Protein AF-A0AAE0BG19-F1 (afdb_monomer_lite)

Secondary structure (DSSP, 8-state):
-EEEE-STTSSHHHHHHHHHHHHHHTT--EEEEEEEEEEETTEEEEEEEEETTSS-EEEEEE--TT--S-EETTEEE-HHHHHHHHHHHHHHHH-TT---EEEEEEESTTGGG-HHHHHHHHHHHH-TT-EEEEEE-SS-STHHHHHHTSTTPEEEE--TTTTTTHHHHHHHHHHHHHHHHS--------------------------------------------PPPPEEEEEESS---STT-GGGS-HHHHHHHH--SS-EEEEEEEE-TTTSSB-TTSSBSS-HHHHHHHHHHHHHHHHHHHHTT---EEEES-HHHHGGGGPPTT-EEEEE---SHHHHHHHHHHHHHHHTTT-EEEEE--SSSS--S-GGGGGGG--SSHHHHHHHHHHHTTT---PPPPPPS------GGGS--SSPPBPTTGGGGTS------GGG-S-PPPSHHHHHHHHHHHHHTTHHHHHHHHTTS-TTSGGGS---HHHHHTTSS-HHHHHHHHHHHHHH-GGGHHHHHHHHHHHHHHHHHHHHHHHHGGGGGSTTTTTT-----B--HHHHHHHHHT-SS-HHHHHHHHHHHHHS---HHHHHHHHHIIIIIS-B-HHHHHHHHHHH-TT--HHHHHHHHHHHTT-S--STT--TTTTT--HHHHHTTS-TTHHHHHHHHH-GGGTTS-HHHHT-GGGS-HHHHHHTT--TTTSPPPSS------TT----S--S---

InterPro domains:
  IPR002081 Cryptochrome/DNA photolyase class 1 [PR00147] (572-588)
  IPR002081 Cryptochrome/DNA photolyase class 1 [PR00147] (592-610)
  IPR002081 Cryptochrome/DNA photolyase class 1 [PTHR11455] (230-711)
  IPR004948 Nucleoside-triphosphatase, THEP1 type [PF03266] (2-171)
  IPR005101 Cryptochrome/DNA photolyase, FAD-binding domain [PF03441] (523-711)
  IPR006050 DNA photolyase, N-terminal [PF00875] (233-395)
  IPR006050 DNA photolyase, N-terminal [PS51645] (230-369)
  IPR014133 Cryptochrome DASH [TIGR02765] (232-677)
  IPR014729 Rossmann-like alpha/beta/alpha sandwich fold [G3DSA:3.40.50.620] (199-366)
  IPR018394 Cryptochrome/DNA photolyase class 1, conserved site, C-terminal [PS00394] (572-584)
  IPR027417 P-loop containing nucleoside triphosphate hydrolase [G3DSA:3.40.50.300] (1-178)
  IPR027417 P-loop containing nucleoside triphosphate hydrolase [SSF52540] (2-172)
  IPR036134 Cryptochrome/DNA photolyase, FAD-binding domain-like superfamily [SSF48173] (443-712)
  IPR036155 Cryptochrome/photolyase, N-terminal domain superfamily [SSF52425] (231-413)

Organism: NCBI:txid36881

Sequence (731 aa):
MILLTGVPGVGKTTLCAKVLAQLRILGADVKGFLTEEIRSRGVRTGFQIVSLDGEQRESLAVTEPEQQGPRVGKYTVTLPNFEQLALPALDDILDPKTKCVCILDEIGKMELFSKDFVSKMRAILRSQNQTGLCTIALKGGGFIAEAKAMEGVELLEVTHANRDHLLEIIMAKLTAHRSSMNSVPSAATAHTLRGEACAASKPNSRRAPLEHMHSSRPQADAAASAEAPARAILWFRNDLRLHDNPTFDNENVAHLMRSHRSNTVIPVYCLDPRDYGRTASGSPKMAPARARFIQESLIDLTRSLRGLGSDLLVLPGKPEKVLPRLCAPNSIIVAQGELCREERQVEAAVAAAASQHSAVLQLHWGGTLCPAPRPEALAEAIPDDFKAFQRWIATISDGADVSASAVPAVLPPLRHEELVLPCVPLRPEDLSRSIQAVKDDERGGWILSGGESQGLRRMESWIATGGLNGYKKTFRNLNMVEDSSSKLGAHLAHGCISVRTLAARVRRHIAQHTHSAAAARHFLYELTWRDYFRFQALKHGNKIFTVDGPLGHRRRWRHDKDQEAAFCSGVTGVPLVDACMRELQATGYLGNLGRQIVAAYLVDDLQLDWRIGARWFEACLVDYDVHTNWGQWLRSAGAMSTNQGKQQRMEGMRYLDIAIRLPGDEAARYVRTWVHELQKVPRDQLFSPWTLSKDEAASYGLSQTSYPSPIGQKTVRYFGASPSKEANSVK

pLDDT: mean 80.98, std 18.67, range [23.14, 98.06]

Structure (mmCIF, N/CA/C/O backbone):
data_AF-A0AAE0BG19-F1
#
_entry.id   AF-A0AAE0BG19-F1
#
loop_
_atom_site.group_PDB
_atom_site.id
_atom_site.type_symbol
_atom_site.label_atom_id
_atom_site.label_alt_id
_atom_site.label_comp_id
_atom_site.label_asym_id
_atom_site.label_entity_id
_atom_site.label_seq_id
_atom_site.pdbx_PDB_ins_code
_atom_site.Cartn_x
_atom_site.Cartn_y
_atom_site.Cartn_z
_atom_site.occupancy
_atom_site.B_iso_or_equiv
_atom_site.auth_seq_id
_atom_site.auth_comp_id
_atom_site.auth_asym_id
_atom_site.auth_atom_id
_atom_site.pdbx_PDB_model_num
ATOM 1 N N . MET A 1 1 ? 23.645 30.993 25.052 1.00 89.81 1 MET A N 1
ATOM 2 C CA . MET A 1 1 ? 23.731 30.866 23.571 1.00 89.81 1 MET A CA 1
ATOM 3 C C . MET A 1 1 ? 24.429 29.569 23.181 1.00 89.81 1 MET A C 1
ATOM 5 O O . MET A 1 1 ? 25.355 29.183 23.879 1.00 89.81 1 MET A O 1
ATOM 9 N N . ILE A 1 2 ? 24.028 28.907 22.090 1.00 94.44 2 ILE A N 1
ATOM 10 C CA . ILE A 1 2 ? 24.710 27.704 21.575 1.00 94.44 2 ILE A CA 1
ATOM 11 C C . ILE A 1 2 ? 25.538 28.082 20.342 1.00 94.44 2 ILE A C 1
ATOM 13 O O . ILE A 1 2 ? 25.004 28.647 19.389 1.00 94.44 2 ILE A O 1
ATOM 17 N N . LEU A 1 3 ? 26.827 27.742 20.333 1.00 95.31 3 LEU A N 1
ATOM 18 C CA . LEU A 1 3 ? 27.718 27.892 19.185 1.00 95.31 3 LEU A CA 1
ATOM 19 C C . LEU A 1 3 ? 28.050 26.533 18.569 1.00 95.31 3 LEU A C 1
ATOM 21 O O . LEU A 1 3 ? 28.603 25.657 19.227 1.00 95.31 3 LEU A O 1
ATOM 25 N N . LEU A 1 4 ? 27.780 26.373 17.277 1.00 95.38 4 LEU A N 1
ATOM 26 C CA . LEU A 1 4 ? 28.166 25.204 16.495 1.00 95.38 4 LEU A CA 1
ATOM 27 C C . LEU A 1 4 ? 29.511 25.435 15.823 1.00 95.38 4 LEU A C 1
ATOM 29 O O . LEU A 1 4 ? 29.664 26.341 15.005 1.00 95.38 4 LEU A O 1
ATOM 33 N N . THR A 1 5 ? 30.477 24.568 16.088 1.00 94.56 5 THR A N 1
ATOM 34 C CA . THR A 1 5 ? 31.784 24.607 15.430 1.00 94.56 5 THR A CA 1
ATOM 35 C C . THR A 1 5 ? 32.100 23.271 14.770 1.00 94.56 5 THR A C 1
ATOM 37 O O . THR A 1 5 ? 31.463 22.272 15.062 1.00 94.56 5 THR A O 1
ATOM 40 N N . GLY A 1 6 ? 33.020 23.230 13.809 1.00 90.69 6 GLY A N 1
ATOM 41 C CA . GLY A 1 6 ? 33.332 21.992 13.088 1.00 90.69 6 GLY A CA 1
ATOM 42 C C . GLY A 1 6 ? 33.919 22.239 11.707 1.00 90.69 6 GLY A C 1
ATOM 43 O O . GLY A 1 6 ? 33.868 23.361 11.182 1.00 90.69 6 GLY A O 1
ATOM 44 N N . VAL A 1 7 ? 34.476 21.184 11.109 1.00 87.12 7 VAL A N 1
ATOM 45 C CA . VAL A 1 7 ? 35.172 21.268 9.817 1.00 87.12 7 VAL A CA 1
ATOM 46 C C . VAL A 1 7 ? 34.262 21.833 8.707 1.00 87.12 7 VAL A C 1
ATOM 48 O O . VAL A 1 7 ? 33.041 21.626 8.729 1.00 87.12 7 VAL A O 1
ATOM 51 N N . PRO A 1 8 ? 34.806 22.589 7.734 1.00 81.88 8 PRO A N 1
ATOM 52 C CA . PRO A 1 8 ? 34.024 23.074 6.596 1.00 81.88 8 PRO A CA 1
ATOM 53 C C . PRO A 1 8 ? 33.313 21.922 5.869 1.00 81.88 8 PRO A C 1
ATOM 55 O O . PRO A 1 8 ? 33.894 20.861 5.670 1.00 81.88 8 PRO A O 1
ATOM 58 N N . GLY A 1 9 ? 32.049 22.117 5.483 1.00 80.12 9 GLY A N 1
ATOM 59 C CA . GLY A 1 9 ? 31.268 21.103 4.758 1.00 80.12 9 GLY A CA 1
ATOM 60 C C . GLY A 1 9 ? 30.660 19.974 5.606 1.00 80.12 9 GLY A C 1
ATOM 61 O O . GLY A 1 9 ? 29.923 19.152 5.067 1.00 80.12 9 GLY A O 1
ATOM 62 N N . VAL A 1 10 ? 30.876 19.944 6.928 1.00 87.50 10 VAL A N 1
ATOM 63 C CA . VAL A 1 10 ? 30.301 18.899 7.806 1.00 87.50 10 VAL A CA 1
ATOM 64 C C . VAL A 1 10 ? 28.764 18.943 7.904 1.00 87.50 10 VAL A C 1
ATOM 66 O O . VAL A 1 10 ? 28.116 17.928 8.180 1.00 87.50 10 VAL A O 1
ATOM 69 N N . GLY A 1 11 ? 28.174 20.108 7.605 1.00 86.81 11 GLY A N 1
ATOM 70 C CA . GLY A 1 11 ? 26.725 20.340 7.585 1.00 86.81 11 GLY A CA 1
ATOM 71 C C . GLY A 1 11 ? 26.192 21.268 8.684 1.00 86.81 11 GLY A C 1
ATOM 72 O O . GLY A 1 11 ? 25.050 21.094 9.090 1.00 86.81 11 GLY A O 1
ATOM 73 N N . LYS A 1 12 ? 26.983 22.239 9.171 1.00 91.44 12 LYS A N 1
ATOM 74 C CA . LYS A 1 12 ? 26.562 23.202 10.214 1.00 91.44 12 LYS A CA 1
ATOM 75 C C . LYS A 1 12 ? 25.351 24.041 9.785 1.00 91.44 12 LYS A C 1
ATOM 77 O O . LYS A 1 12 ? 24.317 23.967 10.435 1.00 91.44 12 LYS A O 1
ATOM 82 N N . THR A 1 13 ? 25.433 24.707 8.634 1.00 89.44 13 THR A N 1
ATOM 83 C CA . THR A 1 13 ? 24.312 25.431 8.005 1.00 89.44 13 THR A CA 1
ATOM 84 C C . THR A 1 13 ? 23.077 24.548 7.839 1.00 89.44 13 THR A C 1
ATOM 86 O O . THR A 1 13 ? 21.959 24.950 8.143 1.00 89.44 13 THR A O 1
ATOM 89 N N . THR A 1 14 ? 23.269 23.293 7.415 1.00 88.75 14 THR A N 1
ATOM 90 C CA . THR A 1 14 ? 22.172 22.324 7.285 1.00 88.75 14 THR A CA 1
ATOM 91 C C . THR A 1 14 ? 21.515 22.020 8.633 1.00 88.75 14 THR A C 1
ATOM 93 O O . THR A 1 14 ? 20.301 21.846 8.689 1.00 88.75 14 THR A O 1
ATOM 96 N N . LEU A 1 15 ? 22.290 21.959 9.718 1.00 90.38 15 LEU A N 1
ATOM 97 C CA . LEU A 1 15 ? 21.768 21.779 11.070 1.00 90.38 15 LEU A CA 1
ATOM 98 C C . LEU A 1 15 ? 21.011 23.028 11.551 1.00 90.38 15 LEU A C 1
ATOM 100 O O . LEU A 1 15 ? 19.905 22.877 12.061 1.00 90.38 15 LEU A O 1
ATOM 104 N N . CYS A 1 16 ? 21.520 24.240 11.299 1.00 91.69 16 CYS A N 1
ATOM 105 C CA . CYS A 1 16 ? 20.796 25.489 11.578 1.00 91.69 16 CYS A CA 1
ATOM 106 C C . CYS A 1 16 ? 19.458 25.564 10.837 1.00 91.69 16 CYS A C 1
ATOM 108 O O . CYS A 1 16 ? 18.438 25.870 11.448 1.00 91.69 16 CYS A O 1
ATOM 110 N N . ALA A 1 17 ? 19.427 25.200 9.552 1.00 89.94 17 ALA A N 1
ATOM 111 C CA . ALA A 1 17 ? 18.191 25.153 8.773 1.00 89.94 17 ALA A CA 1
ATOM 112 C C . ALA A 1 17 ? 17.180 24.130 9.333 1.00 89.94 17 ALA A C 1
ATOM 114 O O . ALA A 1 17 ? 15.979 24.398 9.367 1.00 89.94 17 ALA A O 1
ATOM 115 N N . LYS A 1 18 ? 17.651 22.969 9.818 1.00 89.44 18 LYS A N 1
ATOM 116 C CA . LYS A 1 18 ? 16.798 21.974 10.494 1.00 89.44 18 LYS A CA 1
ATOM 117 C C . LYS A 1 18 ? 16.232 22.508 11.818 1.00 89.44 18 LYS A C 1
ATOM 119 O O . LYS A 1 18 ? 15.050 22.302 12.081 1.00 89.44 18 LYS A O 1
ATOM 124 N N . VAL A 1 19 ? 17.045 23.193 12.625 1.00 91.69 19 VAL A N 1
ATOM 125 C CA . VAL A 1 19 ? 16.614 23.814 13.893 1.00 91.69 19 VAL A CA 1
ATOM 126 C C . VAL A 1 19 ? 15.594 24.925 13.634 1.00 91.69 19 VAL A C 1
ATOM 128 O O . VAL A 1 19 ? 14.538 24.934 14.260 1.00 91.69 19 VAL A O 1
ATOM 131 N N . LEU A 1 20 ? 15.848 25.801 12.656 1.00 92.56 20 LEU A N 1
ATOM 132 C CA . LEU A 1 20 ? 14.908 26.841 12.224 1.00 92.56 20 LEU A CA 1
ATOM 133 C C . LEU A 1 20 ? 13.540 26.253 11.861 1.00 92.56 20 LEU A C 1
ATOM 135 O O . LEU A 1 20 ? 12.510 26.759 12.300 1.00 92.56 20 LEU A O 1
ATOM 139 N N . ALA A 1 21 ? 13.526 25.171 11.077 1.00 87.56 21 ALA A N 1
ATOM 140 C CA . ALA A 1 21 ? 12.288 24.511 10.678 1.00 87.56 21 ALA A CA 1
ATOM 141 C C . ALA A 1 21 ? 11.499 23.978 11.889 1.00 87.56 21 ALA A C 1
ATOM 143 O O . ALA A 1 21 ? 10.285 24.149 11.943 1.00 87.56 21 ALA A O 1
ATOM 144 N N . GLN A 1 22 ? 12.178 23.390 12.879 1.00 86.62 22 GLN A N 1
ATOM 145 C CA . GLN A 1 22 ? 11.538 22.897 14.104 1.00 86.62 22 GLN A CA 1
ATOM 146 C C . GLN A 1 22 ? 11.004 24.030 14.990 1.00 86.62 22 GLN A C 1
ATOM 148 O O . GLN A 1 22 ? 9.878 23.955 15.476 1.00 86.62 22 GLN A O 1
ATOM 153 N N . LEU A 1 23 ? 11.762 25.115 15.160 1.00 86.00 23 LEU A N 1
ATOM 154 C CA . LEU A 1 23 ? 11.304 26.279 15.923 1.00 86.00 23 LEU A CA 1
ATOM 155 C C . LEU A 1 23 ? 10.058 26.926 15.300 1.00 86.00 23 LEU A C 1
ATOM 157 O O . LEU A 1 23 ? 9.143 27.308 16.028 1.00 86.00 23 LEU A O 1
ATOM 161 N N . ARG A 1 24 ? 9.976 26.973 13.964 1.00 85.12 24 ARG A N 1
ATOM 162 C CA . ARG A 1 24 ? 8.782 27.445 13.243 1.00 85.12 24 ARG A CA 1
ATOM 163 C C . ARG A 1 24 ? 7.557 26.574 13.492 1.00 85.12 24 ARG A C 1
ATOM 165 O O . ARG A 1 24 ? 6.475 27.107 13.710 1.00 85.12 24 ARG A O 1
ATOM 172 N N . ILE A 1 25 ? 7.728 25.252 13.504 1.00 78.44 25 ILE A N 1
ATOM 173 C CA . ILE A 1 25 ? 6.645 24.308 13.825 1.00 78.44 25 ILE A CA 1
ATOM 174 C C . ILE A 1 25 ? 6.119 24.549 15.248 1.00 78.44 25 ILE A C 1
ATOM 176 O O . ILE A 1 25 ? 4.917 24.485 15.483 1.00 78.44 25 ILE A O 1
ATOM 180 N N . LEU A 1 26 ? 7.004 24.895 16.186 1.00 79.69 26 LEU A N 1
ATOM 181 C CA . LEU A 1 26 ? 6.654 25.217 17.575 1.00 79.69 26 LEU A CA 1
ATOM 182 C C . LEU A 1 26 ? 6.112 26.648 17.771 1.00 79.69 26 LEU A C 1
ATOM 184 O O . LEU A 1 26 ? 5.985 27.104 18.916 1.00 79.69 26 LEU A O 1
ATOM 188 N N . GLY A 1 27 ? 5.847 27.377 16.680 1.00 80.62 27 GLY A N 1
ATOM 189 C CA . GLY A 1 27 ? 5.372 28.761 16.710 1.00 80.62 27 GLY A CA 1
ATOM 190 C C . GLY A 1 27 ? 6.313 29.701 17.467 1.00 80.62 27 GLY A C 1
ATOM 191 O O . GLY A 1 27 ? 5.849 30.607 18.159 1.00 80.62 27 GLY A O 1
ATOM 192 N N . ALA A 1 28 ? 7.622 29.436 17.450 1.00 83.06 28 ALA A N 1
ATOM 193 C CA . ALA A 1 28 ? 8.601 30.353 18.018 1.00 83.06 28 ALA A CA 1
ATOM 194 C C . ALA A 1 28 ? 8.834 31.520 17.051 1.00 83.06 28 ALA A C 1
ATOM 196 O O . ALA A 1 28 ? 8.967 31.308 15.845 1.00 83.06 28 ALA A O 1
ATOM 197 N N . ASP A 1 29 ? 8.917 32.736 17.587 1.00 87.06 29 ASP A N 1
ATOM 198 C CA . ASP A 1 29 ? 9.429 33.877 16.835 1.00 87.06 29 ASP A CA 1
ATOM 199 C C . ASP A 1 29 ? 10.948 33.718 16.696 1.00 87.06 29 ASP A C 1
ATOM 201 O O . ASP A 1 29 ? 11.650 33.553 17.700 1.00 87.06 29 ASP A O 1
ATOM 205 N N . VAL A 1 30 ? 11.451 33.682 15.461 1.00 92.31 30 VAL A N 1
ATOM 206 C CA . VAL A 1 30 ? 12.864 33.410 15.167 1.00 92.31 30 VAL A CA 1
ATOM 207 C C . VAL A 1 30 ? 13.433 34.526 14.306 1.00 92.31 30 VAL A C 1
ATOM 209 O O . VAL A 1 30 ? 12.877 34.848 13.256 1.00 92.31 30 VAL A O 1
ATOM 212 N N . LYS A 1 31 ? 14.571 35.077 14.729 1.00 92.62 31 LYS A N 1
ATOM 213 C CA . LYS A 1 31 ? 15.241 36.212 14.081 1.00 92.62 31 LYS A CA 1
ATOM 214 C C . LYS A 1 31 ? 16.688 35.877 13.722 1.00 92.62 31 LYS A C 1
ATOM 216 O O . LYS A 1 31 ? 17.321 35.054 14.383 1.00 92.62 31 LYS A O 1
ATOM 221 N N . GLY A 1 32 ? 17.209 36.497 12.666 1.00 93.44 32 GLY A N 1
ATOM 222 C CA . GLY A 1 32 ? 18.583 36.303 12.195 1.00 93.44 32 GLY A CA 1
ATOM 223 C C . GLY A 1 32 ? 18.670 35.993 10.701 1.00 93.44 32 GLY A C 1
ATOM 224 O O . GLY A 1 32 ? 17.861 36.488 9.917 1.00 93.44 32 GLY A O 1
ATOM 225 N N . PHE A 1 33 ? 19.656 35.193 10.298 1.00 95.19 33 PHE A N 1
ATOM 226 C CA . PHE A 1 33 ? 19.909 34.856 8.894 1.00 95.19 33 PHE A CA 1
ATOM 227 C C . PHE A 1 33 ? 20.685 33.537 8.745 1.00 95.19 33 PHE A C 1
ATOM 229 O O . PHE A 1 33 ? 21.324 33.049 9.683 1.00 95.19 33 PHE A O 1
ATOM 236 N N . LEU A 1 34 ? 20.632 32.964 7.541 1.00 94.88 34 LEU A N 1
ATOM 237 C CA . LEU A 1 34 ? 21.430 31.810 7.116 1.00 94.88 34 LEU A CA 1
ATOM 238 C C . LEU A 1 34 ? 22.393 32.201 5.991 1.00 94.88 34 LEU A C 1
ATOM 240 O O . LEU A 1 34 ? 22.158 33.186 5.296 1.00 94.88 34 LEU A O 1
ATOM 244 N N . THR A 1 35 ? 23.430 31.395 5.764 1.00 91.56 35 THR A N 1
ATOM 245 C CA . THR A 1 35 ? 24.394 31.612 4.676 1.00 91.56 35 THR A CA 1
ATOM 246 C C . THR A 1 35 ? 24.267 30.510 3.623 1.00 91.56 35 THR A C 1
ATOM 248 O O . THR A 1 35 ? 24.276 29.322 3.935 1.00 91.56 35 THR A O 1
ATOM 251 N N . GLU A 1 36 ? 24.168 30.883 2.348 1.00 90.44 36 GLU A N 1
ATOM 252 C CA . GLU A 1 36 ? 24.082 29.965 1.209 1.00 90.44 36 GLU A CA 1
ATOM 253 C C . GLU A 1 36 ? 25.293 30.107 0.276 1.00 90.44 36 GLU A C 1
ATOM 255 O O . GLU A 1 36 ? 25.856 31.186 0.092 1.00 90.44 36 GLU A O 1
ATOM 260 N N . GLU A 1 37 ? 25.688 29.006 -0.371 1.00 89.81 37 GLU A N 1
ATOM 261 C CA . GLU A 1 37 ? 26.712 29.043 -1.418 1.00 89.81 37 GLU A CA 1
ATOM 262 C C . GLU A 1 37 ? 26.113 29.482 -2.758 1.00 89.81 37 GLU A C 1
ATOM 264 O O . GLU A 1 37 ? 25.186 28.852 -3.270 1.00 89.81 37 GLU A O 1
ATOM 269 N N . ILE A 1 38 ? 26.731 30.472 -3.402 1.00 87.00 38 ILE A N 1
ATOM 270 C CA . ILE A 1 38 ? 26.427 30.831 -4.788 1.00 87.00 38 ILE A CA 1
ATOM 271 C C . ILE A 1 38 ? 27.230 29.904 -5.703 1.00 87.00 38 ILE A C 1
ATOM 273 O O . ILE A 1 38 ? 28.465 29.837 -5.623 1.00 87.00 38 ILE A O 1
ATOM 277 N N . ARG A 1 39 ? 26.537 29.164 -6.576 1.00 86.44 39 ARG A N 1
ATOM 278 C CA . ARG A 1 39 ? 27.158 28.241 -7.535 1.00 86.44 39 ARG A CA 1
ATOM 279 C C . ARG A 1 39 ? 26.741 28.560 -8.965 1.00 86.44 39 ARG A C 1
ATOM 281 O O . ARG A 1 39 ? 25.557 28.554 -9.280 1.00 86.44 39 ARG A O 1
ATOM 288 N N . SER A 1 40 ? 27.723 28.718 -9.850 1.00 82.44 40 SER A N 1
ATOM 289 C CA . SER A 1 40 ? 27.524 28.835 -11.297 1.00 82.44 40 SER A CA 1
ATOM 290 C C . SER A 1 40 ? 28.191 27.657 -12.002 1.00 82.44 40 SER A C 1
ATOM 292 O O . SER A 1 40 ? 29.351 27.340 -11.737 1.00 82.44 40 SER A O 1
ATOM 294 N N . ARG A 1 41 ? 27.443 26.948 -12.860 1.00 80.31 41 ARG A N 1
ATOM 295 C CA . ARG A 1 41 ? 27.911 25.746 -13.589 1.00 80.31 41 ARG A CA 1
ATOM 296 C C . ARG A 1 41 ? 28.575 24.685 -12.687 1.00 80.31 41 ARG A C 1
ATOM 298 O O . ARG A 1 41 ? 29.532 24.029 -13.080 1.00 80.31 41 ARG A O 1
ATOM 305 N N . GLY A 1 42 ? 28.076 24.525 -11.458 1.00 77.00 42 GLY A N 1
ATOM 306 C CA . GLY A 1 42 ? 28.591 23.558 -10.477 1.00 77.00 42 GLY A CA 1
ATOM 307 C C . GLY A 1 42 ? 29.827 24.014 -9.690 1.00 77.00 42 GLY A C 1
ATOM 308 O O . GLY A 1 42 ? 30.228 23.322 -8.756 1.00 77.00 42 GLY A O 1
ATOM 309 N N . VAL A 1 43 ? 30.392 25.185 -10.000 1.00 80.12 43 VAL A N 1
ATOM 310 C CA . VAL A 1 43 ? 31.535 25.774 -9.290 1.00 80.12 43 VAL A CA 1
ATOM 311 C C . VAL A 1 43 ? 31.039 26.825 -8.301 1.00 80.12 43 VAL A C 1
ATOM 313 O O . VAL A 1 43 ? 30.191 27.647 -8.636 1.00 80.12 43 VAL A O 1
ATOM 316 N N . ARG A 1 44 ? 31.579 26.823 -7.076 1.00 88.12 44 ARG A N 1
ATOM 317 C CA . ARG A 1 44 ? 31.279 27.857 -6.075 1.00 88.12 44 ARG A CA 1
ATOM 318 C C . ARG A 1 44 ? 31.939 29.183 -6.456 1.00 88.12 44 ARG A C 1
ATOM 320 O O . ARG A 1 44 ? 33.175 29.264 -6.516 1.00 88.12 44 ARG A O 1
ATOM 327 N N . THR A 1 45 ? 31.099 30.187 -6.685 1.00 89.19 45 THR A N 1
ATOM 328 C CA . THR A 1 45 ? 31.447 31.548 -7.122 1.00 89.19 45 THR A CA 1
ATOM 329 C C . THR A 1 45 ? 31.230 32.600 -6.035 1.00 89.19 45 THR A C 1
ATOM 331 O O . THR A 1 45 ? 31.690 33.725 -6.190 1.00 89.19 45 THR A O 1
ATOM 334 N N . GLY A 1 46 ? 30.601 32.248 -4.911 1.00 91.25 46 GLY A N 1
ATOM 335 C CA . GLY A 1 46 ? 30.426 33.175 -3.796 1.00 91.25 46 GLY A CA 1
ATOM 336 C C . GLY A 1 46 ? 29.609 32.612 -2.640 1.00 91.25 46 GLY A C 1
ATOM 337 O O . GLY A 1 46 ? 29.316 31.413 -2.603 1.00 91.25 46 GLY A O 1
ATOM 338 N N . PHE A 1 47 ? 29.241 33.501 -1.725 1.00 91.50 47 PHE A N 1
ATOM 339 C CA . PHE A 1 47 ? 28.358 33.270 -0.588 1.00 91.50 47 PHE A CA 1
ATOM 340 C C . PHE A 1 47 ? 27.353 34.416 -0.491 1.00 91.50 47 PHE A C 1
ATOM 342 O O . PHE A 1 47 ? 27.715 35.570 -0.724 1.00 91.50 47 PHE A O 1
ATOM 349 N N . GLN A 1 48 ? 26.118 34.094 -0.130 1.00 93.12 48 GLN A N 1
ATOM 350 C CA . GLN A 1 48 ? 25.062 35.065 0.149 1.00 93.12 48 GLN A CA 1
ATOM 351 C C . GLN A 1 48 ? 24.470 34.798 1.527 1.00 93.12 48 GLN A C 1
ATOM 353 O O . GLN A 1 48 ? 24.383 33.642 1.942 1.00 93.12 48 GLN A O 1
ATOM 358 N N . ILE A 1 49 ? 24.042 35.851 2.209 1.00 93.44 49 ILE A N 1
ATOM 359 C CA . ILE A 1 49 ? 23.190 35.740 3.389 1.00 93.44 49 ILE A CA 1
ATOM 360 C C . ILE A 1 49 ? 21.729 35.823 2.964 1.00 93.44 49 ILE A C 1
ATOM 362 O O . ILE A 1 49 ? 21.378 36.525 2.016 1.00 93.44 49 ILE A O 1
ATOM 366 N N . VAL A 1 50 ? 20.887 35.067 3.652 1.00 92.69 50 VAL A N 1
ATOM 367 C CA . VAL A 1 50 ? 19.463 34.931 3.365 1.00 92.69 50 VAL A CA 1
ATOM 368 C C . VAL A 1 50 ? 18.702 35.154 4.662 1.00 92.69 50 VAL A C 1
ATOM 370 O O . VAL A 1 50 ? 19.006 34.516 5.678 1.00 92.69 50 VAL A O 1
ATOM 373 N N . SER A 1 51 ? 17.720 36.054 4.639 1.00 91.88 51 SER A N 1
ATOM 374 C CA . SER A 1 51 ? 16.807 36.248 5.767 1.00 91.88 51 SER A CA 1
ATOM 375 C C . SER A 1 51 ? 16.091 34.935 6.091 1.00 91.88 51 SER A C 1
ATOM 377 O O . SER A 1 51 ? 15.897 34.083 5.223 1.00 91.88 51 SER A O 1
ATOM 379 N N . LEU A 1 52 ? 15.697 34.717 7.348 1.00 90.06 52 LEU A N 1
ATOM 380 C CA . LEU A 1 52 ? 15.129 33.417 7.731 1.00 90.06 52 LEU A CA 1
ATOM 381 C C . LEU A 1 52 ? 13.846 33.081 6.951 1.00 90.06 52 LEU A C 1
ATOM 383 O O . LEU A 1 52 ? 13.569 31.901 6.719 1.00 90.06 52 LEU A O 1
ATOM 387 N N . ASP A 1 53 ? 13.037 34.073 6.567 1.00 83.56 53 ASP A N 1
ATOM 388 C CA . ASP A 1 53 ? 11.848 33.930 5.701 1.00 83.56 53 ASP A CA 1
ATOM 389 C C . ASP A 1 53 ? 12.176 33.615 4.229 1.00 83.56 53 ASP A C 1
ATOM 391 O O . ASP A 1 53 ? 11.322 33.101 3.510 1.00 83.56 53 ASP A O 1
ATOM 395 N N . GLY A 1 54 ? 13.425 33.813 3.805 1.00 83.56 54 GLY A N 1
ATOM 396 C CA . GLY A 1 54 ? 13.896 33.555 2.450 1.00 83.56 54 GLY A CA 1
ATOM 397 C C . GLY A 1 54 ? 13.600 34.666 1.440 1.00 83.56 54 GLY A C 1
ATOM 398 O O . GLY A 1 54 ? 13.935 34.480 0.264 1.00 83.56 54 GLY 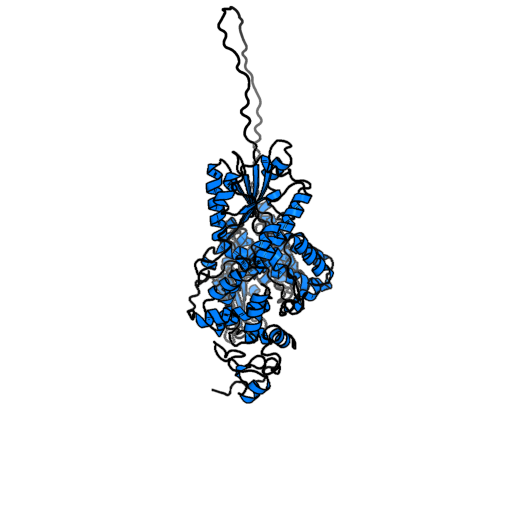A O 1
ATOM 399 N N . GLU A 1 55 ? 12.993 35.778 1.868 1.00 84.56 55 GLU A N 1
ATOM 400 C CA . GLU A 1 55 ? 12.564 36.875 0.990 1.00 84.56 55 GLU A CA 1
ATOM 401 C C . GLU A 1 55 ? 13.722 37.792 0.583 1.00 84.56 55 GLU A C 1
ATOM 403 O O . GLU A 1 55 ? 13.804 38.203 -0.575 1.00 84.56 55 GLU A O 1
ATOM 408 N N . GLN A 1 56 ? 14.647 38.075 1.504 1.00 88.62 56 GLN A N 1
ATOM 409 C CA . GLN A 1 56 ? 15.794 38.947 1.264 1.00 88.62 56 GLN A CA 1
ATOM 410 C C . GLN A 1 56 ? 17.083 38.138 1.133 1.00 88.62 56 GLN A C 1
ATOM 412 O O . GLN A 1 56 ? 17.326 37.177 1.871 1.00 88.62 56 GLN A O 1
ATOM 417 N N . ARG A 1 57 ? 17.922 38.525 0.169 1.00 93.50 57 ARG A N 1
ATOM 418 C CA . ARG A 1 57 ? 19.186 37.853 -0.139 1.00 93.50 57 ARG A CA 1
ATOM 419 C C . ARG A 1 57 ? 20.231 38.889 -0.498 1.00 93.50 57 ARG A C 1
ATOM 421 O O . ARG A 1 57 ? 20.035 39.626 -1.456 1.00 93.50 57 ARG A O 1
ATOM 428 N N . GLU A 1 58 ? 21.346 38.881 0.216 1.00 93.06 58 GLU A N 1
ATOM 429 C CA . GLU A 1 58 ? 22.447 39.806 -0.037 1.00 93.06 58 GLU A CA 1
ATOM 430 C C . GLU A 1 58 ? 23.775 39.074 -0.192 1.00 93.06 58 GLU A C 1
ATOM 432 O O . GLU A 1 58 ? 24.055 38.080 0.482 1.00 93.06 58 GLU A O 1
ATOM 437 N N . SER A 1 59 ? 24.612 39.563 -1.106 1.00 90.62 59 SER A N 1
ATOM 438 C CA . SER A 1 59 ? 25.938 38.992 -1.337 1.00 90.62 59 SER A CA 1
ATOM 439 C C . SER A 1 59 ? 26.853 39.260 -0.144 1.00 90.62 59 SER A C 1
ATOM 441 O O . SER A 1 59 ? 27.066 40.406 0.237 1.00 90.62 59 SER A O 1
ATOM 443 N N . LEU A 1 60 ? 27.464 38.205 0.395 1.00 90.44 60 LEU A N 1
ATOM 444 C CA . LEU A 1 60 ? 28.512 38.308 1.410 1.00 90.44 60 LEU A CA 1
ATOM 445 C C . LEU A 1 60 ? 29.901 38.353 0.765 1.00 90.44 60 LEU A C 1
ATOM 447 O O . LEU A 1 60 ? 30.750 39.144 1.171 1.00 90.44 60 LEU A O 1
ATOM 451 N N . ALA A 1 61 ? 30.164 37.486 -0.216 1.00 89.44 61 ALA A N 1
ATOM 452 C CA . ALA A 1 61 ? 31.451 37.457 -0.902 1.00 89.44 61 ALA A CA 1
ATOM 453 C C . ALA A 1 61 ? 31.354 36.820 -2.292 1.00 89.44 61 ALA A C 1
ATOM 455 O O . ALA A 1 61 ? 30.703 35.791 -2.462 1.00 89.44 61 ALA A O 1
ATOM 456 N N . VAL A 1 62 ? 32.079 37.366 -3.270 1.00 90.44 62 VAL A N 1
ATOM 457 C CA . VAL A 1 62 ? 32.078 36.912 -4.675 1.00 90.44 62 VAL A CA 1
ATOM 458 C C . VAL A 1 62 ? 33.495 36.723 -5.213 1.00 90.44 62 VAL A C 1
ATOM 460 O O . VAL A 1 62 ? 34.463 37.223 -4.645 1.00 90.44 62 VAL A O 1
ATOM 463 N N . THR A 1 63 ? 33.646 35.975 -6.308 1.00 86.38 63 THR A N 1
ATOM 464 C CA . THR A 1 63 ? 34.936 35.773 -6.998 1.00 86.38 63 THR A CA 1
ATOM 465 C C . THR A 1 63 ? 35.207 36.783 -8.121 1.00 86.38 63 THR A C 1
ATOM 467 O O . THR A 1 63 ? 36.059 36.526 -8.969 1.00 86.38 63 THR A O 1
ATOM 470 N N . GLU A 1 64 ? 34.473 37.895 -8.177 1.00 76.25 64 GLU A N 1
ATOM 471 C CA . GLU A 1 64 ? 34.567 38.860 -9.278 1.00 76.25 64 GLU A CA 1
ATOM 472 C C . GLU A 1 64 ? 35.831 39.739 -9.177 1.00 76.25 64 GLU A C 1
ATOM 474 O O . GLU A 1 64 ? 36.115 40.266 -8.098 1.00 76.25 64 GLU A O 1
ATOM 479 N N . PRO A 1 65 ? 36.611 39.901 -10.268 1.00 61.22 65 PRO A N 1
ATOM 480 C CA . PRO A 1 65 ? 37.878 40.641 -10.240 1.00 61.22 65 PRO A CA 1
ATOM 481 C C . PRO A 1 65 ? 37.733 42.139 -9.951 1.00 61.22 65 PRO A C 1
ATOM 483 O O . PRO A 1 65 ? 38.658 42.737 -9.409 1.00 61.22 65 PRO A O 1
ATOM 486 N N . GLU A 1 66 ? 36.600 42.734 -10.326 1.00 67.56 66 GLU A N 1
ATOM 487 C CA . GLU A 1 66 ? 36.362 44.185 -10.269 1.00 67.56 66 GLU A CA 1
ATOM 488 C C . GLU A 1 66 ? 35.780 44.650 -8.924 1.00 67.56 66 GLU A C 1
ATOM 490 O O . GLU A 1 66 ? 35.752 45.845 -8.634 1.00 67.56 66 GLU A O 1
ATOM 495 N N . GLN A 1 67 ? 35.361 43.713 -8.066 1.00 75.81 67 GLN A N 1
ATOM 496 C CA . GLN A 1 67 ? 34.797 44.033 -6.760 1.00 75.81 67 GLN A CA 1
ATOM 497 C C . GLN A 1 67 ? 35.888 44.567 -5.818 1.00 75.81 67 GLN A C 1
ATOM 499 O O . GLN A 1 67 ? 36.891 43.894 -5.569 1.00 75.81 67 GLN A O 1
ATOM 504 N N . GLN A 1 68 ? 35.674 45.752 -5.240 1.00 74.81 68 GLN A N 1
ATOM 505 C CA . GLN A 1 68 ? 36.532 46.301 -4.184 1.00 74.81 68 GLN A CA 1
ATOM 506 C C . GLN A 1 68 ? 36.066 45.816 -2.804 1.00 74.81 68 GLN A C 1
ATOM 508 O O . GLN A 1 68 ? 34.878 45.867 -2.489 1.00 74.81 68 GLN A O 1
ATOM 513 N N . GLY A 1 69 ? 37.000 45.343 -1.973 1.00 84.69 69 GLY A N 1
ATOM 514 C CA . GLY A 1 69 ? 36.718 44.897 -0.606 1.00 84.69 69 GLY A CA 1
ATOM 515 C C . GLY A 1 69 ? 37.821 44.014 -0.006 1.00 84.69 69 GLY A C 1
ATOM 516 O O . GLY A 1 69 ? 38.779 43.650 -0.697 1.00 84.69 69 GLY A O 1
ATOM 517 N N . PRO A 1 70 ? 37.715 43.648 1.284 1.00 87.94 70 PRO A N 1
ATOM 518 C CA . PRO A 1 70 ? 38.644 42.722 1.926 1.00 87.94 70 PRO A CA 1
ATOM 519 C C . PRO A 1 70 ? 38.634 41.345 1.249 1.00 87.94 70 PRO A C 1
ATOM 521 O O . PRO A 1 70 ? 37.577 40.840 0.871 1.00 87.94 70 PRO A O 1
ATOM 524 N N . ARG A 1 71 ? 39.802 40.703 1.108 1.00 87.56 71 ARG A N 1
ATOM 525 C CA . ARG A 1 71 ? 39.919 39.397 0.433 1.00 87.56 71 ARG A CA 1
ATOM 526 C C . ARG A 1 71 ? 40.164 38.256 1.413 1.00 87.56 71 ARG A C 1
ATOM 528 O O . ARG A 1 71 ? 41.026 38.341 2.286 1.00 87.56 71 ARG A O 1
ATOM 535 N N . VAL A 1 72 ? 39.458 37.145 1.206 1.00 85.94 72 VAL A N 1
ATOM 536 C CA . VAL A 1 72 ? 39.661 35.874 1.917 1.00 85.94 72 VAL A CA 1
ATOM 537 C C . VAL A 1 72 ? 39.806 34.754 0.891 1.00 85.94 72 VAL A C 1
ATOM 539 O O . VAL A 1 72 ? 38.833 34.272 0.306 1.00 85.94 72 VAL A O 1
ATOM 542 N N . GLY A 1 73 ? 41.046 34.325 0.653 1.00 86.44 73 GLY A N 1
ATOM 543 C CA . GLY A 1 73 ? 41.355 33.384 -0.424 1.00 86.44 73 GLY A CA 1
ATOM 544 C C . GLY A 1 73 ? 41.010 33.986 -1.788 1.00 86.44 73 GLY A C 1
ATOM 545 O O . GLY A 1 73 ? 41.488 35.064 -2.125 1.00 86.44 73 GLY A O 1
ATOM 546 N N . LYS A 1 74 ? 40.170 33.294 -2.568 1.00 87.06 74 LYS A N 1
ATOM 547 C CA . LYS A 1 74 ? 39.719 33.762 -3.892 1.00 87.06 74 LYS A CA 1
ATOM 548 C C . LYS A 1 74 ? 38.487 34.679 -3.864 1.00 87.06 74 LYS A C 1
ATOM 550 O O . LYS A 1 74 ? 38.039 35.084 -4.930 1.00 87.06 74 LYS A O 1
ATOM 555 N N . TYR A 1 75 ? 37.912 34.942 -2.690 1.00 91.25 75 TYR A N 1
ATOM 556 C CA . TYR A 1 75 ? 36.676 35.713 -2.554 1.00 91.25 75 TYR A CA 1
ATOM 557 C C . TYR A 1 75 ? 36.969 37.130 -2.062 1.00 91.25 75 TYR A C 1
ATOM 559 O O . TYR A 1 75 ? 37.804 37.313 -1.172 1.00 91.25 75 TYR A O 1
ATOM 567 N N . THR A 1 76 ? 36.252 38.103 -2.612 1.00 91.75 76 THR A N 1
ATOM 568 C CA . THR A 1 76 ? 36.216 39.487 -2.139 1.00 91.75 76 THR A CA 1
ATOM 569 C C . THR A 1 76 ? 34.908 39.713 -1.382 1.00 91.75 76 THR A C 1
ATOM 571 O O . THR A 1 76 ? 33.839 39.410 -1.909 1.00 91.75 76 THR A O 1
ATOM 574 N N . VAL A 1 77 ? 35.000 40.198 -0.141 1.00 90.88 77 VAL A N 1
ATOM 575 C CA . VAL A 1 77 ? 33.863 40.420 0.765 1.00 90.88 77 VAL A CA 1
ATOM 576 C C . VAL A 1 77 ? 33.138 41.715 0.406 1.00 90.88 77 VAL A C 1
ATOM 578 O O . VAL A 1 77 ? 33.768 42.762 0.251 1.00 90.88 77 VAL A O 1
ATOM 581 N N . THR A 1 78 ? 31.813 41.645 0.316 1.00 90.81 78 THR A N 1
ATOM 582 C CA . THR A 1 78 ? 30.918 42.753 -0.028 1.00 90.81 78 THR A CA 1
ATOM 583 C C . THR A 1 78 ? 30.290 43.332 1.244 1.00 90.81 78 THR A C 1
ATOM 585 O O . THR A 1 78 ? 29.128 43.084 1.547 1.00 90.81 78 THR A O 1
ATOM 588 N N . LEU A 1 79 ? 31.078 44.080 2.029 1.00 89.50 79 LEU A N 1
ATOM 589 C CA . LEU A 1 79 ? 30.645 44.568 3.349 1.00 89.50 79 LEU A CA 1
ATOM 590 C C . LEU A 1 79 ? 29.320 45.355 3.340 1.00 89.50 79 LEU A C 1
ATOM 592 O O . LEU A 1 79 ? 28.470 45.008 4.154 1.00 89.50 79 LEU A O 1
ATOM 596 N N . PRO A 1 80 ? 29.085 46.328 2.434 1.00 90.94 80 PRO A N 1
ATOM 597 C CA . PRO A 1 80 ? 27.833 47.088 2.442 1.00 90.94 80 PRO A CA 1
ATOM 598 C C . PRO A 1 80 ? 26.590 46.210 2.240 1.00 90.94 80 PRO A C 1
ATOM 600 O O . PRO A 1 80 ? 25.609 46.359 2.960 1.00 90.94 80 PRO A O 1
ATOM 603 N N . ASN A 1 81 ? 26.652 45.251 1.310 1.00 89.81 81 ASN A N 1
ATOM 604 C CA . ASN A 1 81 ? 25.551 44.323 1.036 1.00 89.81 81 ASN A CA 1
ATOM 605 C C . ASN A 1 81 ? 25.309 43.388 2.226 1.00 89.81 81 ASN A C 1
ATOM 607 O O . ASN A 1 81 ? 24.174 43.186 2.648 1.00 89.81 81 ASN A O 1
ATOM 611 N N . PHE A 1 82 ? 26.385 42.849 2.808 1.00 92.12 82 PHE A N 1
ATOM 612 C CA . PHE A 1 82 ? 26.288 42.037 4.018 1.00 92.12 82 PHE A CA 1
ATOM 613 C C . PHE A 1 82 ? 25.631 42.817 5.167 1.00 92.12 82 PHE A C 1
ATOM 615 O O . PHE A 1 82 ? 24.705 42.322 5.808 1.00 92.12 82 PHE A O 1
ATOM 622 N N . GLU A 1 83 ? 26.078 44.047 5.416 1.00 93.94 83 GLU A N 1
ATOM 623 C CA . GLU A 1 83 ? 25.580 44.887 6.506 1.00 93.94 83 GLU A CA 1
ATOM 624 C C . GLU A 1 83 ? 24.107 45.274 6.328 1.00 93.94 83 GLU A C 1
ATOM 626 O O . GLU A 1 83 ? 23.380 45.328 7.321 1.00 93.94 83 GLU A O 1
ATOM 631 N N . GLN A 1 84 ? 23.650 45.459 5.085 1.00 92.88 84 GLN A N 1
ATOM 632 C CA . GLN A 1 84 ? 22.270 45.824 4.758 1.00 92.88 84 GLN A CA 1
ATOM 633 C C . GLN A 1 84 ? 21.234 44.804 5.251 1.00 92.88 84 GLN A C 1
ATOM 635 O O . GLN A 1 84 ? 20.132 45.202 5.621 1.00 92.88 84 GLN A O 1
ATOM 640 N N . LEU A 1 85 ? 21.579 43.513 5.296 1.00 91.75 85 LEU A N 1
ATOM 641 C CA . LEU A 1 85 ? 20.692 42.460 5.808 1.00 91.75 85 LEU A CA 1
ATOM 642 C C . LEU A 1 85 ? 21.091 42.013 7.220 1.00 91.75 85 LEU A C 1
ATOM 644 O O . LEU A 1 85 ? 20.224 41.799 8.070 1.00 91.75 85 LEU A O 1
ATOM 648 N N . ALA A 1 86 ? 22.390 41.900 7.511 1.00 92.75 86 ALA A N 1
ATOM 649 C CA . ALA A 1 86 ? 22.855 41.388 8.795 1.00 92.75 86 ALA A CA 1
ATOM 650 C C . ALA A 1 86 ? 22.605 42.366 9.953 1.00 92.75 86 ALA A C 1
ATOM 652 O O . ALA A 1 86 ? 22.141 41.939 11.009 1.00 92.75 86 ALA A O 1
ATOM 653 N N . LEU A 1 87 ? 22.891 43.667 9.797 1.00 94.88 87 LEU A N 1
ATOM 654 C CA . LEU A 1 87 ? 22.773 44.614 10.914 1.00 94.88 87 LEU A CA 1
ATOM 655 C C . LEU A 1 87 ? 21.321 44.802 11.384 1.00 94.88 87 LEU A C 1
ATOM 657 O O . LEU A 1 87 ? 21.113 44.689 12.594 1.00 94.88 87 LEU A O 1
ATOM 661 N N . PRO A 1 88 ? 20.317 44.978 10.496 1.00 93.62 88 PRO A N 1
ATOM 662 C CA . PRO A 1 88 ? 18.918 45.039 10.921 1.00 93.62 88 PRO A CA 1
ATOM 663 C C . PRO A 1 88 ? 18.454 43.760 11.625 1.00 93.62 88 PRO A C 1
ATOM 665 O O . PRO A 1 88 ? 17.776 43.829 12.645 1.00 93.62 88 PRO A O 1
ATOM 668 N N . ALA A 1 89 ? 18.881 42.585 11.145 1.00 91.56 89 ALA A N 1
ATOM 669 C CA . ALA A 1 89 ? 18.548 41.319 11.795 1.00 91.56 89 ALA A CA 1
ATOM 670 C C . ALA A 1 89 ? 19.131 41.218 13.217 1.00 91.56 89 ALA A C 1
ATOM 672 O O . ALA A 1 89 ? 18.510 40.627 14.098 1.00 91.56 89 ALA A O 1
ATOM 673 N N . LEU A 1 90 ? 20.315 41.792 13.456 1.00 93.12 90 LEU A N 1
ATOM 674 C CA . LEU A 1 90 ? 20.928 41.862 14.785 1.00 93.12 90 LEU A CA 1
ATOM 675 C C . LEU A 1 90 ? 20.250 42.909 15.682 1.00 93.12 90 LEU A C 1
ATOM 677 O O . LEU A 1 90 ? 20.166 42.690 16.889 1.00 93.12 90 LEU A O 1
ATOM 681 N N . ASP A 1 91 ? 19.758 44.011 15.116 1.00 92.62 91 ASP A N 1
ATOM 682 C CA . ASP A 1 91 ? 18.987 45.021 15.850 1.00 92.62 91 ASP A CA 1
ATOM 683 C C . ASP A 1 91 ? 17.643 44.477 16.334 1.00 92.62 91 ASP A C 1
ATOM 685 O O . ASP A 1 91 ? 17.308 44.645 17.505 1.00 92.62 91 ASP A O 1
ATOM 689 N N . ASP A 1 92 ? 16.945 43.715 15.491 1.00 89.00 92 ASP A N 1
ATOM 690 C CA . ASP A 1 92 ? 15.726 42.985 15.858 1.00 89.00 92 ASP A CA 1
ATOM 691 C C . ASP A 1 92 ? 15.949 42.026 17.042 1.00 89.00 92 ASP A C 1
ATOM 693 O O . ASP A 1 92 ? 15.081 41.876 17.902 1.00 89.00 92 ASP A O 1
ATOM 697 N N . ILE A 1 93 ? 17.116 41.371 17.095 1.00 90.12 93 ILE A N 1
ATOM 698 C CA . ILE A 1 93 ? 17.489 40.467 18.194 1.00 90.12 93 ILE A CA 1
ATOM 699 C C . ILE A 1 93 ? 17.824 41.255 19.466 1.00 90.12 93 ILE A C 1
ATOM 701 O O . ILE A 1 93 ? 17.561 40.789 20.572 1.00 90.12 93 ILE A O 1
ATOM 705 N N . LEU A 1 94 ? 18.442 42.429 19.338 1.00 89.25 94 LEU A N 1
ATOM 706 C CA . LEU A 1 94 ? 18.844 43.253 20.478 1.00 89.25 94 LEU A CA 1
ATOM 707 C C . LEU A 1 94 ? 17.702 44.105 21.046 1.00 89.25 94 LEU A C 1
ATOM 709 O O . LEU A 1 94 ? 17.864 44.626 22.152 1.00 89.25 94 LEU A O 1
ATOM 713 N N . ASP A 1 95 ? 16.566 44.226 20.351 1.00 86.31 95 ASP A N 1
ATOM 714 C CA . ASP A 1 95 ? 15.396 44.948 20.854 1.00 86.31 95 ASP A CA 1
ATOM 715 C C . ASP A 1 95 ? 14.847 44.277 22.132 1.00 86.31 95 ASP A C 1
ATOM 717 O O . ASP A 1 95 ? 14.319 43.162 22.079 1.00 86.31 95 ASP A O 1
ATOM 721 N N . PRO A 1 96 ? 14.908 44.947 23.301 1.00 76.94 96 PRO A N 1
ATOM 722 C CA . PRO A 1 96 ? 14.428 44.386 24.561 1.00 76.94 96 PRO A CA 1
ATOM 723 C C . PRO A 1 96 ? 12.910 44.143 24.595 1.00 76.94 96 PRO A C 1
ATOM 725 O O . PRO A 1 96 ? 12.431 43.452 25.496 1.00 76.94 96 PRO A O 1
ATOM 728 N N . LYS A 1 97 ? 12.136 44.699 23.651 1.00 77.25 97 LYS A N 1
ATOM 729 C CA . LYS A 1 97 ? 10.692 44.442 23.517 1.00 77.25 97 LYS A CA 1
ATOM 730 C C . LYS A 1 97 ? 10.390 43.135 22.780 1.00 77.25 97 LYS A C 1
ATOM 732 O O . LYS A 1 97 ? 9.266 42.640 22.877 1.00 77.25 97 LYS A O 1
ATOM 737 N N . THR A 1 98 ? 11.372 42.564 22.088 1.00 70.62 98 THR A N 1
ATOM 738 C CA . THR A 1 98 ? 11.198 41.396 21.223 1.00 70.62 98 THR A CA 1
ATOM 739 C C . THR A 1 98 ? 11.681 40.135 21.932 1.00 70.62 98 THR A C 1
ATOM 741 O O . THR A 1 98 ? 12.854 39.987 22.268 1.00 70.62 98 THR A O 1
ATOM 744 N N . LYS A 1 99 ? 10.767 39.184 22.159 1.00 77.00 99 LYS A N 1
ATOM 745 C CA . LYS A 1 99 ? 11.110 37.845 22.659 1.00 77.00 99 LYS A CA 1
ATOM 746 C C . LYS A 1 99 ? 11.236 36.884 21.481 1.00 77.00 99 LYS A C 1
ATOM 748 O O . LYS A 1 99 ? 10.236 36.315 21.052 1.00 77.00 99 LYS A O 1
ATOM 753 N N . CYS A 1 100 ? 12.457 36.678 20.999 1.00 86.56 100 CYS A N 1
ATOM 754 C CA . CYS A 1 100 ? 12.731 35.776 19.883 1.00 86.56 100 CYS A CA 1
ATOM 755 C C . CYS A 1 100 ? 13.840 34.766 20.211 1.00 86.56 100 CYS A C 1
ATOM 757 O O . CYS A 1 100 ? 14.601 34.924 21.165 1.00 86.56 100 CYS A O 1
ATOM 759 N N . VAL A 1 101 ? 13.919 33.704 19.412 1.00 90.19 101 VAL A N 1
ATOM 760 C CA . VAL A 1 101 ? 15.082 32.813 19.363 1.00 90.19 101 VAL A CA 1
ATOM 761 C C . VAL A 1 101 ? 15.960 33.261 18.200 1.00 90.19 101 VAL A C 1
ATOM 763 O O . VAL A 1 101 ? 15.467 33.393 17.082 1.00 90.19 101 VAL A O 1
ATOM 766 N N . CYS A 1 102 ? 17.255 33.482 18.418 1.00 92.56 102 CYS A N 1
ATOM 767 C CA . CYS A 1 102 ? 18.134 33.903 17.326 1.00 92.56 102 CYS A CA 1
ATOM 768 C C . CYS A 1 102 ? 18.793 32.719 16.600 1.00 92.56 102 CYS A C 1
ATOM 770 O O . CYS A 1 102 ? 19.227 31.749 17.226 1.00 92.56 102 CYS A O 1
ATOM 772 N N . ILE A 1 103 ? 18.877 32.795 15.268 1.00 95.12 103 ILE A N 1
ATOM 773 C CA . ILE A 1 103 ? 19.667 31.881 14.431 1.00 95.12 103 ILE A CA 1
ATOM 774 C C . ILE A 1 103 ? 20.594 32.695 13.538 1.00 95.12 103 ILE A C 1
ATOM 776 O O . ILE A 1 103 ? 20.127 33.432 12.674 1.00 95.12 103 ILE A O 1
ATOM 780 N N . LEU A 1 104 ? 21.904 32.544 13.736 1.00 94.50 104 LEU A N 1
ATOM 781 C CA . LEU A 1 104 ? 22.922 33.315 13.018 1.00 94.50 104 LEU A CA 1
ATOM 782 C C . LEU A 1 104 ? 23.981 32.377 12.439 1.00 94.50 104 LEU A C 1
ATOM 784 O O . LEU A 1 104 ? 24.819 31.833 13.161 1.00 94.50 104 LEU A O 1
ATOM 788 N N . ASP A 1 105 ? 23.931 32.146 11.132 1.00 92.31 105 ASP A N 1
ATOM 789 C CA . ASP A 1 105 ? 24.893 31.265 10.477 1.00 92.31 105 ASP A CA 1
ATOM 790 C C . ASP A 1 105 ? 26.197 31.983 10.088 1.00 92.31 105 ASP A C 1
ATOM 792 O O . ASP A 1 105 ? 26.206 33.129 9.659 1.00 92.31 105 ASP A O 1
ATOM 796 N N . GLU A 1 106 ? 27.290 31.239 10.216 1.00 82.50 106 GLU A N 1
ATOM 797 C CA . GLU A 1 106 ? 28.656 31.502 9.773 1.00 82.50 106 GLU A CA 1
ATOM 798 C C . GLU A 1 106 ? 29.317 32.749 10.404 1.00 82.50 106 GLU A C 1
ATOM 800 O O . GLU A 1 106 ? 29.679 33.702 9.732 1.00 82.50 106 GLU A O 1
ATOM 805 N N . ILE A 1 107 ? 29.586 32.732 11.718 1.00 83.88 107 ILE A N 1
ATOM 806 C CA . ILE A 1 107 ? 30.517 33.684 12.364 1.00 83.88 107 ILE A CA 1
ATOM 807 C C . ILE A 1 107 ? 31.953 33.299 11.962 1.00 83.88 107 ILE A C 1
ATOM 809 O O . ILE A 1 107 ? 32.658 32.551 12.658 1.00 83.88 107 ILE A O 1
ATOM 813 N N . GLY A 1 108 ? 32.366 33.757 10.782 1.00 86.19 108 GLY A N 1
ATOM 814 C CA . GLY A 1 108 ? 33.607 33.390 10.115 1.00 86.19 108 GLY A CA 1
ATOM 815 C C . GLY A 1 108 ? 34.515 34.579 9.806 1.00 86.19 108 GLY A C 1
ATOM 816 O O . GLY A 1 108 ? 34.321 35.701 10.248 1.00 86.19 108 GLY A O 1
ATOM 817 N N . LYS A 1 109 ? 35.596 34.336 9.059 1.00 86.19 109 LYS A N 1
ATOM 818 C CA . LYS A 1 109 ? 36.580 35.391 8.751 1.00 86.19 109 LYS A CA 1
ATOM 819 C C . LYS A 1 109 ? 36.026 36.497 7.844 1.00 86.19 109 LYS A C 1
ATOM 821 O O . LYS A 1 109 ? 36.625 37.563 7.815 1.00 86.19 109 LYS A O 1
ATOM 826 N N . MET A 1 110 ? 34.975 36.228 7.067 1.00 88.88 110 MET A N 1
ATOM 827 C CA . MET A 1 110 ? 34.443 37.174 6.078 1.00 88.88 110 MET A CA 1
ATOM 828 C C . MET A 1 110 ? 33.526 38.206 6.745 1.00 88.88 110 MET A C 1
ATOM 830 O O . MET A 1 110 ? 33.610 39.393 6.463 1.00 88.88 110 MET A O 1
ATOM 834 N N . GLU A 1 111 ? 32.725 37.760 7.700 1.00 89.44 111 GLU A N 1
ATOM 835 C CA . GLU A 1 111 ? 31.733 38.536 8.438 1.00 89.44 111 GLU A CA 1
ATOM 836 C C . GLU A 1 111 ? 32.412 39.473 9.452 1.00 89.44 111 GLU A C 1
ATOM 838 O O . GLU A 1 111 ? 31.975 40.598 9.681 1.00 89.44 111 GLU A O 1
ATOM 843 N N . LEU A 1 112 ? 33.551 39.045 10.012 1.00 91.06 112 LEU A N 1
ATOM 844 C CA . LEU A 1 112 ? 34.311 39.806 11.014 1.00 91.06 112 LEU A CA 1
ATOM 845 C C . LEU A 1 112 ? 35.059 41.025 10.457 1.00 91.06 112 LEU A C 1
ATOM 847 O O . LEU A 1 112 ? 35.677 41.757 11.232 1.00 91.06 112 LEU A O 1
ATOM 851 N N . PHE A 1 113 ? 35.015 41.264 9.143 1.00 91.44 113 PHE A N 1
ATOM 852 C CA . PHE A 1 113 ? 35.467 42.536 8.581 1.00 91.44 113 PHE A CA 1
ATOM 853 C C . PHE A 1 113 ? 34.499 43.690 8.897 1.00 91.44 113 PHE A C 1
ATOM 855 O O . PHE A 1 113 ? 34.939 44.840 8.915 1.00 91.44 113 PHE A O 1
ATOM 862 N N . SER A 1 114 ? 33.226 43.404 9.203 1.00 93.62 114 SER A N 1
ATOM 863 C CA . SER A 1 114 ? 32.274 44.406 9.693 1.00 93.62 114 SER A CA 1
ATOM 864 C C . SER A 1 114 ? 32.469 44.631 11.194 1.00 93.62 114 SER A C 1
ATOM 866 O O . SER A 1 114 ? 32.200 43.757 12.024 1.00 93.62 114 SER A O 1
ATOM 868 N N . LYS A 1 115 ? 32.941 45.826 11.569 1.00 93.31 115 LYS A N 1
ATOM 869 C CA . LYS A 1 115 ? 33.134 46.195 12.983 1.00 93.31 115 LYS A CA 1
ATOM 870 C C . LYS A 1 115 ? 31.805 46.291 13.733 1.00 93.31 115 LYS A C 1
ATOM 872 O O . LYS A 1 115 ? 31.742 45.900 14.900 1.00 93.31 115 LYS A O 1
ATOM 877 N N . ASP A 1 116 ? 30.759 46.755 13.058 1.00 93.69 116 ASP A N 1
ATOM 878 C CA . ASP A 1 116 ? 29.429 46.918 13.643 1.00 93.69 116 ASP A CA 1
ATOM 879 C C . ASP A 1 116 ? 28.770 45.565 13.897 1.00 93.69 116 ASP A C 1
ATOM 881 O O . ASP A 1 116 ? 28.240 45.338 14.988 1.00 93.69 116 ASP A O 1
ATOM 885 N N . PHE A 1 117 ? 28.914 44.620 12.960 1.00 94.44 117 PHE A N 1
ATOM 886 C CA . PHE A 1 117 ? 28.490 43.238 13.167 1.00 94.44 117 PHE A CA 1
ATOM 887 C C . PHE A 1 117 ? 29.188 42.623 14.384 1.00 94.44 117 PHE A C 1
ATOM 889 O O . PHE A 1 117 ? 28.529 42.080 15.268 1.00 94.44 117 PHE A O 1
ATOM 896 N N . VAL A 1 118 ? 30.514 42.772 14.497 1.00 94.12 118 VAL A N 1
ATOM 897 C CA . VAL A 1 118 ? 31.284 42.277 15.655 1.00 94.12 118 VAL A CA 1
ATOM 898 C C . VAL A 1 118 ? 30.803 42.904 16.967 1.00 94.12 118 VAL A C 1
ATOM 900 O O . VAL A 1 118 ? 30.674 42.206 17.975 1.00 94.12 118 VAL A O 1
ATOM 903 N N . SER A 1 119 ? 30.538 44.212 16.974 1.00 94.00 119 SER A N 1
ATOM 904 C CA . SER A 1 119 ? 30.048 44.930 18.155 1.00 94.00 119 SER A CA 1
ATOM 905 C C . SER A 1 119 ? 28.682 44.407 18.613 1.00 94.00 119 SER A C 1
ATOM 907 O O . SER A 1 119 ? 28.519 44.036 19.779 1.00 94.00 119 SER A O 1
ATOM 909 N N . LYS A 1 120 ? 27.724 44.278 17.687 1.00 94.38 120 LYS A N 1
ATOM 910 C CA . LYS A 1 120 ? 26.375 43.768 17.975 1.00 94.38 120 LYS A CA 1
ATOM 911 C C . LYS A 1 120 ? 26.387 42.285 18.354 1.00 94.38 120 LYS A C 1
ATOM 913 O O . LYS A 1 120 ? 25.752 41.906 19.333 1.00 94.38 120 LYS A O 1
ATOM 918 N N . MET A 1 121 ? 27.182 41.453 17.678 1.00 93.69 121 MET A N 1
ATOM 919 C CA . MET A 1 121 ? 27.358 40.044 18.050 1.00 93.69 121 MET A CA 1
ATOM 920 C C . MET A 1 121 ? 27.905 39.886 19.467 1.00 93.69 121 MET A C 1
ATOM 922 O O . MET A 1 121 ? 27.452 39.019 20.212 1.00 93.69 121 MET A O 1
ATOM 926 N N . ARG A 1 122 ? 28.851 40.741 19.872 1.00 93.50 122 ARG A N 1
ATOM 927 C CA . ARG A 1 122 ? 29.360 40.761 21.247 1.00 93.50 122 ARG A CA 1
ATOM 928 C C . ARG A 1 122 ? 28.261 41.116 22.251 1.00 93.50 122 ARG A C 1
ATOM 930 O O . ARG A 1 122 ? 28.223 40.518 23.321 1.00 93.50 122 ARG A O 1
ATOM 937 N N . ALA A 1 123 ? 27.369 42.049 21.918 1.00 91.56 123 ALA A N 1
ATOM 938 C CA . ALA A 1 123 ? 26.222 42.384 22.760 1.00 91.56 123 ALA A CA 1
ATOM 939 C C . ALA A 1 123 ? 25.226 41.215 22.874 1.00 91.56 123 ALA A C 1
ATOM 941 O O . ALA A 1 123 ? 24.798 40.894 23.980 1.00 91.56 123 ALA A O 1
ATOM 942 N N . ILE A 1 124 ? 24.926 40.527 21.765 1.00 91.12 124 ILE A N 1
ATOM 943 C CA . ILE A 1 124 ? 24.033 39.355 21.748 1.00 91.12 124 ILE A CA 1
ATOM 944 C C . ILE A 1 124 ? 24.603 38.227 22.610 1.00 91.12 124 ILE A C 1
ATOM 946 O O . ILE A 1 124 ? 23.896 37.691 23.458 1.00 91.12 124 ILE A O 1
ATOM 950 N N . LEU A 1 125 ? 25.885 37.887 22.440 1.00 90.06 125 LEU A N 1
ATOM 951 C CA . LEU A 1 125 ? 26.512 36.790 23.185 1.00 90.06 125 LEU A CA 1
ATOM 952 C C . LEU A 1 125 ? 26.649 37.080 24.690 1.00 90.06 125 LEU A C 1
ATOM 954 O O . LEU A 1 125 ? 26.636 36.139 25.476 1.00 90.06 125 LEU A O 1
ATOM 958 N N . ARG A 1 126 ? 26.743 38.356 25.097 1.00 88.56 126 ARG A N 1
ATOM 959 C CA . ARG A 1 126 ? 26.754 38.771 26.515 1.00 88.56 126 ARG A CA 1
ATOM 960 C C . ARG A 1 126 ? 25.361 38.866 27.136 1.00 88.56 126 ARG A C 1
ATOM 962 O O . ARG A 1 126 ? 25.251 38.967 28.357 1.00 88.56 126 ARG A O 1
ATOM 969 N N . SER A 1 127 ? 24.305 38.884 26.326 1.00 84.00 127 SER A N 1
ATOM 970 C CA . SER A 1 127 ? 22.943 39.030 26.826 1.00 84.00 127 SER A CA 1
ATOM 971 C C . SER A 1 127 ? 22.463 37.739 27.484 1.00 84.00 127 SER A C 1
ATOM 973 O O . SER A 1 127 ? 22.355 36.700 26.838 1.00 84.00 127 SER A O 1
ATOM 975 N N . GLN A 1 128 ? 22.104 37.817 28.766 1.00 72.50 128 GLN A N 1
ATOM 976 C CA . GLN A 1 128 ? 21.527 36.687 29.506 1.00 72.50 128 GLN A CA 1
ATOM 977 C C . GLN A 1 128 ? 20.065 36.403 29.127 1.00 72.50 128 GLN A C 1
ATOM 979 O O . GLN A 1 128 ? 19.545 35.332 29.427 1.00 72.50 128 GLN A O 1
ATOM 984 N N . ASN A 1 129 ? 19.409 37.343 28.439 1.00 72.75 129 ASN A N 1
ATOM 985 C CA . ASN A 1 129 ? 18.012 37.220 28.022 1.00 72.75 129 ASN A CA 1
ATOM 986 C C . ASN A 1 129 ? 17.854 36.636 26.613 1.00 72.75 129 ASN A C 1
ATOM 988 O O . ASN A 1 129 ? 16.726 36.388 26.195 1.00 72.75 129 ASN A O 1
ATOM 992 N N . GLN A 1 130 ? 18.953 36.417 25.884 1.00 79.44 130 GLN A N 1
ATOM 993 C CA . GLN A 1 130 ? 18.904 35.904 24.519 1.00 79.44 130 GLN A CA 1
ATOM 994 C C . GLN A 1 130 ? 19.246 34.417 24.456 1.00 79.44 130 GLN A C 1
ATOM 996 O O . GLN A 1 130 ? 20.240 33.940 25.008 1.00 79.44 130 GLN A O 1
ATOM 1001 N N . THR A 1 131 ? 18.400 33.673 23.748 1.00 87.81 131 THR A N 1
ATOM 1002 C CA . THR A 1 131 ? 18.578 32.244 23.480 1.00 87.81 131 THR A CA 1
ATOM 1003 C C . THR A 1 131 ? 18.620 32.029 21.977 1.00 87.81 131 THR A C 1
ATOM 1005 O O . THR A 1 131 ? 17.872 32.648 21.224 1.00 87.81 131 THR A O 1
ATOM 1008 N N . GLY A 1 132 ? 19.501 31.149 21.516 1.00 90.56 132 GLY A N 1
ATOM 1009 C CA . GLY A 1 132 ? 19.696 30.966 20.090 1.00 90.56 132 GLY A CA 1
ATOM 1010 C C . GLY A 1 132 ? 20.897 30.118 19.734 1.00 90.56 132 GLY A C 1
ATOM 1011 O O . GLY A 1 132 ? 21.633 29.630 20.600 1.00 90.56 132 GLY A O 1
ATOM 1012 N N . LEU A 1 133 ? 21.054 29.940 18.430 1.00 94.75 133 LEU A N 1
ATOM 1013 C CA . LEU A 1 133 ? 22.019 29.064 17.798 1.00 94.75 133 LEU A CA 1
ATOM 1014 C C . LEU A 1 133 ? 22.828 29.855 16.775 1.00 94.75 133 LEU A C 1
ATOM 1016 O O . LEU A 1 133 ? 22.263 30.378 15.817 1.00 94.75 133 LEU A O 1
ATOM 1020 N N . CYS A 1 134 ? 24.147 29.872 16.920 1.00 95.06 134 CYS A N 1
ATOM 1021 C CA . CYS A 1 134 ? 25.018 30.428 15.890 1.00 95.06 134 CYS A CA 1
ATOM 1022 C C . CYS A 1 134 ? 26.039 29.399 15.427 1.00 95.06 134 CYS A C 1
ATOM 1024 O O . CYS A 1 134 ? 26.421 28.523 16.200 1.00 95.06 134 CYS A O 1
ATOM 1026 N N . THR A 1 135 ? 26.529 29.499 14.193 1.00 94.62 135 THR A N 1
ATOM 1027 C CA . THR A 1 135 ? 27.706 28.717 13.782 1.00 94.62 135 THR A CA 1
ATOM 1028 C C . THR A 1 135 ? 28.954 29.587 13.834 1.00 94.62 135 THR A C 1
ATOM 1030 O O . THR A 1 135 ? 28.896 30.793 13.628 1.00 94.62 135 THR A O 1
ATOM 1033 N N . ILE A 1 136 ? 30.094 28.996 14.187 1.00 93.62 136 ILE A N 1
ATOM 1034 C CA . ILE A 1 136 ? 31.358 29.709 14.365 1.00 93.62 136 ILE A CA 1
ATOM 1035 C C . ILE A 1 136 ? 32.525 28.902 13.799 1.00 93.62 136 ILE A C 1
ATOM 1037 O O . ILE A 1 136 ? 32.603 27.672 13.943 1.00 93.62 136 ILE A O 1
ATOM 1041 N N . ALA A 1 137 ? 33.472 29.598 13.169 1.00 89.06 137 ALA A N 1
ATOM 1042 C CA . ALA A 1 137 ? 34.644 28.976 12.565 1.00 89.06 137 ALA A CA 1
ATOM 1043 C C . ALA A 1 137 ? 35.423 28.089 13.558 1.00 89.06 137 ALA A C 1
ATOM 1045 O O . ALA A 1 137 ? 35.623 28.436 14.725 1.00 89.06 137 ALA A O 1
ATOM 1046 N N . LEU A 1 138 ? 35.908 26.932 13.085 1.00 87.75 138 LEU A N 1
ATOM 1047 C CA . LEU A 1 138 ? 36.643 25.967 13.915 1.00 87.75 138 LEU A CA 1
ATOM 1048 C C . LEU A 1 138 ? 37.931 26.560 14.501 1.00 87.75 138 LEU A C 1
ATOM 1050 O O . LEU A 1 138 ? 38.201 26.393 15.688 1.00 87.75 138 LEU A O 1
ATOM 1054 N N . LYS A 1 139 ? 38.688 27.304 13.690 1.00 84.00 139 LYS A N 1
ATOM 1055 C CA . LYS A 1 139 ? 39.938 27.968 14.083 1.00 84.00 139 LYS A CA 1
ATOM 1056 C C . LYS A 1 139 ? 39.866 29.463 13.766 1.00 84.00 139 LYS A C 1
ATOM 1058 O O . LYS A 1 139 ? 39.423 29.836 12.681 1.00 84.00 139 LYS A O 1
ATOM 1063 N N . GLY A 1 140 ? 40.366 30.297 14.672 1.00 81.94 140 GLY A N 1
ATOM 1064 C CA . GLY A 1 140 ? 40.470 31.747 14.494 1.00 81.94 140 GLY A CA 1
ATOM 1065 C C . GLY A 1 140 ? 40.884 32.442 15.792 1.00 81.94 140 GLY A C 1
ATOM 1066 O O . GLY A 1 140 ? 40.542 31.964 16.868 1.00 81.94 140 GLY A O 1
ATOM 1067 N N . GLY A 1 141 ? 41.643 33.534 15.683 1.00 83.50 141 GLY A N 1
ATOM 1068 C CA . GLY A 1 141 ? 41.968 34.420 16.808 1.00 83.50 141 GLY A CA 1
ATOM 1069 C C . GLY A 1 141 ? 40.969 35.576 16.939 1.00 83.50 141 GLY A C 1
ATOM 1070 O O . GLY A 1 141 ? 39.978 35.633 16.209 1.00 83.50 141 GLY A O 1
ATOM 1071 N N . GLY A 1 142 ? 41.235 36.512 17.852 1.00 90.62 142 GLY A N 1
ATOM 1072 C CA . GLY A 1 142 ? 40.383 37.687 18.066 1.00 90.62 142 GLY A CA 1
ATOM 1073 C C . GLY A 1 142 ? 38.980 37.306 18.546 1.00 90.62 142 GLY A C 1
ATOM 1074 O O . GLY A 1 142 ? 38.839 36.465 19.434 1.00 90.62 142 GLY A O 1
ATOM 1075 N N . PHE A 1 143 ? 37.945 37.883 17.926 1.00 91.19 143 PHE A N 1
ATOM 1076 C CA . PHE A 1 143 ? 36.551 37.665 18.328 1.00 91.19 143 PHE A CA 1
ATOM 1077 C C . PHE A 1 143 ? 36.119 36.190 18.287 1.00 91.19 143 PHE A C 1
ATOM 1079 O O . PHE A 1 143 ? 35.301 35.779 19.097 1.00 91.19 143 PHE A O 1
ATOM 1086 N N . ILE A 1 144 ? 36.690 35.360 17.402 1.00 90.81 144 ILE A N 1
ATOM 1087 C CA . ILE A 1 144 ? 36.344 33.927 17.338 1.00 90.81 144 ILE A CA 1
ATOM 1088 C C . ILE A 1 144 ? 36.751 33.204 18.627 1.00 90.81 144 ILE A C 1
ATOM 1090 O O . ILE A 1 144 ? 35.994 32.378 19.133 1.00 90.81 144 ILE A O 1
ATOM 1094 N N . ALA A 1 145 ? 37.941 33.503 19.154 1.00 90.31 145 ALA A N 1
ATOM 1095 C CA . ALA A 1 145 ? 38.410 32.933 20.413 1.00 90.31 145 ALA A CA 1
ATOM 1096 C C . ALA A 1 145 ? 37.645 33.532 21.604 1.00 90.31 145 ALA A C 1
ATOM 1098 O O . ALA A 1 145 ? 37.239 32.791 22.495 1.00 90.31 145 ALA A O 1
ATOM 1099 N N . GLU A 1 146 ? 37.384 34.844 21.571 1.00 92.75 146 GLU A N 1
ATOM 1100 C CA . GLU A 1 146 ? 36.579 35.552 22.576 1.00 92.75 146 GLU A CA 1
ATOM 1101 C C . GLU A 1 146 ? 35.169 34.950 22.704 1.00 92.75 146 GLU A C 1
ATOM 1103 O O . GLU A 1 146 ? 34.751 34.595 23.799 1.00 92.75 146 GLU A O 1
ATOM 1108 N N . ALA A 1 147 ? 34.455 34.774 21.588 1.00 91.69 147 ALA A N 1
ATOM 1109 C CA . ALA A 1 147 ? 33.087 34.258 21.560 1.00 91.69 147 ALA A CA 1
ATOM 1110 C C . ALA A 1 147 ? 32.976 32.826 22.106 1.00 91.69 147 ALA A C 1
ATOM 1112 O O . ALA A 1 147 ? 31.995 32.497 22.766 1.00 91.69 147 ALA A O 1
ATOM 1113 N N . LYS A 1 148 ? 33.985 31.978 21.861 1.00 91.81 148 LYS A N 1
ATOM 1114 C CA . LYS A 1 148 ? 34.026 30.598 22.379 1.00 91.81 148 LYS A CA 1
ATOM 1115 C C . LYS A 1 148 ? 34.323 30.519 23.874 1.00 91.81 148 LYS A C 1
ATOM 1117 O O . LYS A 1 148 ? 33.962 29.527 24.494 1.00 91.81 148 LYS A O 1
ATOM 1122 N N . ALA A 1 149 ? 35.010 31.519 24.419 1.00 91.19 149 ALA A N 1
ATOM 1123 C CA . ALA A 1 149 ? 35.390 31.583 25.827 1.00 91.19 149 ALA A CA 1
ATOM 1124 C C . ALA A 1 149 ? 34.398 32.392 26.681 1.00 91.19 149 ALA A C 1
ATOM 1126 O O . ALA A 1 149 ? 34.617 32.557 27.878 1.00 91.19 149 ALA A O 1
ATOM 1127 N N . MET A 1 150 ? 33.340 32.936 26.074 1.00 91.06 150 MET A N 1
ATOM 1128 C CA . MET A 1 150 ? 32.396 33.812 26.755 1.00 91.06 150 MET A CA 1
ATOM 1129 C C . MET A 1 150 ? 31.488 33.018 27.702 1.00 91.06 150 MET A C 1
ATOM 1131 O O . MET A 1 150 ? 30.951 31.970 27.347 1.00 91.06 150 MET A O 1
ATOM 1135 N N . GLU A 1 151 ? 31.306 33.528 28.917 1.00 85.62 151 GLU A N 1
ATOM 1136 C CA . GLU A 1 151 ? 30.440 32.907 29.918 1.00 85.62 151 GLU A CA 1
ATOM 1137 C C . GLU A 1 151 ? 28.977 32.875 29.435 1.00 85.62 151 GLU A C 1
ATOM 1139 O O . GLU A 1 151 ? 28.486 33.839 28.850 1.00 85.62 151 GLU A O 1
ATOM 1144 N N . GLY A 1 152 ? 28.280 31.750 29.635 1.00 84.12 152 GLY A N 1
ATOM 1145 C CA . GLY A 1 152 ? 26.912 31.543 29.130 1.00 84.12 152 GLY A CA 1
ATOM 1146 C C . GLY A 1 152 ? 26.821 31.082 27.664 1.00 84.12 152 GLY A C 1
ATOM 1147 O O . GLY A 1 152 ? 25.716 30.899 27.131 1.00 84.12 152 GLY A O 1
ATOM 1148 N N . VAL A 1 153 ? 27.964 30.856 27.008 1.00 90.56 153 VAL A N 1
ATOM 1149 C CA . VAL A 1 153 ? 28.044 30.242 25.681 1.00 90.56 153 VAL A CA 1
ATOM 1150 C C . VAL A 1 153 ? 28.389 28.758 25.790 1.00 90.56 153 VAL A C 1
ATOM 1152 O O . VAL A 1 153 ? 29.389 28.373 26.385 1.00 90.56 153 VAL A O 1
ATOM 1155 N N . GLU A 1 154 ? 27.577 27.915 25.158 1.00 93.31 154 GLU A N 1
ATOM 1156 C CA . GLU A 1 154 ? 27.835 26.485 25.025 1.00 93.31 154 GLU A CA 1
ATOM 1157 C C . GLU A 1 154 ? 28.378 26.174 23.630 1.00 93.31 154 GLU A C 1
ATOM 1159 O O . GLU A 1 154 ? 27.733 26.471 22.625 1.00 93.31 154 GLU A O 1
ATOM 1164 N N . LEU A 1 155 ? 29.552 25.549 23.555 1.00 93.12 155 LEU A N 1
ATOM 1165 C CA . LEU A 1 155 ? 30.180 25.165 22.294 1.00 93.12 155 LEU A CA 1
ATOM 1166 C C . LEU A 1 155 ? 29.898 23.691 21.973 1.00 93.12 155 LEU A C 1
ATOM 1168 O O . LEU A 1 155 ? 30.301 22.804 22.721 1.00 93.12 155 LEU A O 1
ATOM 1172 N N . LEU A 1 156 ? 29.270 23.425 20.827 1.00 94.12 156 LEU A N 1
ATOM 1173 C CA . LEU A 1 156 ? 29.019 22.076 20.317 1.00 94.12 156 LEU A CA 1
ATOM 1174 C C . LEU A 1 156 ? 29.806 21.833 19.027 1.00 94.12 156 LEU A C 1
ATOM 1176 O O . LEU A 1 156 ? 29.673 22.565 18.042 1.00 94.12 156 LEU A O 1
ATOM 1180 N N . GLU A 1 157 ? 30.615 20.775 19.012 1.00 93.31 157 GLU A N 1
ATOM 1181 C CA . GLU A 1 157 ? 31.353 20.369 17.818 1.00 93.31 157 GLU A CA 1
ATOM 1182 C C . GLU A 1 157 ? 30.518 19.436 16.930 1.00 93.31 157 GLU A C 1
ATOM 1184 O O . GLU A 1 157 ? 30.097 18.352 17.336 1.00 93.31 157 GLU A O 1
ATOM 1189 N N . VAL A 1 158 ? 30.307 19.849 15.681 1.00 91.31 158 VAL A N 1
ATOM 1190 C CA . VAL A 1 158 ? 29.586 19.101 14.654 1.00 91.31 158 VAL A CA 1
ATOM 1191 C C . VAL A 1 158 ? 30.567 18.245 13.859 1.00 91.31 158 VAL A C 1
ATOM 1193 O O . VAL A 1 158 ? 31.476 18.746 13.193 1.00 91.31 158 VAL A O 1
ATOM 1196 N N . THR A 1 159 ? 30.320 16.941 13.868 1.00 89.25 159 THR A N 1
ATOM 1197 C CA . THR A 1 159 ? 31.027 15.911 13.104 1.00 89.25 159 THR A CA 1
ATOM 1198 C C . THR A 1 159 ? 30.037 15.153 12.214 1.00 89.25 159 THR A C 1
ATOM 1200 O O . THR A 1 159 ? 28.823 15.198 12.420 1.00 89.25 159 THR A O 1
ATOM 1203 N N . HIS A 1 160 ? 30.522 14.408 11.216 1.00 81.88 160 HIS A N 1
ATOM 1204 C CA . HIS A 1 160 ? 29.636 13.582 10.383 1.00 81.88 160 HIS A CA 1
ATOM 1205 C C . HIS A 1 160 ? 28.888 12.500 11.178 1.00 81.88 160 HIS A C 1
ATOM 1207 O O . HIS A 1 160 ? 27.810 12.094 10.753 1.00 81.88 160 HIS A O 1
ATOM 1213 N N . ALA A 1 161 ? 29.439 12.057 12.313 1.00 77.56 161 ALA A N 1
ATOM 1214 C CA . ALA A 1 161 ? 28.856 11.014 13.149 1.00 77.56 161 ALA A CA 1
ATOM 1215 C C . ALA A 1 161 ? 27.753 11.537 14.084 1.00 77.56 161 ALA A C 1
ATOM 1217 O O . ALA A 1 161 ? 26.780 10.829 14.321 1.00 77.56 161 ALA A O 1
ATOM 1218 N N . ASN A 1 162 ? 27.879 12.768 14.598 1.00 85.06 162 ASN A N 1
ATOM 1219 C CA . ASN A 1 162 ? 26.954 13.300 15.608 1.00 85.06 162 ASN A CA 1
ATOM 1220 C C . ASN A 1 162 ? 25.907 14.281 15.057 1.00 85.06 162 ASN A C 1
ATOM 1222 O O . ASN A 1 162 ? 24.900 14.518 15.721 1.00 85.06 162 ASN A O 1
ATOM 1226 N N . ARG A 1 163 ? 26.095 14.832 13.847 1.00 77.69 163 ARG A N 1
ATOM 1227 C CA . ARG A 1 163 ? 25.249 15.917 13.314 1.00 77.69 163 ARG A CA 1
ATOM 1228 C C . ARG A 1 163 ? 23.752 15.610 13.285 1.00 77.69 163 ARG A C 1
ATOM 1230 O O . ARG A 1 163 ? 22.952 16.533 13.383 1.00 77.69 163 ARG A O 1
ATOM 1237 N N . ASP A 1 164 ? 23.375 14.342 13.126 1.00 73.25 164 ASP A N 1
ATOM 1238 C CA . ASP A 1 164 ? 21.968 13.941 13.063 1.00 73.25 164 ASP A CA 1
ATOM 1239 C C . ASP A 1 164 ? 21.335 13.800 14.458 1.00 73.25 164 ASP A C 1
ATOM 1241 O O . ASP A 1 164 ? 20.132 13.985 14.578 1.00 73.25 164 ASP A O 1
ATOM 1245 N N . HIS A 1 165 ? 22.138 13.575 15.506 1.00 81.81 165 HIS A N 1
ATOM 1246 C CA . HIS A 1 165 ? 21.682 13.480 16.903 1.00 81.81 165 HIS A CA 1
ATOM 1247 C C . HIS A 1 165 ? 21.760 14.837 17.626 1.00 81.81 165 HIS A C 1
ATOM 1249 O O . HIS A 1 165 ? 20.997 15.109 18.547 1.00 81.81 165 HIS A O 1
ATOM 1255 N N . LEU A 1 166 ? 22.656 15.731 17.186 1.00 87.62 166 LEU A N 1
ATOM 1256 C CA . LEU A 1 166 ? 22.790 17.076 17.758 1.00 87.62 166 LEU A CA 1
ATOM 1257 C C . LEU A 1 166 ? 21.514 17.915 17.623 1.00 87.62 166 LEU A C 1
ATOM 1259 O O . LEU A 1 166 ? 21.306 18.811 18.434 1.00 87.62 166 LEU A O 1
ATOM 1263 N N . LEU A 1 167 ? 20.655 17.630 16.638 1.00 87.69 167 LEU A N 1
ATOM 1264 C CA . LEU A 1 167 ? 19.386 18.338 16.468 1.00 87.69 167 LEU A CA 1
ATOM 1265 C C . LEU A 1 167 ? 18.507 18.234 17.722 1.00 87.69 167 LEU A C 1
ATOM 1267 O O . LEU A 1 167 ? 18.016 19.253 18.195 1.00 87.69 167 LEU A O 1
ATOM 1271 N N . GLU A 1 168 ? 18.345 17.032 18.274 1.00 83.75 168 GLU A N 1
ATOM 1272 C CA . GLU A 1 168 ? 17.523 16.789 19.467 1.00 83.75 168 GLU A CA 1
ATOM 1273 C C . GLU A 1 168 ? 18.091 17.516 20.689 1.00 83.75 168 GLU A C 1
ATOM 1275 O O . GLU A 1 168 ? 17.362 18.197 21.407 1.00 83.75 168 GLU A O 1
ATOM 1280 N N . ILE A 1 169 ? 19.414 17.451 20.869 1.00 86.62 169 ILE A N 1
ATOM 1281 C CA . ILE A 1 169 ? 20.125 18.111 21.971 1.00 86.62 169 ILE A CA 1
ATOM 1282 C C . ILE A 1 169 ? 19.956 19.633 21.894 1.00 86.62 169 ILE A C 1
ATOM 1284 O O . ILE A 1 169 ? 19.651 20.278 22.899 1.00 86.62 169 ILE A O 1
ATOM 1288 N N . ILE A 1 170 ? 20.135 20.214 20.704 1.00 92.44 170 ILE A N 1
ATOM 1289 C CA . ILE A 1 170 ? 19.981 21.655 20.481 1.00 92.44 170 ILE A CA 1
ATOM 1290 C C . ILE A 1 170 ? 18.531 22.072 20.729 1.00 92.44 170 ILE A C 1
ATOM 1292 O O . ILE A 1 170 ? 18.296 23.039 21.450 1.00 92.44 170 ILE A O 1
ATOM 1296 N N . MET A 1 171 ? 17.559 21.335 20.184 1.00 90.50 171 MET A N 1
ATOM 1297 C CA . MET A 1 171 ? 16.142 21.652 20.361 1.00 90.50 171 MET A CA 1
ATOM 1298 C C . MET A 1 171 ? 15.732 21.599 21.829 1.00 90.50 171 MET A C 1
ATOM 1300 O O . MET A 1 171 ? 15.158 22.571 22.308 1.00 90.50 171 MET A O 1
ATOM 1304 N N . ALA A 1 172 ? 16.102 20.542 22.559 1.00 85.31 172 ALA A N 1
ATOM 1305 C CA . ALA A 1 172 ? 15.802 20.413 23.983 1.00 85.31 172 ALA A CA 1
ATOM 1306 C C . ALA A 1 172 ? 16.326 21.611 24.792 1.00 85.31 172 ALA A C 1
ATOM 1308 O O . ALA A 1 172 ? 15.611 22.156 25.634 1.00 85.31 172 ALA A O 1
ATOM 1309 N N . LYS A 1 173 ? 17.548 22.072 24.495 1.00 86.94 173 LYS A N 1
ATOM 1310 C CA . LYS A 1 173 ? 18.166 23.233 25.154 1.00 86.94 173 LYS A CA 1
ATOM 1311 C C . LYS A 1 173 ? 17.474 24.551 24.801 1.00 86.94 173 LYS A C 1
ATOM 1313 O O . LYS A 1 173 ? 17.204 25.352 25.695 1.00 86.94 173 LYS A O 1
ATOM 1318 N N . LEU A 1 174 ? 17.143 24.765 23.526 1.00 87.44 174 LEU A N 1
ATOM 1319 C CA . LEU A 1 174 ? 16.438 25.972 23.079 1.00 87.44 174 LEU A CA 1
ATOM 1320 C C . LEU A 1 174 ? 15.001 26.037 23.634 1.00 87.44 174 LEU A C 1
ATOM 1322 O O . LEU A 1 174 ? 14.510 27.122 23.937 1.00 87.44 174 LEU A O 1
ATOM 1326 N N . THR A 1 175 ? 14.333 24.895 23.828 1.00 79.38 175 THR A N 1
ATOM 1327 C CA . THR A 1 175 ? 12.968 24.838 24.383 1.00 79.38 175 THR A CA 1
ATOM 1328 C C . THR A 1 175 ? 12.920 24.850 25.912 1.00 79.38 175 THR A C 1
ATOM 1330 O O . THR A 1 175 ? 11.974 25.396 26.483 1.00 79.38 175 THR A O 1
ATOM 1333 N N . ALA A 1 176 ? 13.927 24.299 26.601 1.00 68.44 176 ALA A N 1
ATOM 1334 C CA . ALA A 1 176 ? 13.992 24.303 28.066 1.00 68.44 176 ALA A CA 1
ATOM 1335 C C . ALA A 1 176 ? 14.073 25.733 28.630 1.00 68.44 176 ALA A C 1
ATOM 1337 O O . ALA A 1 176 ? 13.349 26.071 29.567 1.00 68.44 176 ALA A O 1
ATOM 1338 N N . HIS A 1 177 ? 14.856 26.611 27.994 1.00 59.09 177 HIS A N 1
ATOM 1339 C CA . HIS A 1 177 ? 14.925 28.028 28.365 1.00 59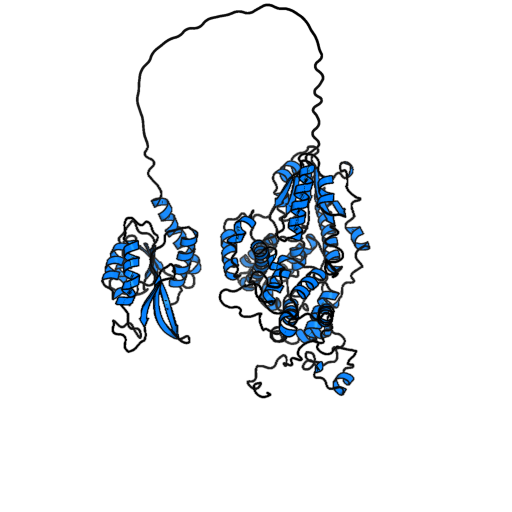.09 177 HIS A CA 1
ATOM 1340 C C . HIS A 1 177 ? 13.613 28.795 28.117 1.00 59.09 177 HIS A C 1
ATOM 1342 O O . HIS A 1 177 ? 13.300 29.726 28.856 1.00 59.09 177 HIS A O 1
ATOM 1348 N N . ARG A 1 178 ? 12.777 28.362 27.159 1.00 58.41 178 ARG A N 1
ATOM 1349 C CA . ARG A 1 178 ? 11.436 28.941 26.932 1.00 58.41 178 ARG A CA 1
ATOM 1350 C C . ARG A 1 178 ? 10.483 28.658 28.101 1.00 58.41 178 ARG A C 1
ATOM 1352 O O . ARG A 1 178 ? 9.642 29.493 28.421 1.00 58.41 178 ARG A O 1
ATOM 1359 N N . SER A 1 179 ? 10.639 27.508 28.761 1.00 50.41 179 SER A N 1
ATOM 1360 C CA . SER A 1 179 ? 9.807 27.110 29.906 1.00 50.41 179 SER A CA 1
ATOM 1361 C C . SER A 1 179 ? 10.170 27.875 31.185 1.00 50.41 179 SER A C 1
ATOM 1363 O O . SER A 1 179 ? 9.276 28.204 31.959 1.00 50.41 179 SER A O 1
ATOM 1365 N N . SER A 1 180 ? 11.446 28.240 31.379 1.00 48.41 180 SER A N 1
ATOM 1366 C CA . SER A 1 180 ? 11.870 29.064 32.526 1.00 48.41 180 SER A CA 1
ATOM 1367 C C . SER A 1 180 ? 11.614 30.566 32.334 1.00 48.41 180 SER A C 1
ATOM 1369 O O . SER A 1 180 ? 11.566 31.302 33.312 1.00 48.41 180 SER A O 1
ATOM 1371 N N . MET A 1 181 ? 11.442 31.042 31.095 1.00 46.25 181 MET A N 1
ATOM 1372 C CA . MET A 1 181 ? 11.138 32.453 30.789 1.00 46.25 181 MET A CA 1
ATOM 1373 C C . MET A 1 181 ? 9.632 32.777 30.752 1.00 46.25 181 MET A C 1
ATOM 1375 O O . MET A 1 181 ? 9.261 33.952 30.730 1.00 46.25 181 MET A O 1
ATOM 1379 N N . ASN A 1 182 ? 8.768 31.754 30.753 1.00 43.34 182 ASN A N 1
ATOM 1380 C CA . ASN A 1 182 ? 7.306 31.890 30.779 1.00 43.34 182 ASN A CA 1
ATOM 1381 C C . ASN A 1 182 ? 6.687 31.693 32.177 1.00 43.34 182 ASN A C 1
ATOM 1383 O O . ASN A 1 182 ? 5.471 31.817 32.321 1.00 43.34 182 ASN A O 1
ATOM 1387 N N . SER A 1 183 ? 7.484 31.426 33.218 1.00 32.19 183 SER A N 1
ATOM 1388 C CA . SER A 1 183 ? 6.989 31.423 34.596 1.00 32.19 183 SER A CA 1
ATOM 1389 C C . SER A 1 183 ? 6.837 32.857 35.109 1.00 32.19 183 SER A C 1
ATOM 1391 O O . SER A 1 183 ? 7.805 33.495 35.523 1.00 32.19 183 SER A O 1
ATOM 1393 N N . VAL A 1 184 ? 5.609 33.368 35.095 1.00 30.16 184 VAL A N 1
ATOM 1394 C CA . VAL A 1 184 ? 5.213 34.506 35.934 1.00 30.16 184 VAL A CA 1
ATOM 1395 C C . VAL A 1 184 ? 5.264 34.043 37.399 1.00 30.16 184 VAL A C 1
ATOM 1397 O O . VAL A 1 184 ? 4.746 32.961 37.692 1.00 30.16 184 VAL A O 1
ATOM 1400 N N . PRO A 1 185 ? 5.855 34.801 38.342 1.00 29.38 185 PRO A N 1
ATOM 1401 C CA . PRO A 1 185 ? 5.757 34.457 39.751 1.00 29.38 185 PRO A CA 1
ATOM 1402 C C . PRO A 1 185 ? 4.308 34.667 40.202 1.00 29.38 185 PRO A C 1
ATOM 1404 O O . PRO A 1 185 ? 3.797 35.786 40.213 1.00 29.38 185 PRO A O 1
ATOM 1407 N N . SER A 1 186 ? 3.636 33.576 40.567 1.00 27.77 186 SER A N 1
ATOM 1408 C CA . SER A 1 186 ? 2.373 33.617 41.302 1.00 27.77 186 SER A CA 1
ATOM 1409 C C . SER A 1 186 ? 2.625 34.305 42.643 1.00 27.77 186 SER A C 1
ATOM 1411 O O . SER A 1 186 ? 3.198 33.705 43.554 1.00 27.77 186 SER A O 1
ATOM 1413 N N . ALA A 1 187 ? 2.222 35.569 42.759 1.00 27.22 187 ALA A N 1
ATOM 1414 C CA . ALA A 1 187 ? 2.235 36.298 44.014 1.00 27.22 187 ALA A CA 1
ATOM 1415 C C . ALA A 1 187 ? 1.324 35.582 45.021 1.00 27.22 187 ALA A C 1
ATOM 1417 O O . ALA A 1 187 ? 0.103 35.548 44.877 1.00 27.22 187 ALA A O 1
ATOM 1418 N N . ALA A 1 188 ? 1.943 35.004 46.047 1.00 29.95 188 ALA A N 1
ATOM 1419 C CA . ALA A 1 188 ? 1.269 34.591 47.259 1.00 29.95 188 ALA A CA 1
ATOM 1420 C C . ALA A 1 188 ? 0.623 35.825 47.903 1.00 29.95 188 ALA A C 1
ATOM 1422 O O . ALA A 1 188 ? 1.319 36.744 48.331 1.00 29.95 188 ALA A O 1
ATOM 1423 N N . THR A 1 189 ? -0.705 35.852 47.988 1.00 26.50 189 THR A N 1
ATOM 1424 C CA . THR A 1 189 ? -1.403 36.759 48.902 1.00 26.50 189 THR A CA 1
ATOM 1425 C C . THR A 1 189 ? -1.746 35.976 50.159 1.00 26.50 189 THR A C 1
ATOM 1427 O O . THR A 1 189 ? -2.741 35.260 50.230 1.00 26.50 189 THR A O 1
ATOM 1430 N N . ALA A 1 190 ? -0.865 36.089 51.149 1.00 27.03 190 ALA A N 1
ATOM 1431 C CA . ALA A 1 190 ? -1.192 35.794 52.529 1.00 27.03 190 ALA A CA 1
ATOM 1432 C C . ALA A 1 190 ? -2.130 36.897 53.039 1.00 27.03 190 ALA A C 1
ATOM 1434 O O . ALA A 1 190 ? -1.733 38.058 53.107 1.00 27.03 190 ALA A O 1
ATOM 1435 N N . HIS A 1 191 ? -3.351 36.534 53.423 1.00 26.55 191 HIS A N 1
ATOM 1436 C CA . HIS A 1 191 ? -4.164 37.353 54.315 1.00 26.55 191 HIS A CA 1
ATOM 1437 C C . HIS A 1 191 ? -4.408 36.585 55.611 1.00 26.55 191 HIS A C 1
ATOM 1439 O O . HIS A 1 191 ? -5.273 35.721 55.717 1.00 26.55 191 HIS A O 1
ATOM 1445 N N . THR A 1 192 ? -3.594 36.925 56.604 1.00 25.73 192 THR A N 1
ATOM 1446 C CA . THR A 1 192 ? -3.897 36.775 58.026 1.00 25.73 192 THR A CA 1
ATOM 1447 C C . THR A 1 192 ? -4.819 37.925 58.434 1.00 25.73 192 THR A C 1
ATOM 1449 O O . THR A 1 192 ? -4.570 39.038 57.985 1.00 25.73 192 THR A O 1
ATOM 1452 N N . LEU A 1 193 ? -5.824 37.665 59.281 1.00 25.95 193 LEU A N 1
ATOM 1453 C CA . LEU A 1 193 ? -6.387 38.524 60.353 1.00 25.95 193 LEU A CA 1
ATOM 1454 C C . LEU A 1 193 ? -7.573 37.739 60.968 1.00 25.95 193 LEU A C 1
ATOM 1456 O O . LEU A 1 193 ? -8.513 37.388 60.270 1.00 25.95 193 LEU A O 1
ATOM 1460 N N . ARG A 1 194 ? -7.424 37.141 62.160 1.00 24.64 194 ARG A N 1
ATOM 1461 C CA . ARG A 1 194 ? -7.826 37.669 63.485 1.00 24.64 194 ARG A CA 1
ATOM 1462 C C . ARG A 1 194 ? -9.230 38.296 63.544 1.00 24.64 194 ARG A C 1
ATOM 1464 O O . ARG A 1 194 ? -9.420 39.388 63.036 1.00 24.64 194 ARG A O 1
ATOM 1471 N N . GLY A 1 195 ? -10.080 37.684 64.375 1.00 23.14 195 GLY A N 1
ATOM 1472 C CA . GLY A 1 195 ? -10.719 38.392 65.490 1.00 23.14 195 GLY A CA 1
ATOM 1473 C C . GLY A 1 195 ? -12.224 38.662 65.403 1.00 23.14 195 GLY A C 1
ATOM 1474 O O . GLY A 1 195 ? -12.675 39.382 64.530 1.00 23.14 195 GLY A O 1
ATOM 1475 N N . GLU A 1 196 ? -12.914 38.176 66.442 1.00 25.41 196 GLU A N 1
ATOM 1476 C CA . GLU A 1 196 ? -14.093 38.773 67.101 1.00 25.41 196 GLU A CA 1
ATOM 1477 C C . GLU A 1 196 ? -15.513 38.269 66.756 1.00 25.41 196 GLU A C 1
ATOM 1479 O O . GLU A 1 196 ? -16.141 38.593 65.756 1.00 25.41 196 GLU A O 1
ATOM 1484 N N . ALA A 1 197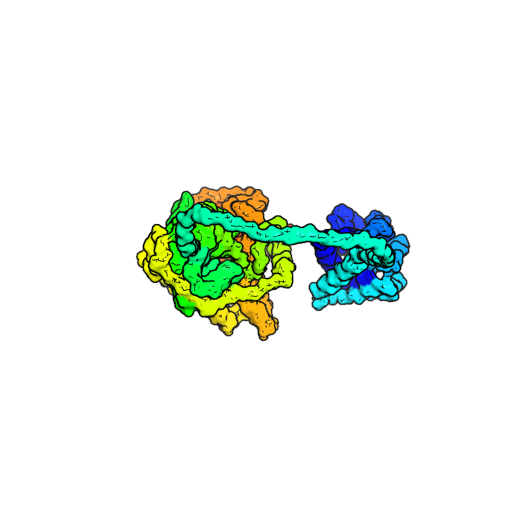 ? -15.981 37.437 67.697 1.00 24.39 197 ALA A N 1
ATOM 1485 C CA . ALA A 1 197 ? -17.303 37.311 68.314 1.00 24.39 197 ALA A CA 1
ATOM 1486 C C . ALA A 1 197 ? -18.480 38.170 67.803 1.00 24.39 197 ALA A C 1
ATOM 1488 O O . ALA A 1 197 ? -18.388 39.388 67.758 1.00 24.39 197 ALA A O 1
ATOM 1489 N N . CYS A 1 198 ? -19.669 37.556 67.700 1.00 24.59 198 CYS A N 1
ATOM 1490 C CA . CYS A 1 198 ? -20.717 37.739 68.717 1.00 24.59 198 CYS A CA 1
ATOM 1491 C C . CYS A 1 198 ? -21.864 36.719 68.576 1.00 24.59 198 CYS A C 1
ATOM 1493 O O . CYS A 1 198 ? -22.075 36.106 67.534 1.00 24.59 198 CYS A O 1
ATOM 1495 N N . ALA A 1 199 ? -22.560 36.532 69.691 1.00 24.75 199 ALA A N 1
ATOM 1496 C CA . ALA A 1 199 ? -23.578 35.541 70.007 1.00 24.75 199 ALA A CA 1
ATOM 1497 C C . ALA A 1 199 ? -24.902 35.670 69.225 1.00 24.75 199 ALA A C 1
ATOM 1499 O O . ALA A 1 199 ? -25.315 36.774 68.892 1.00 24.75 199 ALA A O 1
ATOM 1500 N N . ALA A 1 200 ? -25.640 34.561 69.083 1.00 25.75 200 ALA A N 1
ATOM 1501 C CA . ALA A 1 200 ? -26.895 34.350 69.826 1.00 25.75 200 ALA A CA 1
ATOM 1502 C C . ALA A 1 200 ? -27.608 33.041 69.424 1.00 25.75 200 ALA A C 1
ATOM 1504 O O . ALA A 1 200 ? -28.115 32.863 68.323 1.00 25.75 200 ALA A O 1
ATOM 1505 N N . SER A 1 201 ? -27.682 32.147 70.405 1.00 24.14 201 SER A N 1
ATOM 1506 C CA . SER A 1 201 ? -28.664 31.073 70.593 1.00 24.14 201 SER A CA 1
ATOM 1507 C C . SER A 1 201 ? -30.112 31.620 70.617 1.00 24.14 201 SER A C 1
ATOM 1509 O O . SER A 1 201 ? -30.302 32.732 71.096 1.00 24.14 201 SER A O 1
ATOM 1511 N N . LYS A 1 202 ? -31.184 30.912 70.231 1.00 29.73 202 LYS A N 1
ATOM 1512 C CA . LYS A 1 202 ? -31.771 29.740 70.917 1.00 29.73 202 LYS A CA 1
ATOM 1513 C C . LYS A 1 202 ? -33.001 29.172 70.150 1.00 29.73 202 LYS A C 1
ATOM 1515 O O . LYS A 1 202 ? -33.491 29.823 69.233 1.00 29.73 202 LYS A O 1
ATOM 1520 N N . PRO A 1 203 ? -33.502 27.984 70.560 1.00 44.88 203 PRO A N 1
ATOM 1521 C CA . PRO A 1 203 ? -34.417 27.096 69.831 1.00 44.88 203 PRO A CA 1
ATOM 1522 C C . PRO A 1 203 ? -35.842 27.049 70.423 1.00 44.88 203 PRO A C 1
ATOM 1524 O O . PRO A 1 203 ? -36.064 27.603 71.497 1.00 44.88 203 PRO A O 1
ATOM 1527 N N . ASN A 1 204 ? -36.758 26.313 69.768 1.00 26.39 204 ASN A N 1
ATOM 1528 C CA . ASN A 1 204 ? -37.884 25.507 70.313 1.00 26.39 204 ASN A CA 1
ATOM 1529 C C . ASN A 1 204 ? -38.952 25.304 69.209 1.00 26.39 204 ASN A C 1
ATOM 1531 O O . ASN A 1 204 ? -39.053 26.137 68.325 1.00 26.39 204 ASN A O 1
ATOM 1535 N N . SER A 1 205 ? -39.809 24.281 69.148 1.00 25.52 205 SER A N 1
ATOM 1536 C CA . SER A 1 205 ? -40.123 23.138 70.016 1.00 25.52 205 SER A CA 1
ATOM 1537 C C . SER A 1 205 ? -41.151 22.230 69.312 1.00 25.52 205 SER A C 1
ATOM 1539 O O . SER A 1 205 ? -42.054 22.738 68.661 1.00 25.52 205 SER A O 1
ATOM 1541 N N . ARG A 1 206 ? -41.046 20.915 69.556 1.00 26.61 206 ARG A N 1
ATOM 1542 C CA . ARG A 1 206 ? -42.110 19.917 69.841 1.00 26.61 206 ARG A CA 1
ATOM 1543 C C . ARG A 1 206 ? -43.506 20.055 69.184 1.00 26.61 206 ARG A C 1
ATOM 1545 O O . ARG A 1 206 ? -44.248 20.958 69.549 1.00 26.61 206 ARG A O 1
ATOM 1552 N N . ARG A 1 207 ? -43.958 18.990 68.496 1.00 26.94 207 ARG A N 1
ATOM 1553 C CA . ARG A 1 207 ? -45.039 18.044 68.916 1.00 26.94 207 ARG A CA 1
ATOM 1554 C C . ARG A 1 207 ? -45.612 17.261 67.717 1.00 26.94 207 ARG A C 1
ATOM 1556 O O . ARG A 1 207 ? -46.053 17.856 66.746 1.00 26.94 207 ARG A O 1
ATOM 1563 N N . ALA A 1 208 ? -45.665 15.936 67.847 1.00 25.06 208 ALA A N 1
ATOM 1564 C CA . ALA A 1 208 ? -46.724 15.079 67.284 1.00 25.06 208 ALA A CA 1
ATOM 1565 C C . ALA A 1 208 ? -47.871 14.968 68.330 1.00 25.06 208 ALA A C 1
ATOM 1567 O O . ALA A 1 208 ? -47.678 15.521 69.424 1.00 25.06 208 ALA A O 1
ATOM 1568 N N . PRO A 1 209 ? -48.984 14.219 68.136 1.00 45.22 209 PRO A N 1
ATOM 1569 C CA . PRO A 1 209 ? -49.483 13.461 66.967 1.00 45.22 209 PRO A CA 1
ATOM 1570 C C . PRO A 1 209 ? -50.989 13.730 66.663 1.00 45.22 209 PRO A C 1
ATOM 1572 O O . PRO A 1 209 ? -51.617 14.501 67.383 1.00 45.22 209 PRO A O 1
ATOM 1575 N N . LEU A 1 210 ? -51.574 13.086 65.637 1.00 26.92 210 LEU A N 1
ATOM 1576 C CA . LEU A 1 210 ? -52.851 12.332 65.709 1.00 26.92 210 LEU A CA 1
ATOM 1577 C C . LEU A 1 210 ? -53.300 11.799 64.331 1.00 26.92 210 LEU A C 1
ATOM 1579 O O . LEU A 1 210 ? -53.042 12.390 63.287 1.00 26.92 210 LEU A O 1
ATOM 1583 N N . GLU A 1 211 ? -53.921 10.628 64.397 1.00 27.17 211 GLU A N 1
ATOM 1584 C CA . GLU A 1 211 ? -54.287 9.671 63.351 1.00 27.17 211 GLU A CA 1
ATOM 1585 C C . GLU A 1 211 ? -55.493 10.105 62.499 1.00 27.17 211 GLU A C 1
ATOM 1587 O O . GLU A 1 211 ? -56.353 10.827 62.987 1.00 27.17 211 GLU A O 1
ATOM 1592 N N . HIS A 1 212 ? -55.612 9.582 61.268 1.00 27.97 212 HIS A N 1
ATOM 1593 C CA . HIS A 1 212 ? -56.835 8.900 60.811 1.00 27.97 212 HIS A CA 1
ATOM 1594 C C . HIS A 1 212 ? -56.610 8.062 59.534 1.00 27.97 212 HIS A C 1
ATOM 1596 O O . HIS A 1 212 ? -55.810 8.377 58.657 1.00 27.97 212 HIS A O 1
ATOM 1602 N N . MET A 1 213 ? -57.337 6.945 59.519 1.00 25.61 213 MET A N 1
ATOM 1603 C CA . MET A 1 213 ? -57.308 5.754 58.667 1.00 25.61 213 MET A CA 1
ATOM 1604 C C . MET A 1 213 ? -57.748 5.909 57.196 1.00 25.61 213 MET A C 1
ATOM 1606 O O . MET A 1 213 ? -58.620 6.702 56.867 1.00 25.61 213 MET A O 1
ATOM 1610 N N . HIS A 1 214 ? -57.252 4.941 56.407 1.00 26.30 214 HIS A N 1
ATOM 1611 C CA . HIS A 1 214 ? -57.836 4.275 55.224 1.00 26.30 214 HIS A CA 1
ATOM 1612 C C . HIS A 1 214 ? -57.884 5.002 53.865 1.00 26.30 214 HIS A C 1
ATOM 1614 O O . HIS A 1 214 ? -58.778 5.783 53.577 1.00 26.30 214 HIS A O 1
ATOM 1620 N N . SER A 1 215 ? -57.074 4.524 52.911 1.00 26.80 215 SER A N 1
ATOM 1621 C CA . SER A 1 215 ? -57.577 3.555 51.920 1.00 26.80 215 SER A CA 1
ATOM 1622 C C . SER A 1 215 ? -56.425 2.846 51.196 1.00 26.80 215 SER A C 1
ATOM 1624 O O . SER A 1 215 ? -55.398 3.428 50.858 1.00 26.80 215 SER A O 1
ATOM 1626 N N . SER A 1 216 ? -56.599 1.544 51.031 1.00 28.69 216 SER A N 1
ATOM 1627 C CA . SER A 1 216 ? -55.678 0.565 50.472 1.00 28.69 216 SER A CA 1
ATOM 1628 C C . SER A 1 216 ? -55.796 0.493 48.947 1.00 28.69 216 SER A C 1
ATOM 1630 O O . SER A 1 216 ? -56.883 0.273 48.415 1.00 28.69 216 SER A O 1
ATOM 1632 N N . ARG A 1 217 ? -54.661 0.573 48.241 1.00 27.92 217 ARG A N 1
ATOM 1633 C CA . ARG A 1 217 ? -54.466 -0.036 46.914 1.00 27.92 217 ARG A CA 1
ATOM 1634 C C . ARG A 1 217 ? -53.070 -0.667 46.834 1.00 27.92 217 ARG A C 1
ATOM 1636 O O . ARG A 1 217 ? -52.149 -0.142 47.456 1.00 27.92 217 ARG A O 1
ATOM 1643 N N . PRO A 1 218 ? -52.925 -1.811 46.145 1.00 30.73 218 PRO A N 1
ATOM 1644 C CA . PRO A 1 218 ? -51.804 -2.722 46.338 1.00 30.73 218 PRO A CA 1
ATOM 1645 C C . PRO A 1 218 ? -50.540 -2.196 45.659 1.00 30.73 218 PRO A C 1
ATOM 1647 O O . PRO A 1 218 ? -50.602 -1.684 44.541 1.00 30.73 218 PRO A O 1
ATOM 1650 N N . GLN A 1 219 ? -49.395 -2.388 46.317 1.00 28.11 219 GLN A N 1
ATOM 1651 C CA . GLN A 1 219 ? -48.097 -2.434 45.652 1.00 28.11 219 GLN A CA 1
ATOM 1652 C C . GLN A 1 219 ? -48.156 -3.548 44.603 1.00 28.11 219 GLN A C 1
ATOM 1654 O O . GLN A 1 219 ? -48.201 -4.725 44.947 1.00 28.11 219 GLN A O 1
ATOM 1659 N N . ALA A 1 220 ? -48.222 -3.156 43.332 1.00 30.03 220 ALA A N 1
ATOM 1660 C CA . ALA A 1 220 ? -47.919 -4.044 42.227 1.00 30.03 220 ALA A CA 1
ATOM 1661 C C . ALA A 1 220 ? -46.398 -4.155 42.124 1.00 30.03 220 ALA A C 1
ATOM 1663 O O . ALA A 1 220 ? -45.684 -3.149 42.120 1.00 30.03 220 ALA A O 1
ATOM 1664 N N . ASP A 1 221 ? -45.954 -5.401 42.094 1.00 27.41 221 ASP A N 1
ATOM 1665 C CA . ASP A 1 221 ? -44.577 -5.838 42.049 1.00 27.41 221 ASP A CA 1
ATOM 1666 C C . ASP A 1 221 ? -43.724 -5.133 40.997 1.00 27.41 221 ASP A C 1
ATOM 1668 O O . ASP A 1 221 ? -44.145 -4.799 39.886 1.00 27.41 221 ASP A O 1
ATOM 1672 N N . ALA A 1 222 ? -42.457 -5.008 41.373 1.00 34.75 222 ALA A N 1
ATOM 1673 C CA . ALA A 1 222 ? -41.332 -4.768 40.501 1.00 34.75 222 ALA A CA 1
ATOM 1674 C C . ALA A 1 222 ? -41.258 -5.832 39.388 1.00 34.75 222 ALA A C 1
ATOM 1676 O O . ALA A 1 222 ? -40.548 -6.827 39.502 1.00 34.75 222 ALA A O 1
ATOM 1677 N N . ALA A 1 223 ? -41.924 -5.588 38.264 1.00 29.08 223 ALA A N 1
ATOM 1678 C CA . ALA A 1 223 ? -41.447 -6.078 36.982 1.00 29.08 223 ALA A CA 1
ATOM 1679 C C . ALA A 1 223 ? -40.439 -5.049 36.462 1.00 29.08 223 ALA A C 1
ATOM 1681 O O . ALA A 1 223 ? -40.789 -4.117 35.738 1.00 29.08 223 ALA A O 1
ATOM 1682 N N . ALA A 1 224 ? -39.180 -5.193 36.884 1.00 32.09 224 ALA A N 1
ATOM 1683 C CA . ALA A 1 224 ? -38.066 -4.589 36.174 1.00 32.09 224 ALA A CA 1
ATOM 1684 C C . ALA A 1 224 ? -38.216 -4.977 34.698 1.00 32.09 224 ALA A C 1
ATOM 1686 O O . ALA A 1 224 ? -38.146 -6.159 34.356 1.00 32.09 224 ALA A O 1
ATOM 1687 N N . SER A 1 225 ? -38.485 -3.998 33.835 1.00 32.97 225 SER A N 1
ATOM 1688 C CA . SER A 1 225 ? -38.384 -4.180 32.395 1.00 32.97 225 SER A CA 1
ATOM 1689 C C . SER A 1 225 ? -36.968 -4.671 32.125 1.00 32.97 225 SER A C 1
ATOM 1691 O O . SER A 1 225 ? -36.016 -3.907 32.285 1.00 32.97 225 SER A O 1
ATOM 1693 N N . ALA A 1 226 ? -36.812 -5.957 31.816 1.00 39.69 226 ALA A N 1
ATOM 1694 C CA . ALA A 1 226 ? -35.532 -6.515 31.426 1.00 39.69 226 ALA A CA 1
ATOM 1695 C C . ALA A 1 226 ? -35.104 -5.794 30.141 1.00 39.69 226 ALA A C 1
ATOM 1697 O O . ALA A 1 226 ? -35.597 -6.108 29.058 1.00 39.69 226 ALA A O 1
ATOM 1698 N N . GLU A 1 227 ? -34.261 -4.766 30.273 1.00 51.06 227 GLU A N 1
ATOM 1699 C CA . GLU A 1 227 ? -33.610 -4.131 29.133 1.00 51.06 227 GLU A CA 1
ATOM 1700 C C . GLU A 1 227 ? -32.933 -5.238 28.325 1.00 51.06 227 GLU A C 1
ATOM 1702 O O . GLU A 1 227 ? -32.181 -6.052 28.870 1.00 51.06 227 GLU A O 1
ATOM 1707 N N . ALA A 1 228 ? -33.257 -5.313 27.033 1.00 55.88 228 ALA A N 1
ATOM 1708 C CA . ALA A 1 228 ? -32.618 -6.255 26.128 1.00 55.88 228 ALA A CA 1
ATOM 1709 C C . ALA A 1 228 ? -31.087 -6.103 26.232 1.00 55.88 228 ALA A C 1
ATOM 1711 O O . ALA A 1 228 ? -30.599 -4.977 26.355 1.00 55.88 228 ALA A O 1
ATOM 1712 N N . PRO A 1 229 ? -30.318 -7.205 26.204 1.00 61.38 229 PRO A N 1
ATOM 1713 C CA . PRO A 1 229 ? -28.883 -7.134 26.430 1.00 61.38 229 PRO A CA 1
ATOM 1714 C C . PRO A 1 229 ? -28.187 -6.277 25.371 1.00 61.38 229 PRO A C 1
ATOM 1716 O O . PRO A 1 229 ? -28.461 -6.401 24.174 1.00 61.38 229 PRO A O 1
ATOM 1719 N N . ALA A 1 230 ? -27.246 -5.445 25.817 1.00 75.62 230 ALA A N 1
ATOM 1720 C CA . ALA A 1 230 ? -26.386 -4.680 24.927 1.00 75.62 230 ALA A CA 1
ATOM 1721 C C . ALA A 1 230 ? -25.489 -5.640 24.125 1.00 75.62 230 ALA A C 1
ATOM 1723 O O . ALA A 1 230 ? -24.918 -6.589 24.673 1.00 75.62 230 ALA A O 1
ATOM 1724 N N . ARG A 1 231 ? -25.363 -5.403 22.814 1.00 86.81 231 ARG A N 1
ATOM 1725 C CA . ARG A 1 231 ? -24.551 -6.232 21.907 1.00 86.81 231 ARG A CA 1
ATOM 1726 C C . ARG A 1 231 ? -23.366 -5.446 21.370 1.00 86.81 231 ARG A C 1
ATOM 1728 O O . ARG A 1 231 ? -23.507 -4.273 21.032 1.00 86.81 231 ARG A O 1
ATOM 1735 N N . ALA A 1 232 ? -22.229 -6.116 21.222 1.00 90.31 232 ALA A N 1
ATOM 1736 C CA . ALA A 1 232 ? -21.089 -5.611 20.466 1.00 90.31 232 ALA A CA 1
ATOM 1737 C C . ALA A 1 232 ? -20.944 -6.397 19.168 1.00 90.31 232 ALA A C 1
ATOM 1739 O O . ALA A 1 232 ? -20.605 -7.576 19.186 1.00 90.31 232 ALA A O 1
ATOM 1740 N N . ILE A 1 233 ? -21.178 -5.746 18.038 1.00 93.50 233 ILE A N 1
ATOM 1741 C CA . ILE A 1 233 ? -21.001 -6.340 16.716 1.00 93.50 233 ILE A CA 1
ATOM 1742 C C . ILE A 1 233 ? -19.602 -5.972 16.225 1.00 93.50 233 ILE A C 1
ATOM 1744 O O . ILE A 1 233 ? -19.335 -4.804 15.953 1.00 93.50 233 ILE A O 1
ATOM 1748 N N . LEU A 1 234 ? -18.711 -6.957 16.121 1.00 95.31 234 LEU A N 1
ATOM 1749 C CA . LEU A 1 234 ? -17.368 -6.783 15.568 1.00 95.31 234 LEU A CA 1
ATOM 1750 C C . LEU A 1 234 ? -17.442 -6.993 14.057 1.00 95.31 234 LEU A C 1
ATOM 1752 O O . LEU A 1 234 ? -17.518 -8.127 13.584 1.00 95.31 234 LEU A O 1
ATOM 1756 N N . TRP A 1 235 ? -17.482 -5.899 13.304 1.00 97.50 235 TRP A N 1
ATOM 1757 C CA . TRP A 1 235 ? -17.626 -5.926 11.854 1.00 97.50 235 TRP A CA 1
ATOM 1758 C C . TRP A 1 235 ? -16.253 -5.948 11.174 1.00 97.50 235 TRP A C 1
ATOM 1760 O O . TRP A 1 235 ? -15.576 -4.924 11.073 1.00 97.50 235 TRP A O 1
ATOM 1770 N N . PHE A 1 236 ? -15.877 -7.130 10.684 1.00 97.56 236 PHE A N 1
ATOM 1771 C CA . PHE A 1 236 ? -14.648 -7.371 9.933 1.00 97.56 236 PHE A CA 1
ATOM 1772 C C . PHE A 1 236 ? -14.805 -6.988 8.454 1.00 97.56 236 PHE A C 1
ATOM 1774 O O . PHE A 1 236 ? -15.845 -7.238 7.834 1.00 97.56 236 PHE A O 1
ATOM 1781 N N . ARG A 1 237 ? -13.741 -6.414 7.886 1.00 95.06 237 ARG A N 1
ATOM 1782 C CA . ARG A 1 237 ? -13.571 -6.049 6.471 1.00 95.06 237 ARG A CA 1
ATOM 1783 C C . ARG A 1 237 ? -12.162 -6.421 5.992 1.00 95.06 237 ARG A C 1
ATOM 1785 O O . ARG A 1 237 ? -11.872 -7.601 5.835 1.00 95.06 237 ARG A O 1
ATOM 1792 N N . ASN A 1 238 ? -11.286 -5.434 5.787 1.00 95.25 238 ASN A N 1
ATOM 1793 C CA . ASN A 1 238 ? -9.891 -5.600 5.362 1.00 95.25 238 ASN A CA 1
ATOM 1794 C C . ASN A 1 238 ? -8.947 -5.759 6.567 1.00 95.25 238 ASN A C 1
ATOM 1796 O O . ASN A 1 238 ? -7.831 -5.241 6.582 1.00 95.25 238 ASN A O 1
ATOM 1800 N N . ASP A 1 239 ? -9.425 -6.425 7.613 1.00 96.62 239 ASP A N 1
ATOM 1801 C CA . ASP A 1 239 ? -8.775 -6.614 8.907 1.00 96.62 239 ASP A CA 1
ATOM 1802 C C . ASP A 1 239 ? -9.000 -8.036 9.438 1.00 96.62 239 ASP A C 1
ATOM 1804 O O . ASP A 1 239 ? -9.243 -8.234 10.626 1.00 96.62 239 ASP A O 1
ATOM 1808 N N . LEU A 1 240 ? -8.907 -9.032 8.547 1.00 97.44 240 LEU A N 1
ATOM 1809 C CA . LEU A 1 240 ? -9.189 -10.452 8.803 1.00 97.44 240 LEU A CA 1
ATOM 1810 C C . LEU A 1 240 ? -8.129 -11.134 9.693 1.00 97.44 240 LEU A C 1
ATOM 1812 O O . LEU A 1 240 ? -7.474 -12.093 9.279 1.00 97.44 240 LEU A O 1
ATOM 1816 N N . ARG A 1 241 ? -7.941 -10.616 10.909 1.00 96.62 241 ARG A N 1
ATOM 1817 C CA . ARG A 1 241 ? -6.991 -11.091 11.918 1.00 96.62 241 ARG A CA 1
ATOM 1818 C C . ARG A 1 241 ? -7.493 -10.829 13.334 1.00 96.62 241 ARG A C 1
ATOM 1820 O O . ARG A 1 241 ? -8.265 -9.895 13.574 1.00 96.62 241 ARG A O 1
ATOM 1827 N N . LEU A 1 242 ? -6.947 -11.586 14.278 1.00 95.12 242 LEU A N 1
ATOM 1828 C CA . LEU A 1 242 ? -7.106 -11.332 15.705 1.00 95.12 242 LEU A CA 1
ATOM 1829 C C . LEU A 1 242 ? -5.939 -10.530 16.290 1.00 95.12 242 LEU A C 1
ATOM 1831 O O . LEU A 1 242 ? -6.178 -9.628 17.093 1.00 95.12 242 LEU A O 1
ATOM 1835 N N . HIS A 1 243 ? -4.691 -10.813 15.894 1.00 93.00 243 HIS A N 1
ATOM 1836 C CA . HIS A 1 243 ? -3.537 -10.095 16.443 1.00 93.00 243 HIS A CA 1
ATOM 1837 C C . HIS A 1 243 ? -3.551 -8.611 16.083 1.00 93.00 243 HIS A C 1
ATOM 1839 O O . HIS A 1 243 ? -3.823 -8.236 14.940 1.00 93.00 243 HIS A O 1
ATOM 1845 N N . ASP A 1 244 ? -3.171 -7.764 17.043 1.00 91.81 244 ASP A N 1
ATOM 1846 C CA . ASP A 1 244 ? -3.017 -6.325 16.826 1.00 91.81 244 ASP A CA 1
ATOM 1847 C C . ASP A 1 244 ? -4.232 -5.704 16.105 1.00 91.81 244 ASP A C 1
ATOM 1849 O O . ASP A 1 244 ? -4.097 -4.942 15.138 1.00 91.81 244 ASP A O 1
ATOM 1853 N N . ASN A 1 245 ? -5.432 -6.134 16.506 1.00 92.31 245 ASN A N 1
ATOM 1854 C CA . ASN A 1 245 ? -6.689 -5.607 16.003 1.00 92.31 245 ASN A CA 1
ATOM 1855 C C . ASN A 1 245 ? -7.305 -4.645 17.042 1.00 92.31 245 ASN A C 1
ATOM 1857 O O . ASN A 1 245 ? -7.828 -5.106 18.060 1.00 92.31 245 ASN A O 1
ATOM 1861 N N . PRO A 1 246 ? -7.281 -3.320 16.796 1.00 89.38 246 PRO A N 1
ATOM 1862 C CA . PRO A 1 246 ? -7.736 -2.316 17.757 1.00 89.38 246 PRO A CA 1
ATOM 1863 C C . PRO A 1 246 ? -9.239 -2.362 18.046 1.00 89.38 246 PRO A C 1
ATOM 1865 O O . PRO A 1 246 ? -9.691 -1.739 19.002 1.00 89.38 246 PRO A O 1
ATOM 1868 N N . THR A 1 247 ? -10.040 -3.118 17.284 1.00 89.94 247 THR A N 1
ATOM 1869 C CA . THR A 1 247 ? -11.458 -3.314 17.625 1.00 89.94 247 THR A CA 1
ATOM 1870 C C . THR A 1 247 ? -11.640 -3.995 18.985 1.00 89.94 247 THR A C 1
ATOM 1872 O O . THR A 1 247 ? -12.678 -3.806 19.618 1.00 89.94 247 THR A O 1
ATOM 1875 N N . PHE A 1 248 ? -10.644 -4.761 19.448 1.00 86.44 248 PHE A N 1
ATOM 1876 C CA . PHE A 1 248 ? -10.650 -5.401 20.767 1.00 86.44 248 PHE A CA 1
ATOM 1877 C C . PHE A 1 248 ? -10.253 -4.460 21.915 1.00 86.44 248 PHE A C 1
ATOM 1879 O O . PHE A 1 248 ? -10.655 -4.711 23.049 1.00 86.44 248 PHE A O 1
ATOM 1886 N N . ASP A 1 249 ? -9.546 -3.359 21.636 1.00 81.12 249 ASP A N 1
ATOM 1887 C CA . ASP A 1 249 ? -9.158 -2.362 22.649 1.00 81.12 249 ASP A CA 1
ATOM 1888 C C . ASP A 1 249 ? -10.325 -1.435 23.034 1.00 81.12 249 ASP A C 1
ATOM 1890 O O . ASP A 1 249 ? -10.232 -0.640 23.969 1.00 81.12 249 ASP A O 1
ATOM 1894 N N . ASN A 1 250 ? -11.448 -1.530 22.320 1.00 79.25 250 ASN A N 1
ATOM 1895 C CA . ASN A 1 250 ? -12.646 -0.756 22.594 1.00 79.25 250 ASN A CA 1
ATOM 1896 C C . ASN A 1 250 ? -13.170 -1.036 24.013 1.00 79.25 250 ASN A C 1
ATOM 1898 O O . ASN A 1 250 ? -13.521 -2.169 24.342 1.00 79.25 250 ASN A O 1
ATOM 1902 N N . GLU A 1 251 ? -13.283 0.008 24.837 1.00 76.88 251 GLU A N 1
ATOM 1903 C CA . GLU A 1 251 ? -13.683 -0.114 26.245 1.00 76.88 251 GLU A CA 1
ATOM 1904 C C . GLU A 1 251 ? -15.031 -0.813 26.430 1.00 76.88 251 GLU A C 1
ATOM 1906 O O . GLU A 1 251 ? -15.175 -1.623 27.344 1.00 76.88 251 GLU A O 1
ATOM 1911 N N . ASN A 1 252 ? -16.001 -0.559 25.548 1.00 73.56 252 ASN A N 1
ATOM 1912 C CA . ASN A 1 252 ? -17.310 -1.198 25.624 1.00 73.56 252 ASN A CA 1
ATOM 1913 C C . ASN A 1 252 ? -17.229 -2.673 25.233 1.00 73.56 252 ASN A C 1
ATOM 1915 O O . ASN A 1 252 ? -17.846 -3.513 25.879 1.00 73.56 252 ASN A O 1
ATOM 1919 N N . VAL A 1 253 ? -16.438 -3.010 24.213 1.00 78.94 253 VAL A N 1
ATOM 1920 C CA . VAL A 1 253 ? -16.189 -4.410 23.844 1.00 78.94 253 VAL A CA 1
ATOM 1921 C C . VAL A 1 253 ? -15.512 -5.133 25.008 1.00 78.94 253 VAL A C 1
ATOM 1923 O O . VAL A 1 253 ? -15.985 -6.180 25.442 1.00 78.94 253 VAL A O 1
ATOM 1926 N N . ALA A 1 254 ? -14.463 -4.541 25.575 1.00 79.38 254 ALA A N 1
ATOM 1927 C CA . ALA A 1 254 ? -13.748 -5.085 26.718 1.00 79.38 254 ALA A CA 1
ATOM 1928 C C . ALA A 1 254 ? -14.637 -5.180 27.974 1.00 79.38 254 ALA A C 1
ATOM 1930 O O . ALA A 1 254 ? -14.510 -6.123 28.753 1.00 79.38 254 ALA A O 1
ATOM 1931 N N . HIS A 1 255 ? -15.553 -4.233 28.189 1.00 76.38 255 HIS A N 1
ATOM 1932 C CA . HIS A 1 255 ? -16.554 -4.298 29.253 1.00 76.38 255 HIS A CA 1
ATOM 1933 C C . HIS A 1 255 ? -17.519 -5.466 29.034 1.00 76.38 255 HIS A C 1
ATOM 1935 O O . HIS A 1 255 ? -17.708 -6.274 29.941 1.00 76.38 255 HIS A O 1
ATOM 1941 N N . LEU A 1 256 ? -18.068 -5.601 27.824 1.00 75.69 256 LEU A N 1
ATOM 1942 C CA . LEU A 1 256 ? -19.012 -6.662 27.475 1.00 75.69 256 LEU A CA 1
ATOM 1943 C C . LEU A 1 256 ? -18.362 -8.051 27.568 1.00 75.69 256 LEU A C 1
ATOM 1945 O O . LEU A 1 256 ? -18.982 -8.969 28.094 1.00 75.69 256 LEU A O 1
ATOM 1949 N N . MET A 1 257 ? -17.092 -8.186 27.170 1.00 76.38 257 MET A N 1
ATOM 1950 C CA . MET A 1 257 ? -16.304 -9.414 27.351 1.00 76.38 257 MET A CA 1
ATOM 1951 C C . MET A 1 257 ? -16.109 -9.799 28.826 1.00 76.38 257 MET A C 1
ATOM 1953 O O . MET A 1 257 ? -16.064 -10.985 29.141 1.00 76.38 257 MET A O 1
ATOM 1957 N N . ARG A 1 258 ? -15.983 -8.819 29.733 1.00 74.81 258 ARG A N 1
ATOM 1958 C CA . ARG A 1 258 ? -15.820 -9.055 31.183 1.00 74.81 258 ARG A CA 1
ATOM 1959 C C . ARG A 1 258 ? -17.150 -9.252 31.906 1.00 74.81 258 ARG A C 1
ATOM 1961 O O . ARG A 1 258 ? -17.191 -9.871 32.966 1.00 74.81 258 ARG A O 1
ATOM 1968 N N . SER A 1 259 ? -18.238 -8.699 31.375 1.00 66.44 259 SER A N 1
ATOM 1969 C CA . SER A 1 259 ? -19.556 -8.812 31.985 1.00 66.44 259 SER A CA 1
ATOM 1970 C C . SER A 1 259 ? -20.137 -10.209 31.739 1.00 66.44 259 SER A C 1
ATOM 1972 O O . SER A 1 259 ? -20.556 -10.520 30.633 1.00 66.44 259 SER A O 1
ATOM 1974 N N . HIS A 1 260 ? -20.233 -11.048 32.772 1.00 55.47 260 HIS A N 1
ATOM 1975 C CA . HIS A 1 260 ? -20.870 -12.380 32.707 1.00 55.47 260 HIS A CA 1
ATOM 1976 C C . HIS A 1 260 ? -22.404 -12.354 32.508 1.00 55.47 260 HIS A C 1
ATOM 1978 O O . HIS A 1 260 ? -23.081 -13.356 32.741 1.00 55.47 260 HIS A O 1
ATOM 1984 N N . ARG A 1 261 ? -22.982 -11.204 32.140 1.00 52.88 261 ARG A N 1
ATOM 1985 C CA . ARG A 1 261 ? -24.414 -11.075 31.833 1.00 52.88 261 ARG A CA 1
ATOM 1986 C C . ARG A 1 261 ? -24.674 -11.490 30.381 1.00 52.88 261 ARG A C 1
ATOM 1988 O O . ARG A 1 261 ? -23.734 -11.723 29.634 1.00 52.88 261 ARG A O 1
ATOM 1995 N N . SER A 1 262 ? -25.943 -11.580 29.991 1.00 54.56 262 SER A N 1
ATOM 1996 C CA . SER A 1 262 ? -26.485 -11.956 28.668 1.00 54.56 262 SER A CA 1
ATOM 1997 C C . SER A 1 262 ? -26.024 -11.100 27.465 1.00 54.56 262 SER A C 1
ATOM 1999 O O . SER A 1 262 ? -26.708 -11.046 26.450 1.00 54.56 262 SER A O 1
ATOM 2001 N N . ASN A 1 263 ? -24.892 -10.409 27.573 1.00 60.19 263 ASN A N 1
ATOM 2002 C CA . ASN A 1 263 ? -24.306 -9.519 26.586 1.00 60.19 263 ASN A CA 1
ATOM 2003 C C . ASN A 1 263 ? -23.520 -10.321 25.540 1.00 60.19 263 ASN A C 1
ATOM 2005 O O . ASN A 1 263 ? -22.678 -11.152 25.881 1.00 60.19 263 ASN A O 1
ATOM 2009 N N . THR A 1 264 ? -23.779 -10.067 24.258 1.00 79.38 264 THR A N 1
ATOM 2010 C CA . THR A 1 264 ? -23.221 -10.862 23.153 1.00 79.38 264 THR A CA 1
ATOM 2011 C C . THR A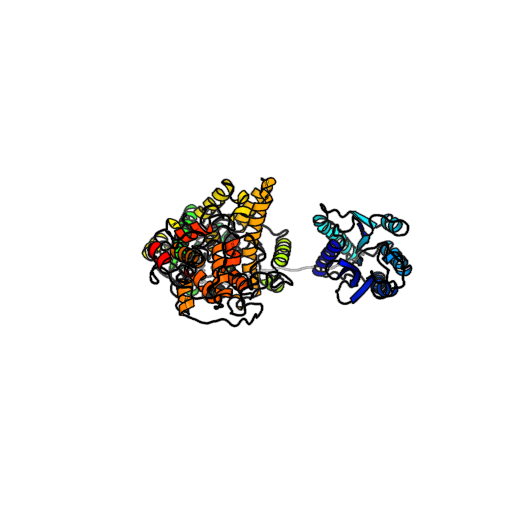 1 264 ? -22.182 -10.058 22.376 1.00 79.38 264 THR A C 1
ATOM 2013 O O . THR A 1 264 ? -22.472 -8.958 21.898 1.00 79.38 264 THR A O 1
ATOM 2016 N N . VAL A 1 265 ? -20.984 -10.624 22.203 1.00 87.81 265 VAL A N 1
ATOM 2017 C CA . VAL A 1 265 ? -20.011 -10.176 21.195 1.00 87.81 265 VAL A CA 1
ATOM 2018 C C . VAL A 1 265 ? -20.252 -10.991 19.927 1.00 87.81 265 VAL A C 1
ATOM 2020 O O . VAL A 1 265 ? -20.282 -12.217 19.979 1.00 87.81 265 VAL A O 1
ATOM 2023 N N . ILE A 1 266 ? -20.458 -10.317 18.799 1.00 91.62 266 ILE A N 1
ATOM 2024 C CA . ILE A 1 266 ? -20.895 -10.919 17.539 1.00 91.62 266 ILE A CA 1
ATOM 2025 C C . ILE A 1 266 ? -19.875 -10.569 16.448 1.00 91.62 266 ILE A C 1
ATOM 2027 O O . ILE A 1 266 ? -19.971 -9.493 15.855 1.00 91.62 266 ILE A O 1
ATOM 2031 N N . PRO A 1 267 ? -18.893 -11.441 16.170 1.00 94.56 267 PRO A N 1
ATOM 2032 C CA . PRO A 1 267 ? -18.040 -11.323 14.992 1.00 94.56 267 PRO A CA 1
ATOM 2033 C C . PRO A 1 267 ? -18.855 -11.505 13.708 1.00 94.56 267 PRO A C 1
ATOM 2035 O O . PRO A 1 267 ? -19.529 -12.520 13.532 1.00 94.56 267 PRO A O 1
ATOM 2038 N N . VAL A 1 268 ? -18.799 -10.529 12.801 1.00 96.00 268 VAL A N 1
ATOM 2039 C CA . VAL A 1 268 ? -19.557 -10.534 11.542 1.00 96.00 268 VAL A CA 1
ATOM 2040 C C . VAL A 1 268 ? -18.671 -10.112 10.378 1.00 96.00 268 VAL A C 1
ATOM 2042 O O . VAL A 1 268 ? -17.962 -9.111 10.455 1.00 96.00 268 VAL A O 1
ATOM 2045 N N . TYR A 1 269 ? -18.795 -10.820 9.259 1.00 96.38 269 TYR A N 1
ATOM 2046 C CA . TYR A 1 269 ? -18.305 -10.407 7.951 1.00 96.38 269 TYR A CA 1
ATOM 2047 C C . TYR A 1 269 ? -19.475 -10.356 6.962 1.00 96.38 269 TYR A C 1
ATOM 2049 O O . TYR A 1 269 ? -20.246 -11.310 6.839 1.00 96.38 269 TYR A O 1
ATOM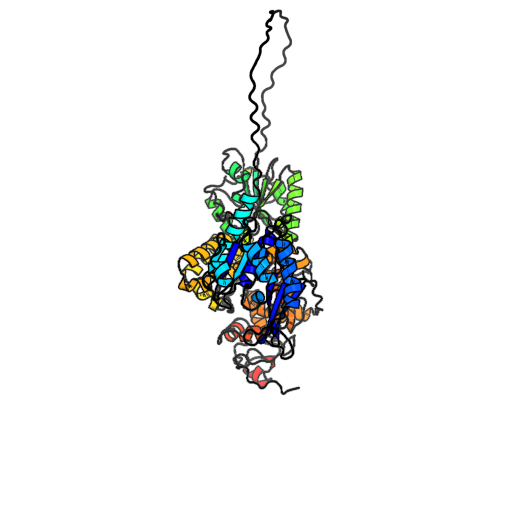 2057 N N . CYS A 1 270 ? -19.626 -9.239 6.252 1.00 94.38 270 CYS A N 1
ATOM 2058 C CA . CYS A 1 270 ? -20.677 -9.080 5.247 1.00 94.38 270 CYS A CA 1
ATOM 2059 C C . CYS A 1 270 ? -20.107 -9.328 3.848 1.00 94.38 270 CYS A C 1
ATOM 2061 O O . CYS A 1 270 ? -19.188 -8.631 3.428 1.00 94.38 270 CYS A O 1
ATOM 2063 N N . LEU A 1 271 ? -20.684 -10.273 3.105 1.00 90.44 271 LEU A N 1
ATOM 2064 C CA . LEU A 1 271 ? -20.399 -10.442 1.680 1.00 90.44 271 LEU A CA 1
ATOM 2065 C C . LEU A 1 271 ? -21.219 -9.419 0.897 1.00 90.44 271 LEU A C 1
ATOM 2067 O O . LEU A 1 271 ? -22.374 -9.666 0.529 1.00 90.44 271 LEU A O 1
ATOM 2071 N N . ASP A 1 272 ? -20.625 -8.250 0.690 1.00 90.88 272 ASP A N 1
ATOM 2072 C CA . ASP A 1 272 ? -21.279 -7.137 0.025 1.00 90.88 272 ASP A CA 1
ATOM 2073 C C . ASP A 1 272 ? -21.367 -7.376 -1.490 1.00 90.88 272 ASP A C 1
ATOM 2075 O O . ASP A 1 272 ? -20.337 -7.470 -2.158 1.00 90.88 272 ASP A O 1
ATOM 2079 N N . PRO A 1 273 ? -22.570 -7.423 -2.091 1.00 87.31 273 PRO A N 1
ATOM 2080 C CA . PRO A 1 273 ? -22.716 -7.628 -3.531 1.00 87.31 273 PRO A CA 1
ATOM 2081 C C . PRO A 1 273 ? -22.081 -6.523 -4.391 1.00 87.31 273 PRO A C 1
ATOM 2083 O O . PRO A 1 273 ? -22.010 -6.695 -5.601 1.00 87.31 273 PRO A O 1
ATOM 2086 N N . ARG A 1 274 ? -21.653 -5.390 -3.817 1.00 87.88 274 ARG A N 1
ATOM 2087 C CA . ARG A 1 274 ? -20.897 -4.343 -4.528 1.00 87.88 274 ARG A CA 1
ATOM 2088 C C . ARG A 1 274 ? -19.440 -4.725 -4.790 1.00 87.88 274 ARG A C 1
ATOM 2090 O O . ARG A 1 274 ? -18.864 -4.235 -5.760 1.00 87.88 274 ARG A O 1
ATOM 2097 N N . ASP A 1 275 ? -18.872 -5.601 -3.966 1.00 84.31 275 ASP A N 1
ATOM 2098 C CA . ASP A 1 275 ? -17.479 -6.049 -4.083 1.00 84.31 275 ASP A CA 1
ATOM 2099 C C . ASP A 1 275 ? -17.328 -7.180 -5.110 1.00 84.31 275 ASP A C 1
ATOM 2101 O O . ASP A 1 275 ? -16.240 -7.434 -5.636 1.00 84.31 275 ASP A O 1
ATOM 2105 N N . TYR A 1 276 ? -18.447 -7.832 -5.436 1.00 77.44 276 TYR A N 1
ATOM 2106 C CA . TYR A 1 276 ? -18.542 -8.940 -6.377 1.00 77.44 276 TYR A CA 1
ATOM 2107 C C . TYR A 1 276 ? -19.313 -8.518 -7.637 1.00 77.44 276 TYR A C 1
ATOM 2109 O O . TYR A 1 276 ? -20.186 -7.657 -7.612 1.00 77.44 276 TYR A O 1
ATOM 2117 N N . GLY A 1 277 ? -19.001 -9.126 -8.782 1.00 71.31 277 GLY A N 1
ATOM 2118 C CA . GLY A 1 277 ? -19.670 -8.817 -10.050 1.00 71.31 277 GLY A CA 1
ATOM 2119 C C . GLY A 1 277 ? -18.914 -7.794 -10.896 1.00 71.31 277 GLY A C 1
ATOM 2120 O O . GLY A 1 277 ? -17.715 -7.951 -11.128 1.00 71.31 277 GLY A O 1
ATOM 2121 N N . ARG A 1 278 ? -19.615 -6.790 -11.437 1.00 73.56 278 ARG A N 1
ATOM 2122 C CA . ARG A 1 278 ? -19.070 -5.838 -12.419 1.00 73.56 278 ARG A CA 1
ATOM 2123 C C . ARG A 1 278 ? -19.114 -4.400 -11.907 1.00 73.56 278 ARG A C 1
ATOM 2125 O O . ARG A 1 278 ? -20.098 -3.965 -11.324 1.00 73.56 278 ARG A O 1
ATOM 2132 N N . THR A 1 279 ? -18.051 -3.656 -12.192 1.00 70.19 279 THR A N 1
ATOM 2133 C CA . THR A 1 279 ? -17.980 -2.196 -12.048 1.00 70.19 279 THR A CA 1
ATOM 2134 C C . THR A 1 279 ? -19.028 -1.508 -12.930 1.00 70.19 279 THR A C 1
ATOM 2136 O O . THR A 1 279 ? -19.523 -2.097 -13.893 1.00 70.19 279 THR A O 1
ATOM 2139 N N . ALA A 1 280 ? -19.302 -0.222 -12.684 1.00 64.50 280 ALA A N 1
ATOM 2140 C CA . ALA A 1 280 ? -20.176 0.584 -13.547 1.00 64.50 280 ALA A CA 1
ATOM 2141 C C . ALA A 1 280 ? -19.711 0.625 -15.020 1.00 64.50 280 ALA A C 1
ATOM 2143 O O . ALA A 1 280 ? -20.526 0.789 -15.922 1.00 64.50 280 ALA A O 1
ATOM 2144 N N . SER A 1 281 ? -18.411 0.425 -15.277 1.00 58.06 281 SER A N 1
ATOM 2145 C CA . SER A 1 281 ? -17.841 0.307 -16.626 1.00 58.06 281 SER A CA 1
ATOM 2146 C C . SER A 1 281 ? -17.948 -1.093 -17.251 1.00 58.06 281 SER A C 1
ATOM 2148 O O . SER A 1 281 ? -17.447 -1.304 -18.349 1.00 58.06 281 SER A O 1
ATOM 2150 N N . GLY A 1 282 ? -18.568 -2.062 -16.572 1.00 65.56 282 GLY A N 1
ATOM 2151 C CA . GLY A 1 282 ? -18.762 -3.428 -17.069 1.00 65.56 282 GLY A CA 1
ATOM 2152 C C . GLY A 1 282 ? -17.586 -4.386 -16.839 1.00 65.56 282 GLY A C 1
ATOM 2153 O O . GLY A 1 282 ? -17.750 -5.589 -17.036 1.00 65.56 282 GLY A O 1
ATOM 2154 N N . SER A 1 283 ? -16.427 -3.901 -16.382 1.00 68.38 283 SER A N 1
ATOM 2155 C CA . SER A 1 283 ? -15.283 -4.745 -16.000 1.00 68.38 283 SER A CA 1
ATOM 2156 C C . SER A 1 283 ? -15.567 -5.511 -14.704 1.00 68.38 283 SER A C 1
ATOM 2158 O O . SER A 1 283 ? -16.234 -4.944 -13.834 1.00 68.38 283 SER A O 1
ATOM 2160 N N . PRO A 1 284 ? -15.060 -6.744 -14.520 1.00 76.00 284 PRO A N 1
ATOM 2161 C CA . PRO A 1 284 ? -15.145 -7.448 -13.238 1.00 76.00 284 PRO A CA 1
ATOM 2162 C C . PRO A 1 284 ? -14.572 -6.600 -12.092 1.00 76.00 284 PRO A C 1
ATOM 2164 O O . PRO A 1 284 ? -13.512 -6.006 -12.254 1.00 76.00 284 PRO A O 1
ATOM 2167 N N . LYS A 1 285 ? -15.261 -6.529 -10.947 1.00 82.81 285 LYS A N 1
ATOM 2168 C CA . LYS A 1 285 ? -14.764 -5.835 -9.741 1.00 82.81 285 LYS A CA 1
ATOM 2169 C C . LYS A 1 285 ? -13.680 -6.655 -9.039 1.00 82.81 285 LYS A C 1
ATOM 2171 O O . LYS A 1 285 ? -12.739 -6.096 -8.486 1.00 82.81 285 LYS A O 1
ATOM 2176 N N . MET A 1 286 ? -13.803 -7.981 -9.085 1.00 88.69 286 MET A N 1
ATOM 2177 C CA . MET A 1 286 ? -12.902 -8.916 -8.424 1.00 88.69 286 MET A CA 1
ATOM 2178 C C . MET A 1 286 ? -12.771 -10.206 -9.233 1.00 88.69 286 MET A C 1
ATOM 2180 O O . MET A 1 286 ? -13.771 -10.839 -9.571 1.00 88.69 286 MET A O 1
ATOM 2184 N N . ALA A 1 287 ? -11.536 -10.601 -9.527 1.00 87.00 287 ALA A N 1
ATOM 2185 C CA . ALA A 1 287 ? -11.220 -11.870 -10.158 1.00 87.00 287 ALA A CA 1
ATOM 2186 C C . ALA A 1 287 ? -11.272 -13.031 -9.144 1.00 87.00 287 ALA A C 1
ATOM 2188 O O . ALA A 1 287 ? -11.050 -12.823 -7.944 1.00 87.00 287 ALA A O 1
ATOM 2189 N N . PRO A 1 288 ? -11.491 -14.270 -9.619 1.00 85.19 288 PRO A N 1
ATOM 2190 C CA . PRO A 1 288 ? -11.577 -15.455 -8.767 1.00 85.19 288 PRO A CA 1
ATOM 2191 C C . PRO A 1 288 ? -10.391 -15.671 -7.809 1.00 85.19 288 PRO A C 1
ATOM 2193 O O . PRO A 1 288 ? -10.602 -16.125 -6.688 1.00 85.19 288 PRO A O 1
ATOM 2196 N N . ALA A 1 289 ? -9.163 -15.301 -8.197 1.00 87.00 289 ALA A N 1
ATOM 2197 C CA . ALA A 1 289 ? -7.974 -15.461 -7.350 1.00 87.00 289 ALA A CA 1
ATOM 2198 C C . ALA A 1 289 ? -8.072 -14.671 -6.030 1.00 87.00 289 ALA A C 1
ATOM 2200 O O . ALA A 1 289 ? -7.796 -15.212 -4.959 1.00 87.00 289 ALA A O 1
ATOM 2201 N N . ARG A 1 290 ? -8.536 -13.410 -6.078 1.00 90.56 290 ARG A N 1
ATOM 2202 C CA . ARG A 1 290 ? -8.754 -12.611 -4.860 1.00 90.56 290 ARG A CA 1
ATOM 2203 C C . ARG A 1 290 ? -9.923 -13.141 -4.037 1.00 90.56 290 ARG A C 1
ATOM 2205 O O . ARG A 1 290 ? -9.816 -13.204 -2.816 1.00 90.56 290 ARG A O 1
ATOM 2212 N N . ALA A 1 291 ? -11.007 -13.555 -4.692 1.00 88.69 291 ALA A N 1
ATOM 2213 C CA . ALA A 1 291 ? -12.160 -14.129 -4.004 1.00 88.69 291 ALA A CA 1
ATOM 2214 C C . ALA A 1 291 ? -11.777 -15.401 -3.224 1.00 88.69 291 ALA A C 1
ATOM 2216 O O . ALA A 1 291 ? -12.153 -15.539 -2.061 1.00 88.69 291 ALA A O 1
ATOM 2217 N N . ARG A 1 292 ? -10.962 -16.285 -3.824 1.00 88.75 292 ARG A N 1
ATOM 2218 C CA . ARG A 1 292 ? -10.402 -17.468 -3.152 1.00 88.75 292 ARG A CA 1
ATOM 2219 C C . ARG A 1 292 ? -9.558 -17.080 -1.935 1.00 88.75 292 ARG A C 1
ATOM 2221 O O . ARG A 1 292 ? -9.763 -17.634 -0.862 1.00 88.75 292 ARG A O 1
ATOM 2228 N N . PHE A 1 293 ? -8.664 -16.101 -2.069 1.00 92.25 293 PHE A N 1
ATOM 2229 C CA . PHE A 1 293 ? -7.824 -15.648 -0.954 1.00 92.25 293 PHE A CA 1
ATOM 2230 C C . PHE A 1 293 ? -8.643 -15.085 0.220 1.00 92.25 293 PHE A C 1
ATOM 2232 O O . PHE A 1 293 ? -8.361 -15.389 1.381 1.00 92.25 293 PHE A O 1
ATOM 2239 N N . ILE A 1 294 ? -9.680 -14.287 -0.059 1.00 92.81 294 ILE A N 1
ATOM 2240 C CA . ILE A 1 294 ? -10.602 -13.785 0.972 1.00 92.81 294 ILE A CA 1
ATOM 2241 C C . ILE A 1 294 ? -11.322 -14.959 1.632 1.00 92.81 294 ILE A C 1
ATOM 2243 O O . ILE A 1 294 ? -11.371 -15.033 2.856 1.00 92.81 294 ILE A O 1
ATOM 2247 N N . GLN A 1 295 ? -11.826 -15.910 0.844 1.00 91.31 295 GLN A N 1
ATOM 2248 C CA . GLN A 1 295 ? -12.501 -17.088 1.374 1.00 91.31 295 GLN A CA 1
ATOM 2249 C C . GLN A 1 295 ? -11.602 -17.882 2.334 1.00 91.31 295 GLN A C 1
ATOM 2251 O O . GLN A 1 295 ? -12.006 -18.177 3.458 1.00 91.31 295 GLN A O 1
ATOM 2256 N N . GLU A 1 296 ? -10.387 -18.221 1.908 1.00 93.00 296 GLU A N 1
ATOM 2257 C CA . GLU A 1 296 ? -9.406 -18.922 2.741 1.00 93.00 296 GLU A CA 1
ATOM 2258 C C . GLU A 1 296 ? -9.094 -18.126 4.019 1.00 93.00 296 GLU A C 1
ATOM 2260 O O . GLU A 1 296 ? -8.974 -18.708 5.099 1.00 93.00 296 GLU A O 1
ATOM 2265 N N . SER A 1 297 ? -9.058 -16.793 3.924 1.00 96.44 297 SER A N 1
ATOM 2266 C CA . SER A 1 297 ? -8.879 -15.913 5.082 1.00 96.44 297 SER A CA 1
ATOM 2267 C C . SER A 1 297 ? -10.058 -15.951 6.054 1.00 96.44 297 SER A C 1
ATOM 2269 O O . SER A 1 297 ? -9.843 -15.979 7.264 1.00 96.44 297 SER A O 1
ATOM 2271 N N . LEU A 1 298 ? -11.296 -16.012 5.555 1.00 95.81 298 LEU A N 1
ATOM 2272 C CA . LEU A 1 298 ? -12.493 -16.157 6.387 1.00 95.81 298 LEU A CA 1
ATOM 2273 C C . LEU A 1 298 ? -12.539 -17.522 7.079 1.00 95.81 298 LEU A C 1
ATOM 2275 O O . LEU A 1 298 ? -12.901 -17.589 8.252 1.00 95.81 298 LEU A O 1
ATOM 2279 N N . ILE A 1 299 ? -12.142 -18.599 6.391 1.00 94.31 299 ILE A N 1
ATOM 2280 C CA . ILE A 1 299 ? -12.022 -19.941 6.987 1.00 94.31 299 ILE A CA 1
ATOM 2281 C C . ILE A 1 299 ? -11.012 -19.914 8.140 1.00 94.31 299 ILE A C 1
ATOM 2283 O O . ILE A 1 299 ? -11.284 -20.439 9.222 1.00 94.31 299 ILE A O 1
ATOM 2287 N N . ASP A 1 300 ? -9.850 -19.293 7.929 1.00 96.38 300 ASP A N 1
ATOM 2288 C CA . ASP A 1 300 ? -8.819 -19.187 8.959 1.00 96.38 300 ASP A CA 1
ATOM 2289 C C . ASP A 1 300 ? -9.278 -18.338 10.155 1.00 96.38 300 ASP A C 1
ATOM 2291 O O . ASP A 1 300 ? -9.168 -18.789 11.293 1.00 96.38 300 ASP A O 1
ATOM 2295 N N . LEU A 1 301 ? -9.891 -17.173 9.912 1.00 96.88 301 LEU A N 1
ATOM 2296 C CA . LEU A 1 301 ? -10.450 -16.317 10.965 1.00 96.88 301 LEU A CA 1
ATOM 2297 C C . LEU A 1 301 ? -11.538 -17.038 11.774 1.00 96.88 301 LEU A C 1
ATOM 2299 O O . LEU A 1 301 ? -11.551 -16.963 13.001 1.00 96.88 301 LEU A O 1
ATOM 2303 N N . THR A 1 302 ? -12.417 -17.782 11.100 1.00 95.19 302 THR A N 1
ATOM 2304 C CA . THR A 1 302 ? -13.460 -18.605 11.736 1.00 95.19 302 THR A CA 1
ATOM 2305 C C . THR A 1 302 ? -12.838 -19.649 12.660 1.00 95.19 302 THR A C 1
ATOM 2307 O O . THR A 1 302 ? -13.259 -19.802 13.806 1.00 95.19 302 THR A O 1
ATOM 2310 N N . ARG A 1 303 ? -11.786 -20.343 12.202 1.00 94.94 303 ARG A N 1
ATOM 2311 C CA . ARG A 1 303 ? -11.045 -21.308 13.026 1.00 94.94 303 ARG A CA 1
ATOM 2312 C C . ARG A 1 303 ? -10.423 -20.637 14.253 1.00 94.94 303 ARG A C 1
ATOM 2314 O O . ARG A 1 303 ? -10.541 -21.179 15.350 1.00 94.94 303 ARG A O 1
ATOM 2321 N N . SER A 1 304 ? -9.799 -19.474 14.081 1.00 94.88 304 SER A N 1
ATOM 2322 C CA . SER A 1 304 ? -9.182 -18.720 15.177 1.00 94.88 304 SER A CA 1
ATOM 2323 C C . SER A 1 304 ? -10.215 -18.251 16.210 1.00 94.88 304 SER A C 1
ATOM 2325 O O . SER A 1 304 ? -10.000 -18.428 17.406 1.00 94.88 304 SER A O 1
ATOM 2327 N N . LEU A 1 305 ? -11.371 -17.738 15.772 1.00 93.50 305 LEU A N 1
ATOM 2328 C CA . LEU A 1 305 ? -12.469 -17.322 16.657 1.00 93.50 305 LEU A CA 1
ATOM 2329 C C . LEU A 1 305 ? -13.079 -18.500 17.431 1.00 93.50 305 LEU A C 1
ATOM 2331 O O . LEU A 1 305 ? -13.328 -18.375 18.631 1.00 93.50 305 LEU A O 1
ATOM 2335 N N . ARG A 1 306 ? -13.246 -19.660 16.781 1.00 93.50 306 ARG A N 1
ATOM 2336 C CA . ARG A 1 306 ? -13.667 -20.909 17.441 1.00 93.50 306 ARG A CA 1
ATOM 2337 C C . ARG A 1 306 ? -12.665 -21.384 18.483 1.00 93.50 306 ARG A C 1
ATOM 2339 O O . ARG A 1 306 ? -13.070 -21.846 19.546 1.00 93.50 306 ARG A O 1
ATOM 2346 N N . GLY A 1 307 ? -11.370 -21.207 18.221 1.00 93.00 307 GLY A N 1
ATOM 2347 C CA . GLY A 1 307 ? -10.311 -21.454 19.202 1.00 93.00 307 GLY A CA 1
ATOM 2348 C C . GLY A 1 307 ? -10.439 -20.604 20.474 1.00 93.00 307 GLY A C 1
ATOM 2349 O O . GLY A 1 307 ? -10.013 -21.048 21.535 1.00 93.00 307 GLY A O 1
ATOM 2350 N N . LEU A 1 308 ? -11.072 -19.428 20.388 1.00 90.62 308 LEU A N 1
ATOM 2351 C CA . LEU A 1 308 ? -11.367 -18.547 21.526 1.00 90.62 308 LEU A CA 1
ATOM 2352 C C . LEU A 1 308 ? -12.766 -18.763 22.131 1.00 90.62 308 LEU A C 1
ATOM 2354 O O . LEU A 1 308 ? -13.160 -18.012 23.022 1.00 90.62 308 LEU A O 1
ATOM 2358 N N . GLY A 1 309 ? -13.527 -19.756 21.659 1.00 89.19 309 GLY A N 1
ATOM 2359 C CA . GLY A 1 309 ? -14.874 -20.063 22.150 1.00 89.19 309 GLY A CA 1
ATOM 2360 C C . GLY A 1 309 ? -16.014 -19.282 21.485 1.00 89.19 309 GLY A C 1
ATOM 2361 O O . GLY A 1 309 ? -17.146 -19.390 21.948 1.00 89.19 309 GLY A O 1
ATOM 2362 N N . SER A 1 310 ? -15.750 -18.528 20.411 1.00 90.75 310 SER A N 1
ATOM 2363 C CA . SER A 1 310 ? -16.762 -17.797 19.627 1.00 90.75 310 SER A CA 1
ATOM 2364 C C . SER A 1 310 ? -16.933 -18.399 18.220 1.00 90.75 310 SER A C 1
ATOM 2366 O O . SER A 1 310 ? -16.567 -19.547 17.987 1.00 90.75 310 SER A O 1
ATOM 2368 N N . ASP A 1 311 ? -17.512 -17.658 17.275 1.00 91.56 311 ASP A N 1
ATOM 2369 C CA . ASP A 1 311 ? -17.589 -18.041 15.856 1.00 91.56 311 ASP A CA 1
ATOM 2370 C C . ASP A 1 311 ? -17.689 -16.787 14.960 1.00 91.56 311 ASP A C 1
ATOM 2372 O O . ASP A 1 311 ? -17.795 -15.670 15.468 1.00 91.56 311 ASP A O 1
ATOM 2376 N N . LEU A 1 312 ? -17.658 -16.956 13.635 1.00 92.94 312 LEU A N 1
ATOM 2377 C CA . LEU A 1 312 ? -17.828 -15.879 12.653 1.00 92.94 312 LEU A CA 1
ATOM 2378 C C . LEU A 1 312 ? -19.173 -15.982 11.922 1.00 92.94 312 LEU A C 1
ATOM 2380 O O . LEU A 1 312 ? -19.450 -16.971 11.244 1.00 92.94 312 LEU A O 1
ATOM 2384 N N . LEU A 1 313 ? -19.981 -14.919 11.962 1.00 92.88 313 LEU A N 1
ATOM 2385 C CA . LEU A 1 313 ? -21.150 -14.789 11.088 1.00 92.88 313 LEU A CA 1
ATOM 2386 C C . LEU A 1 313 ? -20.750 -14.242 9.722 1.00 92.88 313 LEU A C 1
ATOM 2388 O O . LEU A 1 313 ? -20.481 -13.051 9.584 1.00 92.88 313 LEU A O 1
ATOM 2392 N N . VAL A 1 314 ? -20.793 -15.083 8.692 1.00 92.44 314 VAL A N 1
ATOM 2393 C CA . VAL A 1 314 ? -20.652 -14.634 7.302 1.00 92.44 314 VAL A CA 1
ATOM 2394 C C . VAL A 1 314 ? -22.035 -14.454 6.683 1.00 92.44 314 VAL A C 1
ATOM 2396 O O . VAL A 1 314 ? -22.762 -15.423 6.466 1.00 92.44 314 VAL A O 1
ATOM 2399 N N . LEU A 1 315 ? -22.417 -13.206 6.413 1.00 91.00 315 LEU A N 1
ATOM 2400 C CA . LEU A 1 315 ? -23.767 -12.847 5.973 1.00 91.00 315 LEU A CA 1
ATOM 2401 C C . LEU A 1 315 ? -23.745 -12.220 4.570 1.00 91.00 315 LEU A C 1
ATOM 2403 O O . LEU A 1 315 ? -23.066 -11.213 4.370 1.00 91.00 315 LEU A O 1
ATOM 2407 N N . PRO A 1 316 ? -24.488 -12.759 3.586 1.00 89.75 316 PRO A N 1
ATOM 2408 C CA . PRO A 1 316 ? -24.626 -12.120 2.284 1.00 89.75 316 PRO A CA 1
ATOM 2409 C C . PRO A 1 316 ? -25.523 -10.884 2.360 1.00 89.75 316 PRO A C 1
ATOM 2411 O O . PRO A 1 316 ? -26.634 -10.936 2.894 1.00 89.75 316 PRO A O 1
ATOM 2414 N N . GLY A 1 317 ? -25.062 -9.782 1.771 1.00 90.62 317 GLY A N 1
ATOM 2415 C CA . GLY A 1 317 ? -25.832 -8.549 1.651 1.00 90.62 317 GLY A CA 1
ATOM 2416 C C . GLY A 1 317 ? -25.036 -7.293 1.988 1.00 90.62 317 GLY A C 1
ATOM 2417 O O . GLY A 1 317 ? -23.914 -7.337 2.483 1.00 90.62 317 GLY A O 1
ATOM 2418 N N . LYS A 1 318 ? -25.653 -6.142 1.710 1.00 94.81 318 LYS A N 1
ATOM 2419 C CA . LYS A 1 318 ? -25.071 -4.830 2.009 1.00 94.81 318 LYS A CA 1
ATOM 2420 C C . LYS A 1 318 ? -24.981 -4.617 3.531 1.00 94.81 318 LYS A C 1
ATOM 2422 O O . LYS A 1 318 ? -26.017 -4.774 4.191 1.00 94.81 318 LYS A O 1
ATOM 2427 N N . PRO A 1 319 ? -23.827 -4.209 4.094 1.00 96.94 319 PRO A N 1
ATOM 2428 C CA . PRO A 1 319 ? -23.651 -4.000 5.533 1.00 96.94 319 PRO A CA 1
ATOM 2429 C C . PRO A 1 319 ? -24.729 -3.114 6.167 1.00 96.94 319 PRO A C 1
ATOM 2431 O O . PRO A 1 319 ? -25.283 -3.467 7.204 1.00 96.94 319 PRO A O 1
ATOM 2434 N N . GLU A 1 320 ? -25.129 -2.027 5.502 1.00 96.50 320 GLU A N 1
ATOM 2435 C CA . GLU A 1 320 ? -26.160 -1.092 5.977 1.00 96.50 320 GLU A CA 1
ATOM 2436 C C . GLU A 1 320 ? -27.583 -1.681 6.021 1.00 96.50 320 GLU A C 1
ATOM 2438 O O . GLU A 1 320 ? -28.507 -1.047 6.524 1.00 96.50 320 GLU A O 1
ATOM 2443 N N . LYS A 1 321 ? -27.790 -2.884 5.476 1.00 95.19 321 LYS A N 1
ATOM 2444 C CA . LYS A 1 321 ? -29.052 -3.639 5.566 1.00 95.19 321 LYS A CA 1
ATOM 2445 C C . LYS A 1 321 ? -28.950 -4.842 6.498 1.00 95.19 321 LYS A C 1
ATOM 2447 O O . LYS A 1 321 ? -29.961 -5.250 7.066 1.00 95.19 321 LYS A O 1
ATOM 2452 N N . VAL A 1 322 ? -27.753 -5.406 6.629 1.00 94.44 322 VAL A N 1
ATOM 2453 C CA . VAL A 1 322 ? -27.479 -6.621 7.401 1.00 94.44 322 VAL A CA 1
ATOM 2454 C C . VAL A 1 322 ? -27.204 -6.288 8.867 1.00 94.44 322 VAL A C 1
ATOM 2456 O O . VAL A 1 322 ? -27.886 -6.814 9.742 1.00 94.44 322 VAL A O 1
ATOM 2459 N N . LEU A 1 323 ? -26.253 -5.390 9.144 1.00 95.25 323 LEU A N 1
ATOM 2460 C CA . LEU A 1 323 ? -25.775 -5.106 10.503 1.00 95.25 323 LEU A CA 1
ATOM 2461 C C . LEU A 1 323 ? -26.854 -4.530 11.438 1.00 95.25 323 LEU A C 1
ATOM 2463 O O . LEU A 1 323 ? -26.956 -5.030 12.558 1.00 95.25 323 LEU A O 1
ATOM 2467 N N . PRO A 1 324 ? -27.712 -3.572 11.020 1.00 92.25 324 PRO A N 1
ATOM 2468 C CA . PRO A 1 324 ? -28.735 -3.008 11.909 1.00 92.25 324 PRO A CA 1
ATOM 2469 C C . PRO A 1 324 ? -29.732 -4.045 12.436 1.00 92.25 324 PRO A C 1
ATOM 2471 O O . PRO A 1 324 ? -30.251 -3.908 13.536 1.00 92.25 324 PRO A O 1
ATOM 2474 N N . ARG A 1 325 ? -29.971 -5.127 11.682 1.00 91.00 325 ARG A N 1
ATOM 2475 C CA . ARG A 1 325 ? -30.876 -6.212 12.095 1.00 91.00 325 ARG A CA 1
ATOM 2476 C C . ARG A 1 325 ? -30.293 -7.092 13.203 1.00 91.00 325 ARG A C 1
ATOM 2478 O O . ARG A 1 325 ? -31.046 -7.779 13.882 1.00 91.00 325 ARG A O 1
ATOM 2485 N N . LEU A 1 326 ? -28.975 -7.062 13.399 1.00 90.06 326 LEU A N 1
ATOM 2486 C CA . LEU A 1 326 ? -28.306 -7.739 14.511 1.00 90.06 326 LEU A CA 1
ATOM 2487 C C . LEU A 1 326 ? -28.331 -6.892 15.795 1.00 90.06 326 LEU A C 1
ATOM 2489 O O . LEU A 1 326 ? -28.115 -7.425 16.889 1.00 90.06 326 LEU A O 1
ATOM 2493 N N . CYS A 1 327 ? -28.599 -5.588 15.681 1.00 89.31 327 CYS A N 1
ATOM 2494 C CA . CYS A 1 327 ? -28.622 -4.662 16.806 1.00 89.31 327 CYS A CA 1
ATOM 2495 C C . CYS A 1 327 ? -29.860 -4.865 17.693 1.00 89.31 327 CYS A C 1
ATOM 2497 O O . CYS A 1 327 ? -30.986 -4.992 17.218 1.00 89.31 327 CYS A O 1
ATOM 2499 N N . ALA A 1 328 ? -29.635 -4.827 19.003 1.00 85.19 328 ALA A N 1
ATOM 2500 C CA . ALA A 1 328 ? -30.630 -4.503 20.024 1.00 85.19 328 ALA A CA 1
ATOM 2501 C C . ALA A 1 328 ? -30.464 -3.025 20.459 1.00 85.19 328 ALA A C 1
ATOM 2503 O O . ALA A 1 328 ? -29.428 -2.426 20.138 1.00 85.19 328 ALA A O 1
ATOM 2504 N N . PRO A 1 329 ? -31.411 -2.421 21.203 1.00 83.75 329 PRO A N 1
ATOM 2505 C CA . PRO A 1 329 ? -31.196 -1.100 21.797 1.00 83.75 329 PRO A CA 1
ATOM 2506 C C . PRO A 1 329 ? -29.869 -1.034 22.569 1.00 83.75 329 PRO A C 1
ATOM 2508 O O . PRO A 1 329 ? -29.490 -2.002 23.226 1.00 83.75 329 PRO A O 1
ATOM 2511 N N . ASN A 1 330 ? -29.151 0.088 22.471 1.00 84.75 330 ASN A N 1
ATOM 2512 C CA . ASN A 1 330 ? -27.831 0.306 23.081 1.00 84.75 330 ASN A CA 1
ATOM 2513 C C . ASN A 1 330 ? -26.704 -0.592 22.536 1.00 84.75 330 ASN A C 1
ATOM 2515 O O . ASN A 1 330 ? -25.642 -0.699 23.151 1.00 84.75 330 ASN A O 1
ATOM 2519 N N . SER A 1 331 ? -26.901 -1.243 21.385 1.00 89.38 331 SER A N 1
ATOM 2520 C CA . SER A 1 331 ? -25.819 -1.992 20.741 1.00 89.38 331 SER A CA 1
ATOM 2521 C C . SER A 1 331 ? -24.745 -1.066 20.182 1.00 89.38 331 SER A C 1
ATOM 2523 O O . SER A 1 331 ? -25.003 0.063 19.764 1.00 89.38 331 SER A O 1
ATOM 2525 N N . ILE A 1 332 ? -23.534 -1.591 20.085 1.00 92.31 332 ILE A N 1
ATOM 2526 C CA . ILE A 1 332 ? -22.424 -0.947 19.397 1.00 92.31 332 ILE A CA 1
ATOM 2527 C C . ILE A 1 332 ? -21.989 -1.808 18.219 1.00 92.31 332 ILE A C 1
ATOM 2529 O O . ILE A 1 332 ? -21.932 -3.034 18.307 1.00 92.31 332 ILE A O 1
ATOM 2533 N N . ILE A 1 333 ? -21.666 -1.159 17.110 1.00 95.19 333 ILE A N 1
ATOM 2534 C CA . ILE A 1 333 ? -20.968 -1.771 15.984 1.00 95.19 333 ILE A CA 1
ATOM 2535 C C . ILE A 1 333 ? -19.544 -1.232 16.027 1.00 95.19 333 ILE A C 1
ATOM 2537 O O . ILE A 1 333 ? -19.351 -0.021 16.083 1.00 95.19 333 ILE A O 1
ATOM 2541 N N . VAL A 1 334 ? -18.551 -2.112 16.013 1.00 95.50 334 VAL A N 1
ATOM 2542 C CA . VAL A 1 334 ? -17.134 -1.750 16.081 1.00 95.50 334 VAL A CA 1
ATOM 2543 C C . VAL A 1 334 ? -16.428 -2.300 14.852 1.00 95.50 334 VAL A C 1
ATOM 2545 O O . VAL A 1 334 ? -16.554 -3.484 14.548 1.00 95.50 334 VAL A O 1
ATOM 2548 N N . ALA A 1 335 ? -15.699 -1.444 14.142 1.00 95.56 335 ALA A N 1
ATOM 2549 C CA . ALA A 1 335 ? -14.953 -1.809 12.938 1.00 95.56 335 ALA A CA 1
ATOM 2550 C C . ALA A 1 335 ? -13.678 -0.968 12.812 1.00 95.56 335 ALA A C 1
ATOM 2552 O O . ALA A 1 335 ? -13.584 0.112 13.400 1.00 95.56 335 ALA A O 1
ATOM 2553 N N . GLN A 1 336 ? -12.709 -1.412 12.010 1.00 93.06 336 GLN A N 1
ATOM 2554 C CA . GLN A 1 336 ? -11.618 -0.529 11.590 1.00 93.06 336 GLN A CA 1
ATOM 2555 C C . GLN A 1 336 ? -12.103 0.459 10.533 1.00 93.06 336 GLN A C 1
ATOM 2557 O O . GLN A 1 336 ? -12.744 0.022 9.590 1.00 93.06 336 GLN A O 1
ATOM 2562 N N . GLY A 1 337 ? -11.811 1.755 10.658 1.00 91.31 337 GLY A N 1
ATOM 2563 C CA . GLY A 1 337 ? -12.205 2.777 9.678 1.00 91.31 337 GLY A CA 1
ATOM 2564 C C . GLY A 1 337 ? -11.403 2.720 8.372 1.00 91.31 337 GLY A C 1
ATOM 2565 O O . GLY A 1 337 ? -10.216 2.387 8.371 1.00 91.31 337 GLY A O 1
ATOM 2566 N N . GLU A 1 338 ? -12.040 3.094 7.264 1.00 92.25 338 GLU A N 1
ATOM 2567 C CA . GLU A 1 338 ? -11.441 3.178 5.929 1.00 92.25 338 GLU A CA 1
ATOM 2568 C C . GLU A 1 338 ? -11.452 4.614 5.383 1.00 92.25 338 GLU A C 1
ATOM 2570 O O . GLU A 1 338 ? -12.142 5.499 5.884 1.00 92.25 338 GLU A O 1
ATOM 2575 N N . LEU A 1 339 ? -10.643 4.875 4.352 1.00 90.50 339 LEU A N 1
ATOM 2576 C CA . LEU A 1 339 ? -10.387 6.245 3.883 1.00 90.50 339 LEU A CA 1
ATOM 2577 C C . LEU A 1 339 ? -11.033 6.589 2.544 1.00 90.50 339 LEU A C 1
ATOM 2579 O O . LEU A 1 339 ? -11.276 7.764 2.256 1.00 90.50 339 LEU A O 1
ATOM 2583 N N . CYS A 1 340 ? -11.269 5.583 1.708 1.00 92.75 340 CYS A N 1
ATOM 2584 C CA . CYS A 1 340 ? -11.730 5.785 0.345 1.00 92.75 340 CYS A CA 1
ATOM 2585 C C . CYS A 1 340 ? -13.257 5.917 0.272 1.00 92.75 340 CYS A C 1
ATOM 2587 O O . CYS A 1 340 ? -14.000 5.634 1.213 1.00 92.75 340 CYS A O 1
ATOM 2589 N N . ARG A 1 341 ? -13.729 6.469 -0.849 1.00 92.69 341 ARG A N 1
ATOM 2590 C CA . ARG A 1 341 ? -15.114 6.927 -1.004 1.00 92.69 341 ARG A CA 1
ATOM 2591 C C . ARG A 1 341 ? -16.138 5.815 -0.826 1.00 92.69 341 ARG A C 1
ATOM 2593 O O . ARG A 1 341 ? -17.149 6.053 -0.172 1.00 92.69 341 ARG A O 1
ATOM 2600 N N . GLU A 1 342 ? -15.917 4.669 -1.466 1.00 92.81 342 GLU A N 1
ATOM 2601 C CA . GLU A 1 342 ? -16.871 3.557 -1.456 1.00 92.81 342 GLU A CA 1
ATOM 2602 C C . GLU A 1 342 ? -17.056 3.060 -0.018 1.00 92.81 342 GLU A C 1
ATOM 2604 O O . GLU A 1 342 ? -18.177 3.001 0.481 1.00 92.81 342 GLU A O 1
ATOM 2609 N N . GLU A 1 343 ? -15.954 2.845 0.695 1.00 94.75 343 GLU A N 1
ATOM 2610 C CA . GLU A 1 343 ? -15.943 2.348 2.065 1.00 94.75 343 GLU A CA 1
ATOM 2611 C C . GLU A 1 343 ? -16.550 3.356 3.049 1.00 94.75 343 GLU A C 1
ATOM 2613 O O . GLU A 1 343 ? -17.400 2.982 3.858 1.00 94.75 343 GLU A O 1
ATOM 2618 N N . ARG A 1 344 ? -16.203 4.647 2.943 1.00 94.31 344 ARG A N 1
ATOM 2619 C CA . ARG A 1 344 ? -16.780 5.703 3.797 1.00 94.31 344 ARG A CA 1
ATOM 2620 C C . ARG A 1 344 ? -18.277 5.899 3.560 1.00 94.31 344 ARG A C 1
ATOM 2622 O O . ARG A 1 344 ? -19.013 6.222 4.490 1.00 94.31 344 ARG A O 1
ATOM 2629 N N . GLN A 1 345 ? -18.754 5.701 2.329 1.00 96.19 345 GLN A N 1
ATOM 2630 C CA . GLN A 1 345 ? -20.190 5.726 2.036 1.00 96.19 345 GLN A CA 1
ATOM 2631 C C . GLN A 1 345 ? -20.923 4.562 2.708 1.00 96.19 345 GLN A C 1
ATOM 2633 O O . GLN A 1 345 ? -22.020 4.766 3.230 1.00 96.19 345 GLN A O 1
ATOM 2638 N N . VAL A 1 346 ? -20.321 3.369 2.735 1.00 97.19 346 VAL A N 1
ATOM 2639 C CA . VAL A 1 346 ? -20.870 2.221 3.470 1.00 97.19 346 VAL A CA 1
ATOM 2640 C C . VAL A 1 346 ? -20.868 2.492 4.973 1.00 97.19 346 VAL A C 1
ATOM 2642 O O . VAL A 1 346 ? -21.895 2.293 5.613 1.00 97.19 346 VAL A O 1
ATOM 2645 N N . GLU A 1 347 ? -19.776 3.010 5.537 1.00 96.81 347 GLU A N 1
ATOM 2646 C CA . GLU A 1 347 ? -19.696 3.379 6.959 1.00 96.81 347 GLU A CA 1
ATOM 2647 C C . GLU A 1 347 ? -20.774 4.391 7.357 1.00 96.81 347 GLU A C 1
ATOM 2649 O O . GLU A 1 347 ? -21.489 4.180 8.336 1.00 96.81 347 GLU A O 1
ATOM 2654 N N . ALA A 1 348 ? -20.951 5.457 6.570 1.00 97.38 348 ALA A N 1
ATOM 2655 C CA . ALA A 1 348 ? -21.987 6.457 6.810 1.00 97.38 348 ALA A CA 1
ATOM 2656 C C . ALA A 1 348 ? -23.401 5.857 6.717 1.00 97.38 348 ALA A C 1
ATOM 2658 O O . ALA A 1 348 ? -24.263 6.167 7.542 1.00 97.38 348 ALA A O 1
ATOM 2659 N N . ALA A 1 349 ? -23.644 4.970 5.746 1.00 98.06 349 ALA A N 1
ATOM 2660 C CA . ALA A 1 349 ? -24.926 4.287 5.599 1.00 98.06 349 ALA A CA 1
ATOM 2661 C C . ALA A 1 349 ? -25.206 3.315 6.760 1.00 98.06 349 ALA A C 1
ATOM 2663 O O . ALA A 1 349 ? -26.335 3.258 7.245 1.00 98.06 349 ALA A O 1
ATOM 2664 N N . VAL A 1 350 ? -24.189 2.589 7.239 1.00 98.06 350 VAL A N 1
ATOM 2665 C CA . VAL A 1 350 ? -24.282 1.721 8.423 1.00 98.06 350 VAL A CA 1
ATOM 2666 C C . VAL A 1 350 ? -24.566 2.553 9.668 1.00 98.06 350 VAL A C 1
ATOM 2668 O O . VAL A 1 350 ? -25.480 2.208 10.409 1.00 98.06 350 VAL A O 1
ATOM 2671 N N . ALA A 1 351 ? -23.854 3.662 9.882 1.00 97.25 351 ALA A N 1
ATOM 2672 C CA . ALA A 1 351 ? -24.086 4.550 11.021 1.00 97.25 351 ALA A CA 1
ATOM 2673 C C . ALA A 1 351 ? -25.519 5.109 11.031 1.00 97.25 351 ALA A C 1
ATOM 2675 O O . ALA A 1 351 ? -26.191 5.079 12.062 1.00 97.25 351 ALA A O 1
ATOM 2676 N N . ALA A 1 352 ? -26.013 5.562 9.873 1.00 97.44 352 ALA A N 1
ATOM 2677 C CA . ALA A 1 352 ? -27.372 6.079 9.727 1.00 97.44 352 ALA A CA 1
ATOM 2678 C C . ALA A 1 352 ? -28.453 5.004 9.924 1.00 97.44 352 ALA A C 1
ATOM 2680 O O . ALA A 1 352 ? -29.527 5.303 10.435 1.00 97.44 352 ALA A O 1
ATOM 2681 N N . ALA A 1 353 ? -28.199 3.759 9.517 1.00 96.25 353 ALA A N 1
ATOM 2682 C CA . ALA A 1 353 ? -29.145 2.666 9.715 1.00 96.25 353 ALA A CA 1
ATOM 2683 C C . ALA A 1 353 ? -29.099 2.111 11.151 1.00 96.25 353 ALA A C 1
ATOM 2685 O O . ALA A 1 353 ? -30.135 1.759 11.704 1.00 96.25 353 ALA A O 1
ATOM 2686 N N . ALA A 1 354 ? -27.924 2.074 11.783 1.00 94.19 354 ALA A N 1
ATOM 2687 C CA . ALA A 1 354 ? -27.756 1.641 13.170 1.00 94.19 354 ALA A CA 1
ATOM 2688 C C . ALA A 1 354 ? -28.435 2.599 14.163 1.00 94.19 354 ALA A C 1
ATOM 2690 O O . ALA A 1 354 ? -29.050 2.144 15.127 1.00 94.19 354 ALA A O 1
ATOM 2691 N N . SER A 1 355 ? -28.406 3.911 13.902 1.00 93.75 355 SER A N 1
ATOM 2692 C CA . SER A 1 355 ? -29.056 4.900 14.772 1.00 93.75 355 SER A CA 1
ATOM 2693 C C . SER A 1 355 ? -30.578 4.725 14.851 1.00 93.75 355 SER A C 1
ATOM 2695 O O . SER A 1 355 ? -31.167 4.993 15.896 1.00 93.75 355 SER A O 1
ATOM 2697 N N . GLN A 1 356 ? -31.211 4.182 13.803 1.00 92.81 356 GLN A N 1
ATOM 2698 C CA . GLN A 1 356 ? -32.639 3.824 13.804 1.00 92.81 356 GLN A CA 1
ATOM 2699 C C . GLN A 1 356 ? -32.970 2.692 14.791 1.00 92.81 356 GLN A C 1
ATOM 2701 O O . GLN A 1 356 ? -34.124 2.533 15.176 1.00 92.81 356 GLN A O 1
ATOM 2706 N N . HIS A 1 357 ? -31.962 1.926 15.215 1.00 89.25 357 HIS A N 1
ATOM 2707 C CA . HIS A 1 357 ? -32.057 0.842 16.194 1.00 89.25 357 HIS A CA 1
ATOM 2708 C C . HIS A 1 357 ? -31.450 1.221 17.558 1.00 89.25 357 HIS A C 1
ATOM 2710 O O . HIS A 1 357 ? -31.136 0.338 18.358 1.00 89.25 357 HIS A O 1
ATOM 2716 N N . SER A 1 358 ? -31.250 2.518 17.828 1.00 90.75 358 SER A N 1
ATOM 2717 C CA . SER A 1 358 ? -30.557 3.014 19.030 1.00 90.75 358 SER A CA 1
ATOM 2718 C C . SER A 1 358 ? -29.169 2.388 19.216 1.00 90.75 358 SER A C 1
ATOM 2720 O O . SER A 1 358 ? -28.748 2.115 20.341 1.00 90.75 358 SER A O 1
ATOM 2722 N N . ALA A 1 359 ? -28.475 2.127 18.106 1.00 91.88 359 ALA A N 1
ATOM 2723 C CA . ALA A 1 359 ? -27.123 1.591 18.080 1.00 91.88 359 ALA A CA 1
ATOM 2724 C C . ALA A 1 359 ? -26.130 2.611 17.506 1.00 91.88 359 ALA A C 1
ATOM 2726 O O . ALA A 1 359 ? -26.499 3.501 16.737 1.00 91.88 359 ALA A O 1
ATOM 2727 N N . VAL A 1 360 ? -24.854 2.473 17.870 1.00 93.81 360 VAL A N 1
ATOM 2728 C CA . VAL A 1 360 ? -23.786 3.403 17.464 1.00 93.81 360 VAL A CA 1
ATOM 2729 C C . VAL A 1 360 ? -22.671 2.660 16.737 1.00 93.81 360 VAL A C 1
ATOM 2731 O O . VAL A 1 360 ? -22.205 1.623 17.203 1.00 93.81 360 VAL A O 1
ATOM 2734 N N . LEU A 1 361 ? -22.209 3.214 15.612 1.00 95.19 361 LEU A N 1
ATOM 2735 C CA . LEU A 1 361 ? -20.988 2.767 14.939 1.00 95.19 361 LEU A CA 1
ATOM 2736 C C . LEU A 1 361 ? -19.766 3.469 15.548 1.00 95.19 361 LEU A C 1
ATOM 2738 O O . LEU A 1 361 ? -19.718 4.696 15.609 1.00 95.19 361 LEU A O 1
ATOM 2742 N N . GLN A 1 362 ? -18.768 2.691 15.958 1.00 93.75 362 GLN A N 1
ATOM 2743 C CA . GLN A 1 362 ? -17.486 3.161 16.474 1.00 93.75 362 GLN A CA 1
ATOM 2744 C C . GLN A 1 362 ? -16.354 2.636 15.591 1.00 93.75 362 GLN A C 1
ATOM 2746 O O . GLN A 1 362 ? -16.143 1.428 15.473 1.00 93.75 362 GLN A O 1
ATOM 2751 N N . LEU A 1 363 ? -15.618 3.558 14.974 1.00 92.19 363 LEU A N 1
ATOM 2752 C CA . LEU A 1 363 ? -14.511 3.237 14.080 1.00 92.19 363 LEU A CA 1
ATOM 2753 C C . LEU A 1 363 ? -13.172 3.370 14.805 1.00 92.19 363 LEU A C 1
ATOM 2755 O O . LEU A 1 363 ? -12.939 4.340 15.524 1.00 92.19 363 LEU A O 1
ATOM 2759 N N . HIS A 1 364 ? -12.294 2.397 14.580 1.00 88.88 364 HIS A N 1
ATOM 2760 C CA . HIS A 1 364 ? -10.947 2.328 15.150 1.00 88.88 364 HIS A CA 1
ATOM 2761 C C . HIS A 1 364 ? -9.887 2.350 14.054 1.00 88.88 364 HIS A C 1
ATOM 2763 O O . HIS A 1 364 ? -10.134 1.923 12.929 1.00 88.88 364 HIS A O 1
ATOM 2769 N N . TRP A 1 365 ? -8.685 2.834 14.355 1.00 85.94 365 TRP A N 1
ATOM 2770 C CA . TRP A 1 365 ? -7.625 2.945 13.353 1.00 85.94 365 TRP A CA 1
ATOM 2771 C C . TRP A 1 365 ? -6.532 1.891 13.557 1.00 85.94 365 TRP A C 1
ATOM 2773 O O . TRP A 1 365 ? -5.791 1.916 14.538 1.00 85.94 365 TRP A O 1
ATOM 2783 N N . GLY A 1 366 ? -6.430 0.946 12.616 1.00 82.19 366 GLY A N 1
ATOM 2784 C CA . GLY A 1 366 ? -5.500 -0.192 12.692 1.00 82.19 366 GLY A CA 1
ATOM 2785 C C . GLY A 1 366 ? -4.713 -0.484 11.414 1.00 82.19 366 GLY A C 1
ATOM 2786 O O . GLY A 1 366 ? -3.929 -1.431 11.383 1.00 82.19 366 GLY A O 1
ATOM 2787 N N . GLY A 1 367 ? -4.927 0.303 10.355 1.00 84.81 367 GLY A N 1
ATOM 2788 C CA . GLY A 1 367 ? -4.450 -0.008 9.006 1.00 84.81 367 GLY A CA 1
ATOM 2789 C C . GLY A 1 367 ? -3.051 0.508 8.649 1.00 84.81 367 GLY A C 1
ATOM 2790 O O . GLY A 1 367 ? -2.565 0.180 7.564 1.00 84.81 367 GLY A O 1
ATOM 2791 N N . THR A 1 368 ? -2.402 1.308 9.503 1.00 89.38 368 THR A N 1
ATOM 2792 C CA . THR A 1 368 ? -1.116 1.989 9.224 1.00 89.38 368 THR A CA 1
ATOM 2793 C C . THR A 1 368 ? -0.024 1.668 10.241 1.00 89.38 368 THR A C 1
ATOM 2795 O O . THR A 1 368 ? -0.296 1.196 11.343 1.00 89.38 368 THR A O 1
ATOM 2798 N N . LEU A 1 369 ? 1.229 1.959 9.877 1.00 87.31 369 LEU A N 1
ATOM 2799 C CA . LEU A 1 369 ? 2.389 1.902 10.772 1.00 87.31 369 LEU A CA 1
ATOM 2800 C C . LEU A 1 369 ? 2.261 2.886 11.934 1.00 87.31 369 LEU A C 1
ATOM 2802 O O . LEU A 1 369 ? 2.706 2.580 13.037 1.00 87.31 369 LEU A O 1
ATOM 2806 N N . CYS A 1 370 ? 1.685 4.061 11.674 1.00 79.75 370 CYS A N 1
ATOM 2807 C CA . CYS A 1 370 ? 1.413 5.061 12.697 1.00 79.75 370 CYS A CA 1
ATOM 2808 C C . CYS A 1 370 ? 0.143 4.677 13.478 1.00 79.75 370 CYS A C 1
ATOM 2810 O O . CYS A 1 370 ? -0.903 4.497 12.845 1.00 79.75 370 CYS A O 1
ATOM 2812 N N . PRO A 1 371 ? 0.198 4.564 14.817 1.00 69.75 371 PRO A N 1
ATOM 2813 C CA . PRO A 1 371 ? -0.963 4.245 15.648 1.00 69.75 371 PRO A CA 1
ATOM 2814 C C . PRO A 1 371 ? -1.856 5.467 15.944 1.00 69.75 371 PRO A C 1
ATOM 2816 O O . PRO A 1 371 ? -2.761 5.369 16.766 1.00 69.75 371 PRO A O 1
ATOM 2819 N N . ALA A 1 372 ? -1.623 6.624 15.304 1.00 63.88 372 ALA A N 1
ATOM 2820 C CA . ALA A 1 372 ? -2.360 7.855 15.590 1.00 63.88 372 ALA A CA 1
ATOM 2821 C C . ALA A 1 372 ? -3.889 7.649 15.472 1.00 63.88 372 ALA A C 1
ATOM 2823 O O . ALA A 1 372 ? -4.372 7.276 14.400 1.00 63.88 372 ALA A O 1
ATOM 2824 N N . PRO A 1 373 ? -4.671 7.936 16.531 1.00 57.62 373 PRO A N 1
ATOM 2825 C CA . PRO A 1 373 ? -6.082 7.550 16.610 1.00 57.62 373 PRO A CA 1
ATOM 2826 C C . PRO A 1 373 ? -7.010 8.362 15.694 1.00 57.62 373 PRO A C 1
ATOM 2828 O O . PRO A 1 373 ? -8.171 7.999 15.528 1.00 57.62 373 PRO A O 1
ATOM 2831 N N . ARG A 1 374 ? -6.538 9.476 15.110 1.00 66.50 374 ARG A N 1
ATOM 2832 C CA . ARG A 1 374 ? -7.345 10.368 14.255 1.00 66.50 374 ARG A CA 1
ATOM 2833 C C . ARG A 1 374 ? -6.542 10.901 13.067 1.00 66.50 374 ARG A C 1
ATOM 2835 O O . ARG A 1 374 ? -6.151 12.069 13.072 1.00 66.50 374 ARG A O 1
ATOM 2842 N N . PRO A 1 375 ? -6.297 10.078 12.036 1.00 68.00 375 PRO A N 1
ATOM 2843 C CA . PRO A 1 375 ? -5.542 10.509 10.865 1.00 68.00 375 PRO A CA 1
ATOM 2844 C C . PRO A 1 375 ? -6.228 11.671 10.127 1.00 68.00 375 PRO A C 1
ATOM 2846 O O . PRO A 1 375 ? -5.535 12.527 9.591 1.00 68.00 375 PRO A O 1
ATOM 2849 N N . GLU A 1 376 ? -7.563 11.778 10.163 1.00 73.50 376 GLU A N 1
ATOM 2850 C CA . GLU A 1 376 ? -8.316 12.861 9.502 1.00 73.50 376 GLU A CA 1
ATOM 2851 C C . GLU A 1 376 ? -7.923 14.264 9.983 1.00 73.50 376 GLU A C 1
ATOM 2853 O O . GLU A 1 376 ? -7.807 15.180 9.173 1.00 73.50 376 GLU A O 1
ATOM 2858 N N . ALA A 1 377 ? -7.636 14.428 11.279 1.00 78.25 377 ALA A N 1
ATOM 2859 C CA . ALA A 1 377 ? -7.180 15.704 11.835 1.00 78.25 377 ALA A CA 1
ATOM 2860 C C . ALA A 1 377 ? -5.804 16.130 11.292 1.00 78.25 377 ALA A C 1
ATOM 2862 O O . ALA A 1 377 ? -5.418 17.290 11.406 1.00 78.25 377 ALA A O 1
ATOM 2863 N N . LEU A 1 378 ? -5.062 15.190 10.703 1.00 80.00 378 LEU A N 1
ATOM 2864 C CA . LEU A 1 378 ? -3.734 15.407 10.148 1.00 80.00 378 LEU A CA 1
ATOM 2865 C C . LEU A 1 378 ? -3.762 15.688 8.642 1.00 80.00 378 LEU A C 1
ATOM 2867 O O . LEU A 1 378 ? -2.703 15.966 8.088 1.00 80.00 378 LEU A O 1
ATOM 2871 N N . ALA A 1 379 ? -4.927 15.632 7.980 1.00 84.12 379 ALA A N 1
ATOM 2872 C CA . ALA A 1 379 ? -5.041 15.648 6.518 1.00 84.12 379 ALA A CA 1
ATOM 2873 C C . ALA A 1 379 ? -4.289 16.815 5.849 1.00 84.12 379 ALA A C 1
ATOM 2875 O O . ALA A 1 379 ? -3.514 16.598 4.917 1.00 84.12 379 ALA A O 1
ATOM 2876 N N . GLU A 1 380 ? -4.449 18.032 6.374 1.00 85.31 380 GLU A N 1
ATOM 2877 C CA . GLU A 1 380 ? -3.801 19.247 5.853 1.00 85.31 380 GLU A CA 1
ATOM 2878 C C . GLU A 1 380 ? -2.279 19.264 6.072 1.00 85.31 380 GLU A C 1
ATOM 2880 O O . GLU A 1 380 ? -1.534 19.857 5.293 1.00 85.31 380 GLU A O 1
ATOM 2885 N N . ALA A 1 381 ? -1.792 18.581 7.111 1.00 87.88 381 ALA A N 1
ATOM 2886 C CA . ALA A 1 381 ? -0.375 18.530 7.460 1.00 87.88 381 ALA A CA 1
ATOM 2887 C C . ALA A 1 381 ? 0.405 17.446 6.693 1.00 87.88 381 ALA A C 1
ATOM 2889 O O . ALA A 1 381 ? 1.633 17.404 6.794 1.00 87.88 381 ALA A O 1
ATOM 2890 N N . ILE A 1 382 ? -0.275 16.573 5.936 1.00 90.38 382 ILE A N 1
ATOM 2891 C CA . ILE A 1 382 ? 0.356 15.472 5.195 1.00 90.38 382 ILE A CA 1
ATOM 2892 C C . ILE A 1 382 ? 1.233 16.044 4.063 1.00 90.38 382 ILE A C 1
ATOM 2894 O O . ILE A 1 382 ? 0.718 16.688 3.137 1.00 90.38 382 ILE A O 1
ATOM 2898 N N . PRO A 1 383 ? 2.558 15.802 4.075 1.00 91.00 383 PRO A N 1
ATOM 2899 C CA . PRO A 1 383 ? 3.438 16.282 3.015 1.00 91.00 383 PRO A CA 1
ATOM 2900 C C . PRO A 1 383 ? 3.217 15.530 1.699 1.00 91.00 383 PRO A C 1
ATOM 2902 O O . PRO A 1 383 ? 3.141 14.304 1.690 1.00 91.00 383 PRO A O 1
ATOM 2905 N N . ASP A 1 384 ? 3.220 16.247 0.570 1.00 87.75 384 ASP A N 1
ATOM 2906 C CA . ASP A 1 384 ? 3.089 15.609 -0.749 1.00 87.75 384 ASP A CA 1
ATOM 2907 C C . ASP A 1 384 ? 4.348 14.837 -1.164 1.00 87.75 384 ASP A C 1
ATOM 2909 O O . ASP A 1 384 ? 4.262 13.819 -1.837 1.00 87.75 384 ASP A O 1
ATOM 2913 N N . ASP A 1 385 ? 5.536 15.282 -0.756 1.00 87.62 385 ASP A N 1
ATOM 2914 C CA . ASP A 1 385 ? 6.801 14.606 -1.057 1.00 87.62 385 ASP A CA 1
ATOM 2915 C C . ASP A 1 385 ? 7.022 13.391 -0.150 1.00 87.62 385 ASP A C 1
ATOM 2917 O O . ASP A 1 385 ? 6.898 13.489 1.070 1.00 87.62 385 ASP A O 1
ATOM 2921 N N . PHE A 1 386 ? 7.444 12.260 -0.724 1.00 89.69 386 PHE A N 1
ATOM 2922 C CA . PHE A 1 386 ? 7.618 11.024 0.042 1.00 89.69 386 PHE A CA 1
ATOM 2923 C C . PHE A 1 386 ? 8.685 11.142 1.143 1.00 89.69 386 PHE A C 1
ATOM 2925 O O . PHE A 1 386 ? 8.520 10.600 2.233 1.00 89.69 386 PHE A O 1
ATOM 2932 N N . LYS A 1 387 ? 9.800 11.844 0.900 1.00 89.62 387 LYS A N 1
ATOM 2933 C CA . LYS A 1 387 ? 10.862 11.992 1.911 1.00 89.62 387 LYS A CA 1
ATOM 2934 C C . LYS A 1 387 ? 10.441 12.934 3.034 1.00 89.62 387 LYS A C 1
ATOM 2936 O O . LYS A 1 387 ? 10.855 12.737 4.175 1.00 89.62 387 LYS A O 1
ATOM 2941 N N . ALA A 1 388 ? 9.681 13.976 2.716 1.00 90.56 388 ALA A N 1
ATOM 2942 C CA . ALA A 1 388 ? 9.072 14.867 3.690 1.00 90.56 388 ALA A CA 1
ATOM 2943 C C . ALA A 1 388 ? 8.037 14.106 4.520 1.00 90.56 388 ALA A C 1
ATOM 2945 O O . ALA A 1 388 ? 8.120 14.152 5.744 1.00 90.56 388 ALA A O 1
ATOM 2946 N N . PHE A 1 389 ? 7.172 13.321 3.872 1.00 91.38 389 PHE A N 1
ATOM 2947 C CA . PHE A 1 389 ? 6.233 12.422 4.534 1.00 91.38 389 PHE A CA 1
ATOM 2948 C C . PHE A 1 389 ? 6.954 11.445 5.462 1.00 91.38 389 PHE A C 1
ATOM 2950 O O . PHE A 1 389 ? 6.581 11.326 6.618 1.00 91.38 389 PHE A O 1
ATOM 2957 N N . GLN A 1 390 ? 8.034 10.807 5.006 1.00 90.44 390 GLN A N 1
ATOM 2958 C CA . GLN A 1 390 ? 8.807 9.870 5.820 1.00 90.44 390 GLN A CA 1
ATOM 2959 C C . GLN A 1 390 ? 9.366 10.518 7.098 1.00 90.44 390 GLN A C 1
ATOM 2961 O O . GLN A 1 390 ? 9.384 9.882 8.150 1.00 90.44 390 GLN A O 1
ATOM 2966 N N . ARG A 1 391 ? 9.840 11.768 7.024 1.00 90.19 391 ARG A N 1
ATOM 2967 C CA . ARG A 1 391 ? 10.292 12.504 8.217 1.00 90.19 391 ARG A CA 1
ATOM 2968 C C . ARG A 1 391 ? 9.115 12.866 9.117 1.00 90.19 391 ARG A C 1
ATOM 2970 O O . ARG A 1 391 ? 9.185 12.647 10.317 1.00 90.19 391 ARG A O 1
ATOM 2977 N N . TRP A 1 392 ? 8.044 13.375 8.521 1.00 89.12 392 TRP A N 1
ATOM 2978 C CA . TRP A 1 392 ? 6.839 13.796 9.225 1.00 89.12 392 TRP A CA 1
ATOM 2979 C C . TRP A 1 392 ? 6.170 12.641 9.981 1.00 89.12 392 TRP A C 1
ATOM 2981 O O . TRP A 1 392 ? 5.941 12.758 11.180 1.00 89.12 392 TRP A O 1
ATOM 2991 N N . ILE A 1 393 ? 5.949 11.499 9.318 1.00 86.81 393 ILE A N 1
ATOM 2992 C CA . ILE A 1 393 ? 5.326 10.309 9.912 1.00 86.81 393 ILE A CA 1
ATOM 2993 C C . ILE A 1 393 ? 6.171 9.743 11.056 1.00 86.81 393 ILE A C 1
ATOM 2995 O O . ILE A 1 393 ? 5.618 9.259 12.038 1.00 86.81 393 ILE A O 1
ATOM 2999 N N . ALA A 1 394 ? 7.503 9.830 10.960 1.00 85.00 394 ALA A N 1
ATOM 3000 C CA . ALA A 1 394 ? 8.400 9.424 12.036 1.00 85.00 394 ALA A CA 1
ATOM 3001 C C . ALA A 1 394 ? 8.245 10.329 13.267 1.00 85.00 394 ALA A C 1
ATOM 3003 O O . ALA A 1 394 ? 8.158 9.807 14.369 1.00 85.00 394 ALA A O 1
ATOM 3004 N N . THR A 1 395 ? 8.139 11.650 13.079 1.00 84.12 395 THR A N 1
ATOM 3005 C CA . THR A 1 395 ? 7.930 12.609 14.176 1.00 84.12 395 THR A CA 1
ATOM 3006 C C . THR A 1 395 ? 6.591 12.408 14.879 1.00 84.12 395 THR A C 1
ATOM 3008 O O . THR A 1 395 ? 6.553 12.382 16.100 1.00 84.12 395 THR A O 1
ATOM 3011 N N . ILE A 1 396 ? 5.491 12.228 14.144 1.00 79.62 396 ILE A N 1
ATOM 3012 C CA . ILE A 1 396 ? 4.168 12.051 14.777 1.00 79.62 396 ILE A CA 1
ATOM 3013 C C . ILE A 1 396 ? 3.955 10.653 15.367 1.00 79.62 396 ILE A C 1
ATOM 3015 O O . ILE A 1 396 ? 3.024 10.444 16.137 1.00 79.62 396 ILE A O 1
ATOM 3019 N N . SER A 1 397 ? 4.792 9.688 14.983 1.00 76.00 397 SER A N 1
ATOM 3020 C CA . SER A 1 397 ? 4.799 8.354 15.589 1.00 76.00 397 SER A CA 1
ATOM 3021 C C . SER A 1 397 ? 5.732 8.274 16.799 1.00 76.00 397 SER A C 1
ATOM 3023 O O . SER A 1 397 ? 5.746 7.245 17.470 1.00 76.00 397 SER A O 1
ATOM 3025 N N . ASP A 1 398 ? 6.528 9.314 17.060 1.00 67.62 398 ASP A N 1
ATOM 3026 C CA . ASP A 1 398 ? 7.452 9.353 18.187 1.00 67.62 398 ASP A CA 1
ATOM 3027 C C . ASP A 1 398 ? 6.682 9.565 19.498 1.00 67.62 398 ASP A C 1
ATOM 3029 O O . ASP A 1 398 ? 5.804 10.422 19.589 1.00 67.62 398 ASP A O 1
ATOM 3033 N N . GLY A 1 399 ? 6.952 8.723 20.496 1.00 57.16 399 GLY A N 1
ATOM 3034 C CA . GLY A 1 399 ? 6.202 8.692 21.758 1.00 57.16 399 GLY A CA 1
ATOM 3035 C C . GLY A 1 399 ? 4.770 8.139 21.676 1.00 57.16 399 GLY A C 1
ATOM 3036 O O . GLY A 1 399 ? 4.095 8.074 22.702 1.00 57.16 399 GLY A O 1
ATOM 3037 N N . ALA A 1 400 ? 4.296 7.718 20.498 1.00 61.81 400 ALA A N 1
ATOM 3038 C CA . ALA A 1 400 ? 2.998 7.065 20.373 1.00 61.81 400 ALA A CA 1
ATOM 3039 C C . ALA A 1 400 ? 3.055 5.640 20.947 1.00 61.81 400 ALA A C 1
ATOM 3041 O O . ALA A 1 400 ? 4.035 4.921 20.727 1.00 61.81 400 ALA A O 1
ATOM 3042 N N . ASP A 1 401 ? 2.004 5.217 21.655 1.00 59.72 401 ASP A N 1
ATOM 3043 C CA . ASP A 1 401 ? 1.920 3.842 22.141 1.00 59.72 401 ASP A CA 1
ATOM 3044 C C . ASP A 1 401 ? 1.848 2.882 20.942 1.00 59.72 401 ASP A C 1
ATOM 3046 O O . ASP A 1 401 ? 0.883 2.855 20.179 1.00 59.72 401 ASP A O 1
ATOM 3050 N N . VAL A 1 402 ? 2.938 2.145 20.738 1.00 65.12 402 VAL A N 1
ATOM 3051 C CA . VAL A 1 402 ? 3.109 1.136 19.683 1.00 65.12 402 VAL A CA 1
ATOM 3052 C C . VAL A 1 402 ? 2.843 -0.275 20.202 1.00 65.12 402 VAL A C 1
ATOM 3054 O O . VAL A 1 402 ? 3.139 -1.251 19.504 1.00 65.12 402 VAL A O 1
ATOM 3057 N N . SER A 1 403 ? 2.310 -0.402 21.419 1.00 68.31 403 SER A N 1
ATOM 3058 C CA . SER A 1 403 ? 1.891 -1.685 21.968 1.00 68.31 403 SER A CA 1
ATOM 3059 C C . SER A 1 403 ? 0.845 -2.307 21.051 1.00 68.31 403 SER A C 1
ATOM 3061 O O . SER A 1 403 ? -0.134 -1.671 20.668 1.00 68.31 403 SER A O 1
ATOM 3063 N N . ALA A 1 404 ? 1.091 -3.553 20.653 1.00 75.12 404 ALA A N 1
ATOM 3064 C CA . ALA A 1 404 ? 0.134 -4.287 19.846 1.00 75.12 404 ALA A CA 1
ATOM 3065 C C . ALA A 1 404 ? -1.138 -4.536 20.663 1.00 75.12 404 ALA A C 1
ATOM 3067 O O . ALA A 1 404 ? -1.039 -4.930 21.829 1.00 75.12 404 ALA A O 1
ATOM 3068 N N . SER A 1 405 ? -2.304 -4.367 20.039 1.00 79.31 405 SER A N 1
ATOM 3069 C CA . SER A 1 405 ? -3.586 -4.695 20.671 1.00 79.31 405 SER A CA 1
ATOM 3070 C C . SER A 1 405 ? -3.577 -6.151 21.137 1.00 79.31 405 SER A C 1
ATOM 3072 O O . SER A 1 405 ? -3.188 -7.057 20.384 1.00 79.31 405 SER A O 1
ATOM 3074 N N . ALA A 1 406 ? -3.984 -6.378 22.385 1.00 80.25 406 ALA A N 1
ATOM 3075 C CA . ALA A 1 406 ? -3.964 -7.706 22.978 1.00 80.25 406 ALA A CA 1
ATOM 3076 C C . ALA A 1 406 ? -5.081 -8.573 22.385 1.00 80.25 406 ALA A C 1
ATOM 3078 O O . ALA A 1 406 ? -6.233 -8.152 22.291 1.00 80.25 406 ALA A O 1
ATOM 3079 N N . VAL A 1 407 ? -4.751 -9.816 22.029 1.00 82.31 407 VAL A N 1
ATOM 3080 C CA . VAL A 1 407 ? -5.771 -10.802 21.657 1.00 82.31 407 VAL A CA 1
ATOM 3081 C C . VAL A 1 407 ? -6.478 -11.262 22.935 1.00 82.31 407 VAL A C 1
ATOM 3083 O O . VAL A 1 407 ? -5.792 -11.683 23.874 1.00 82.31 407 VAL A O 1
ATOM 3086 N N . PRO A 1 408 ? -7.820 -11.213 23.006 1.00 81.31 408 PRO A N 1
ATOM 3087 C CA . PRO A 1 408 ? -8.551 -11.755 24.143 1.00 81.31 408 PRO A CA 1
ATOM 3088 C C . PRO A 1 408 ? -8.261 -13.248 24.327 1.00 81.31 408 PRO A C 1
ATOM 3090 O O . PRO A 1 408 ? -8.235 -14.002 23.358 1.00 81.31 408 PRO A O 1
ATOM 3093 N N . ALA A 1 409 ? -8.078 -13.691 25.573 1.00 80.69 409 ALA A N 1
ATOM 3094 C CA . ALA A 1 409 ? -7.839 -15.108 25.866 1.00 80.69 409 ALA A CA 1
ATOM 3095 C C . ALA A 1 409 ? -9.078 -15.982 25.600 1.00 80.69 409 ALA A C 1
ATOM 3097 O O . ALA A 1 409 ? -8.949 -17.152 25.254 1.00 80.69 409 ALA A O 1
ATOM 3098 N N . VAL A 1 410 ? -10.270 -15.409 25.777 1.00 82.56 410 VAL A N 1
ATOM 3099 C CA . VAL A 1 410 ? -11.570 -16.041 25.539 1.00 82.56 410 VAL A CA 1
ATOM 3100 C C . VAL A 1 410 ? -12.519 -14.972 25.007 1.00 82.56 410 VAL A C 1
ATOM 3102 O O . VAL A 1 410 ? -12.478 -13.822 25.450 1.00 82.56 410 VAL A O 1
ATOM 3105 N N . LEU A 1 411 ? -13.382 -15.355 24.072 1.00 83.88 411 LEU A N 1
ATOM 3106 C CA . LEU A 1 411 ? -14.502 -14.551 23.603 1.00 83.88 411 LEU A CA 1
ATOM 3107 C C . LEU A 1 411 ? -15.823 -15.172 24.078 1.00 83.88 411 LEU A C 1
ATOM 3109 O O . LEU A 1 411 ? -15.928 -16.398 24.139 1.00 83.88 411 LEU A O 1
ATOM 3113 N N . PRO A 1 412 ? -16.852 -14.362 24.389 1.00 81.38 412 PRO A N 1
ATOM 3114 C CA . PRO A 1 412 ? -18.181 -14.890 24.669 1.00 81.38 412 PRO A CA 1
ATOM 3115 C C . PRO A 1 412 ? -18.693 -15.762 23.506 1.00 81.38 412 PRO A C 1
ATOM 3117 O O . PRO A 1 412 ? -18.485 -15.404 22.338 1.00 81.38 412 PRO A O 1
ATOM 3120 N N . PRO A 1 413 ? -19.370 -16.889 23.799 1.00 80.56 413 PRO A N 1
ATOM 3121 C CA . PRO A 1 413 ? -19.869 -17.776 22.763 1.00 80.56 413 PRO A CA 1
ATOM 3122 C C . PRO A 1 413 ? -20.931 -17.085 21.917 1.00 80.56 413 PRO A C 1
ATOM 3124 O O . PRO A 1 413 ? -21.838 -16.430 22.436 1.00 80.56 413 PRO A O 1
ATOM 3127 N N . LEU A 1 414 ? -20.832 -17.271 20.602 1.00 80.75 414 LEU A N 1
ATOM 3128 C CA . LEU A 1 414 ? -21.830 -16.782 19.665 1.00 80.75 414 LEU A CA 1
ATOM 3129 C C . LEU A 1 414 ? -23.079 -17.671 19.738 1.00 80.75 414 LEU A C 1
ATOM 3131 O O . LEU A 1 414 ? -23.093 -18.799 19.246 1.00 80.75 414 LEU A O 1
ATOM 3135 N N . ARG A 1 415 ? -24.151 -17.157 20.339 1.00 76.88 415 ARG A N 1
ATOM 3136 C CA . ARG A 1 415 ? -25.424 -17.875 20.474 1.00 76.88 415 ARG A CA 1
ATOM 3137 C C . ARG A 1 415 ? -26.354 -17.538 19.315 1.00 76.88 415 ARG A C 1
ATOM 3139 O O . ARG A 1 415 ? -27.145 -16.606 19.399 1.00 76.88 415 ARG A O 1
ATOM 3146 N N . HIS A 1 416 ? -26.253 -18.299 18.224 1.00 72.81 416 HIS A N 1
ATOM 3147 C CA . HIS A 1 416 ? -27.072 -18.090 17.020 1.00 72.81 416 HIS A CA 1
ATOM 3148 C C . HIS A 1 416 ? -28.580 -18.055 17.302 1.00 72.81 416 HIS A C 1
ATOM 3150 O O . HIS A 1 416 ? -29.300 -17.289 16.672 1.00 72.81 416 HIS A O 1
ATOM 3156 N N . GLU A 1 417 ? -29.044 -18.861 18.257 1.00 68.25 417 GLU A N 1
ATOM 3157 C CA . GLU A 1 417 ? -30.456 -18.992 18.636 1.00 68.25 417 GLU A CA 1
ATOM 3158 C C . GLU A 1 417 ? -31.035 -17.711 19.258 1.00 68.25 417 GLU A C 1
ATOM 3160 O O . GLU A 1 417 ? -32.237 -17.471 19.183 1.00 68.25 417 GLU A O 1
ATOM 3165 N N . GLU A 1 418 ? -30.185 -16.853 19.828 1.00 69.44 418 GLU A N 1
ATOM 3166 C CA . GLU A 1 418 ? -30.580 -15.581 20.446 1.00 69.44 418 GLU A CA 1
ATOM 3167 C C . GLU A 1 418 ? -30.587 -14.412 19.433 1.00 69.44 418 GLU A C 1
ATOM 3169 O O . GLU A 1 418 ? -30.872 -13.259 19.783 1.00 69.44 418 GLU A O 1
ATOM 3174 N N . LEU A 1 419 ? -30.262 -14.684 18.161 1.00 76.44 419 LEU A N 1
ATOM 3175 C CA . LEU A 1 419 ? -30.134 -13.685 17.102 1.00 76.44 419 LEU A CA 1
ATOM 3176 C C . LEU A 1 419 ? -31.276 -13.785 16.088 1.00 76.44 419 LEU A C 1
ATOM 3178 O O . LEU A 1 419 ? -31.541 -14.834 15.506 1.00 76.44 419 LEU A O 1
ATOM 3182 N N . VAL A 1 420 ? -31.891 -12.641 15.785 1.00 77.00 420 VAL A N 1
ATOM 3183 C CA . VAL A 1 420 ? -32.766 -12.509 14.615 1.00 77.00 420 VAL A CA 1
ATOM 3184 C C . VAL A 1 420 ? -31.876 -12.287 13.399 1.00 77.00 420 VAL A C 1
ATOM 3186 O O . VAL A 1 420 ? -31.432 -11.173 13.120 1.00 77.00 420 VAL A O 1
ATOM 3189 N N . LEU A 1 421 ? -31.557 -13.374 12.700 1.00 80.81 421 LEU A N 1
ATOM 3190 C CA . LEU A 1 421 ? -30.642 -13.321 11.568 1.00 80.81 421 LEU A CA 1
ATOM 3191 C C . LEU A 1 421 ? -31.336 -12.728 10.328 1.00 80.81 421 LEU A C 1
ATOM 3193 O O . LEU A 1 421 ? -32.440 -13.143 9.973 1.00 80.81 421 LEU A O 1
ATOM 3197 N N . PRO A 1 422 ? -30.698 -11.773 9.629 1.00 71.62 422 PRO A N 1
ATOM 3198 C CA . PRO A 1 422 ? -31.294 -11.107 8.472 1.00 71.62 422 PRO A CA 1
ATOM 3199 C C . PRO A 1 422 ? -31.375 -11.999 7.227 1.00 71.62 422 PRO A C 1
ATOM 3201 O O . PRO A 1 422 ? -32.122 -11.680 6.300 1.00 71.62 422 PRO A O 1
ATOM 3204 N N . CYS A 1 423 ? -30.569 -13.059 7.195 1.00 78.75 423 CYS A N 1
ATOM 3205 C CA . CYS A 1 423 ? -30.436 -14.050 6.135 1.00 78.75 423 CYS A CA 1
ATOM 3206 C C . CYS A 1 423 ? -29.744 -15.304 6.696 1.00 78.75 423 CYS A C 1
ATOM 3208 O O . CYS A 1 423 ? -29.218 -15.283 7.811 1.00 78.75 423 CYS A O 1
ATOM 3210 N N . VAL A 1 424 ? -29.746 -16.396 5.924 1.00 78.69 424 VAL A N 1
ATOM 3211 C CA . VAL A 1 424 ? -29.043 -17.632 6.296 1.00 78.69 424 VAL A CA 1
ATOM 3212 C C . VAL A 1 424 ? -27.531 -17.371 6.268 1.00 78.69 424 VAL A C 1
ATOM 3214 O O . VAL A 1 424 ? -27.025 -16.972 5.214 1.00 78.69 424 VAL A O 1
ATOM 3217 N N . PRO A 1 425 ? -26.803 -17.585 7.381 1.00 79.81 425 PRO A N 1
ATOM 3218 C CA . PRO A 1 425 ? -25.353 -17.475 7.383 1.00 79.81 425 PRO A CA 1
ATOM 3219 C C . PRO A 1 425 ? -24.734 -18.470 6.412 1.00 79.81 425 PRO A C 1
ATOM 3221 O O . PRO A 1 425 ? -25.124 -19.638 6.358 1.00 79.81 425 PRO A O 1
ATOM 3224 N N . LEU A 1 426 ? -23.750 -18.002 5.656 1.00 82.25 426 LEU A N 1
ATOM 3225 C CA . LEU A 1 426 ? -22.974 -18.856 4.776 1.00 82.25 426 LEU A CA 1
ATOM 3226 C C . LEU A 1 426 ? -21.837 -19.479 5.572 1.00 82.25 426 LEU A C 1
ATOM 3228 O O . LEU A 1 426 ? -21.207 -18.829 6.406 1.00 82.25 426 LEU A O 1
ATOM 3232 N N . ARG A 1 427 ? -21.546 -20.743 5.284 1.00 81.69 427 ARG A N 1
ATOM 3233 C CA . ARG A 1 427 ? -20.311 -21.349 5.762 1.00 81.69 427 ARG A CA 1
ATOM 3234 C C . ARG A 1 427 ? -19.161 -20.810 4.910 1.00 81.69 427 ARG A C 1
ATOM 3236 O O . ARG A 1 427 ? -19.273 -20.866 3.680 1.00 81.69 427 ARG A O 1
ATOM 3243 N N . PRO A 1 428 ? -18.068 -20.310 5.510 1.00 79.00 428 PRO A N 1
ATOM 3244 C CA . PRO A 1 428 ? -16.863 -19.925 4.780 1.00 79.00 428 PRO A CA 1
ATOM 3245 C C . PRO A 1 428 ? -16.401 -20.988 3.771 1.00 79.00 428 PRO A C 1
ATOM 3247 O O . PRO A 1 428 ? -15.906 -20.662 2.699 1.00 79.00 428 PRO A O 1
ATOM 3250 N N . GLU A 1 429 ? -16.610 -22.268 4.072 1.00 76.50 429 GLU A N 1
ATOM 3251 C CA . GLU A 1 429 ? -16.265 -23.398 3.211 1.00 76.50 429 GLU A CA 1
ATOM 3252 C C . GLU A 1 429 ? -17.153 -23.481 1.956 1.00 76.50 429 GLU A C 1
ATOM 3254 O O . GLU A 1 429 ? -16.665 -23.820 0.876 1.00 76.50 429 GLU A O 1
ATOM 3259 N N . ASP A 1 430 ? -18.432 -23.113 2.057 1.00 70.69 430 ASP A N 1
ATOM 3260 C CA . ASP A 1 430 ? -19.409 -23.208 0.963 1.00 70.69 430 ASP A CA 1
ATOM 3261 C C . ASP A 1 430 ? -19.248 -22.092 -0.085 1.00 70.69 430 ASP A C 1
ATOM 3263 O O . ASP A 1 430 ? -19.705 -22.241 -1.222 1.00 70.69 430 ASP A O 1
ATOM 3267 N N . LEU A 1 431 ? -18.522 -21.014 0.237 1.00 67.12 431 LEU A N 1
ATOM 3268 C CA . LEU A 1 431 ? -18.113 -19.992 -0.739 1.00 67.12 431 LEU A CA 1
ATOM 3269 C C . LEU A 1 431 ? -17.304 -20.582 -1.911 1.00 67.12 431 LEU A C 1
ATOM 3271 O O . LEU A 1 431 ? -17.370 -20.057 -3.023 1.00 67.12 431 LEU A O 1
ATOM 3275 N N . SER A 1 432 ? -16.620 -21.713 -1.696 1.00 54.38 432 SER A N 1
ATOM 3276 C CA . SER A 1 432 ? -15.765 -22.371 -2.700 1.00 54.38 432 SER A CA 1
ATOM 3277 C C . SER A 1 432 ? -16.568 -22.954 -3.854 1.00 54.38 432 SER A C 1
ATOM 3279 O O . SER A 1 432 ? -16.064 -23.043 -4.965 1.00 54.38 432 SER A O 1
ATOM 3281 N N . ARG A 1 433 ? -17.832 -23.331 -3.615 1.00 51.22 433 ARG A N 1
ATOM 3282 C CA . ARG A 1 433 ? -18.713 -23.868 -4.662 1.00 51.22 433 ARG A CA 1
ATOM 3283 C C . ARG A 1 433 ? -19.185 -22.785 -5.633 1.00 51.22 433 ARG A C 1
ATOM 3285 O O . ARG A 1 433 ? -19.578 -23.106 -6.750 1.00 51.22 433 ARG A O 1
ATOM 3292 N N . SER A 1 434 ? -19.139 -21.523 -5.206 1.00 48.53 434 SER A N 1
ATOM 3293 C CA . SER A 1 434 ? -19.587 -20.356 -5.976 1.00 48.53 434 SER A CA 1
ATOM 3294 C C . SER A 1 434 ? -18.439 -19.638 -6.694 1.00 48.53 434 SER A C 1
ATOM 3296 O O . SER A 1 434 ? -18.671 -18.940 -7.681 1.00 48.53 434 SER A O 1
ATOM 3298 N N . ILE A 1 435 ? -17.199 -19.805 -6.225 1.00 55.25 435 ILE A N 1
ATOM 3299 C CA . ILE A 1 435 ? -15.993 -19.305 -6.889 1.00 55.25 435 ILE A CA 1
ATOM 3300 C C . ILE A 1 435 ? -15.542 -20.399 -7.859 1.00 55.25 435 ILE A C 1
ATOM 3302 O O . ILE A 1 435 ? -15.241 -21.509 -7.433 1.00 55.25 435 ILE A O 1
ATOM 3306 N N . GLN A 1 436 ? -15.514 -20.116 -9.168 1.00 54.72 436 GLN A N 1
ATOM 3307 C CA . GLN A 1 436 ? -14.943 -21.053 -10.144 1.00 54.72 436 GLN A CA 1
ATOM 3308 C C . GLN A 1 436 ? -13.583 -21.527 -9.632 1.00 54.72 436 GLN A C 1
ATOM 3310 O O . GLN A 1 436 ? -12.751 -20.687 -9.290 1.00 54.72 436 GLN A O 1
ATOM 3315 N N . ALA A 1 437 ? -13.377 -22.845 -9.552 1.00 54.66 437 ALA A N 1
ATOM 3316 C CA . ALA A 1 437 ? -12.128 -23.418 -9.068 1.00 54.66 437 ALA A CA 1
ATOM 3317 C C . ALA A 1 437 ? -10.962 -22.854 -9.892 1.00 54.66 437 ALA A C 1
ATOM 3319 O O . ALA A 1 437 ? -10.733 -23.259 -11.033 1.00 54.66 437 ALA A O 1
ATOM 3320 N N . VAL A 1 438 ? -10.255 -21.880 -9.320 1.00 63.56 438 VAL A N 1
ATOM 3321 C CA . VAL A 1 438 ? -9.038 -21.335 -9.911 1.00 63.56 438 VAL A CA 1
ATOM 3322 C C . VAL A 1 438 ? -7.990 -22.405 -9.725 1.00 63.56 438 VAL A C 1
ATOM 3324 O O . VAL A 1 438 ? -7.569 -22.663 -8.597 1.00 63.56 438 VAL A O 1
ATOM 3327 N N . LYS A 1 439 ? -7.622 -23.069 -10.819 1.00 66.62 439 LYS A N 1
ATOM 3328 C CA . LYS A 1 439 ? -6.474 -23.965 -10.802 1.00 66.62 439 LYS A CA 1
ATOM 3329 C C . LYS A 1 439 ? -5.229 -23.120 -10.601 1.00 66.62 439 LYS A C 1
ATOM 3331 O O . LYS A 1 439 ? -5.042 -22.133 -11.308 1.00 66.62 439 LYS A O 1
ATOM 3336 N N . ASP A 1 440 ? -4.417 -23.521 -9.634 1.00 74.81 440 ASP A N 1
ATOM 3337 C CA . ASP A 1 440 ? -3.107 -22.924 -9.440 1.00 74.81 440 ASP A CA 1
ATOM 3338 C C . ASP A 1 440 ? -2.274 -23.142 -10.707 1.00 74.81 440 ASP A C 1
ATOM 3340 O O . ASP A 1 440 ? -2.270 -24.229 -11.289 1.00 74.81 440 ASP A O 1
ATOM 3344 N N . ASP A 1 441 ? -1.604 -22.085 -11.155 1.00 81.06 441 ASP A N 1
ATOM 3345 C CA . ASP A 1 441 ? -0.706 -22.158 -12.296 1.00 81.06 441 ASP A CA 1
ATOM 3346 C C . ASP A 1 441 ? 0.720 -22.391 -11.797 1.00 81.06 441 ASP A C 1
ATOM 3348 O O . ASP A 1 441 ? 1.359 -21.493 -11.242 1.00 81.06 441 ASP A O 1
ATOM 3352 N N . GLU A 1 442 ? 1.224 -23.607 -11.998 1.00 81.25 442 GLU A N 1
ATOM 3353 C CA . GLU A 1 442 ? 2.548 -24.030 -11.530 1.00 81.25 442 GLU A CA 1
ATOM 3354 C C . GLU A 1 442 ? 3.682 -23.138 -12.062 1.00 81.25 442 GLU A C 1
ATOM 3356 O O . GLU A 1 442 ? 4.723 -23.020 -11.415 1.00 81.25 442 GLU A O 1
ATOM 3361 N N . ARG A 1 443 ? 3.477 -22.444 -13.195 1.00 83.31 443 ARG A N 1
ATOM 3362 C CA . ARG A 1 443 ? 4.453 -21.496 -13.763 1.00 83.31 443 ARG A CA 1
ATOM 3363 C C . ARG A 1 443 ? 4.707 -20.303 -12.850 1.00 83.31 443 ARG A C 1
ATOM 3365 O O . ARG A 1 443 ? 5.790 -19.722 -12.909 1.00 83.31 443 ARG A O 1
ATOM 3372 N N . GLY A 1 444 ? 3.728 -19.949 -12.014 1.00 74.56 444 GLY A N 1
ATOM 3373 C CA . GLY A 1 444 ? 3.888 -18.949 -10.966 1.00 74.56 444 GLY A CA 1
ATOM 3374 C C . GLY A 1 444 ? 4.957 -19.360 -9.957 1.00 74.56 444 GLY A C 1
ATOM 3375 O O . GLY A 1 444 ? 5.701 -18.502 -9.499 1.00 74.56 444 GLY A O 1
ATOM 3376 N N . GLY A 1 445 ? 5.089 -20.662 -9.673 1.00 70.12 445 GLY A N 1
ATOM 3377 C CA . GLY A 1 445 ? 6.100 -21.229 -8.778 1.00 70.12 445 GLY A CA 1
ATOM 3378 C C . GLY A 1 445 ? 5.802 -21.077 -7.283 1.00 70.12 445 GLY A C 1
ATOM 3379 O O . GLY A 1 445 ? 6.689 -21.314 -6.473 1.00 70.12 445 GLY A O 1
ATOM 3380 N N . TRP A 1 446 ? 4.597 -20.639 -6.909 1.00 72.06 446 TRP A N 1
ATOM 3381 C CA . TRP A 1 446 ? 4.150 -20.465 -5.521 1.00 72.06 446 TRP A CA 1
ATOM 3382 C C . TRP A 1 446 ? 2.621 -20.342 -5.480 1.00 72.06 446 TRP A C 1
ATOM 3384 O O . TRP A 1 446 ? 1.992 -19.960 -6.467 1.00 72.06 446 TRP A O 1
ATOM 3394 N N . ILE A 1 447 ? 2.028 -20.651 -4.326 1.00 76.94 447 ILE A N 1
ATOM 3395 C CA . ILE A 1 447 ? 0.581 -20.574 -4.092 1.00 76.94 447 ILE A CA 1
ATOM 3396 C C . ILE A 1 447 ? 0.337 -19.588 -2.948 1.00 76.94 447 ILE A C 1
ATOM 3398 O O . ILE A 1 447 ? 0.903 -19.734 -1.863 1.00 76.94 447 ILE A O 1
ATOM 3402 N N . LEU A 1 448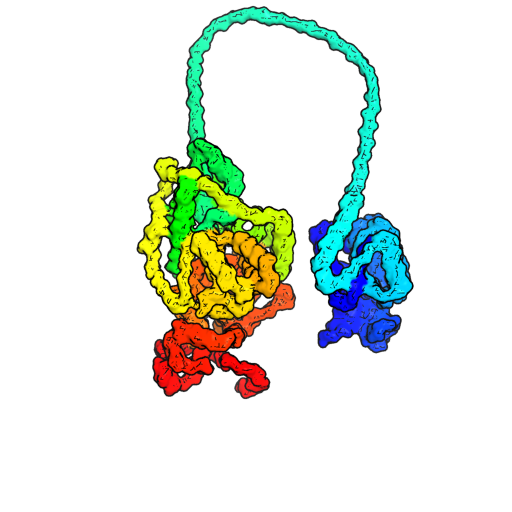 ? -0.503 -18.576 -3.181 1.00 84.19 448 LEU A N 1
ATOM 3403 C CA . LEU A 1 448 ? -0.986 -17.699 -2.113 1.00 84.19 448 LEU A CA 1
ATOM 3404 C C . LEU A 1 448 ? -2.156 -18.343 -1.406 1.00 84.19 448 LEU A C 1
ATOM 3406 O O . LEU A 1 448 ? -3.218 -18.498 -1.999 1.00 84.19 448 LEU A O 1
ATOM 3410 N N . SER A 1 449 ? -1.966 -18.633 -0.125 1.00 90.44 449 SER A N 1
ATOM 3411 C CA . SER A 1 449 ? -3.047 -19.068 0.748 1.00 90.44 449 SER A CA 1
ATOM 3412 C C . SER A 1 449 ? -3.485 -17.938 1.668 1.00 90.44 449 SER A C 1
ATOM 3414 O O . SER A 1 449 ? -2.648 -17.322 2.328 1.00 90.44 449 SER A O 1
ATOM 3416 N N . GLY A 1 450 ? -4.789 -17.684 1.733 1.00 94.38 450 GLY A N 1
ATOM 3417 C CA . GLY A 1 450 ? -5.390 -16.703 2.633 1.00 94.38 450 GLY A CA 1
ATOM 3418 C C . GLY A 1 450 ? -5.278 -17.070 4.116 1.00 94.38 450 GLY A C 1
ATOM 3419 O O . GLY A 1 450 ? -5.076 -18.230 4.479 1.00 94.38 450 GLY A O 1
ATOM 3420 N N . GLY A 1 451 ? -5.433 -16.065 4.981 1.00 97.12 451 GLY A N 1
ATOM 3421 C CA . GLY A 1 451 ? -5.518 -16.234 6.434 1.00 97.12 451 GLY A CA 1
ATOM 3422 C C . GLY A 1 451 ? -4.374 -15.625 7.232 1.00 97.12 451 GLY A C 1
ATOM 3423 O O . GLY A 1 451 ? -3.251 -15.437 6.750 1.00 97.12 451 GLY A O 1
ATOM 3424 N N . GLU A 1 452 ? -4.684 -15.319 8.489 1.00 97.94 452 GLU A N 1
ATOM 3425 C CA . GLU A 1 452 ? -3.754 -14.814 9.497 1.00 97.94 452 GLU A CA 1
ATOM 3426 C C . GLU A 1 452 ? -2.642 -15.831 9.768 1.00 97.94 452 GLU A C 1
ATOM 3428 O O . GLU A 1 452 ? -1.458 -15.494 9.707 1.00 97.94 452 GLU A O 1
ATOM 3433 N N . SER A 1 453 ? -3.002 -17.101 9.962 1.00 97.31 453 SER A N 1
ATOM 3434 C CA . SER A 1 453 ? -2.066 -18.195 10.234 1.00 97.31 453 SER A CA 1
ATOM 3435 C C . SER A 1 453 ? -1.059 -18.385 9.099 1.00 97.31 453 SER A C 1
ATOM 3437 O O . SER A 1 453 ? 0.137 -18.565 9.338 1.00 97.31 453 SER A O 1
ATOM 3439 N N . GLN A 1 454 ? -1.534 -18.340 7.850 1.00 96.38 454 GLN A N 1
ATOM 3440 C CA . GLN A 1 454 ? -0.687 -18.471 6.660 1.00 96.38 454 GLN A CA 1
ATOM 3441 C C . GLN A 1 454 ? 0.235 -17.262 6.510 1.00 96.38 454 GLN A C 1
ATOM 3443 O O . GLN A 1 454 ? 1.434 -17.418 6.271 1.00 96.38 454 GLN A O 1
ATOM 3448 N N . GLY A 1 455 ? -0.303 -16.064 6.741 1.00 96.56 455 GLY A N 1
ATOM 3449 C CA . GLY A 1 455 ? 0.459 -14.828 6.685 1.00 96.56 455 GLY A CA 1
ATOM 3450 C C . GLY A 1 455 ? 1.588 -14.778 7.712 1.00 96.56 455 GLY A C 1
ATOM 3451 O O . GLY A 1 455 ? 2.738 -14.509 7.358 1.00 96.56 455 GLY A O 1
ATOM 3452 N N . LEU A 1 456 ? 1.287 -15.086 8.976 1.00 96.69 456 LEU A N 1
ATOM 3453 C CA . LEU A 1 456 ? 2.279 -15.134 10.050 1.00 96.69 456 LEU A CA 1
ATOM 3454 C C . LEU A 1 456 ? 3.344 -16.207 9.786 1.00 96.69 456 LEU A C 1
ATOM 3456 O O . LEU A 1 456 ? 4.535 -15.938 9.952 1.00 96.69 456 LEU A O 1
ATOM 3460 N N . ARG A 1 457 ? 2.946 -17.390 9.295 1.00 95.88 457 ARG A N 1
ATOM 3461 C CA . ARG A 1 457 ? 3.889 -18.451 8.905 1.00 95.88 457 ARG A CA 1
ATOM 3462 C C . ARG A 1 457 ? 4.820 -17.994 7.786 1.00 95.88 457 ARG A C 1
ATOM 3464 O O . ARG A 1 457 ? 6.030 -18.180 7.900 1.00 95.88 457 ARG A O 1
ATOM 3471 N N . ARG A 1 458 ? 4.287 -17.374 6.726 1.00 94.12 458 ARG A N 1
ATOM 3472 C CA . ARG A 1 458 ? 5.098 -16.838 5.621 1.00 94.12 458 ARG A CA 1
ATOM 3473 C C . ARG A 1 458 ? 6.050 -15.754 6.115 1.00 94.12 458 ARG A C 1
ATOM 3475 O O . ARG A 1 458 ? 7.216 -15.769 5.733 1.00 94.12 458 ARG A O 1
ATOM 3482 N N . MET A 1 459 ? 5.576 -14.845 6.969 1.00 95.19 459 MET A N 1
ATOM 3483 C CA . MET A 1 459 ? 6.395 -13.788 7.560 1.00 95.19 459 MET A CA 1
ATOM 3484 C C . MET A 1 459 ? 7.580 -14.372 8.333 1.00 95.19 459 MET A C 1
ATOM 3486 O O . MET A 1 459 ? 8.721 -14.009 8.052 1.00 95.19 459 MET A O 1
ATOM 3490 N N . GLU A 1 460 ? 7.330 -15.282 9.276 1.00 94.88 460 GLU A N 1
ATOM 3491 C CA . GLU A 1 460 ? 8.397 -15.872 10.089 1.00 94.88 460 GLU A CA 1
ATOM 3492 C C . GLU A 1 460 ? 9.340 -16.738 9.251 1.00 94.88 460 GLU A C 1
ATOM 3494 O O . GLU A 1 460 ? 10.554 -16.595 9.374 1.00 94.88 460 GLU A O 1
ATOM 3499 N N . SER A 1 461 ? 8.809 -17.562 8.341 1.00 93.06 461 SER A N 1
ATOM 3500 C CA . SER A 1 461 ? 9.623 -18.391 7.445 1.00 93.06 461 SER A CA 1
ATOM 3501 C C . SER A 1 461 ? 10.548 -17.542 6.577 1.00 93.06 461 SER A C 1
ATOM 3503 O O . SER A 1 461 ? 11.745 -17.800 6.528 1.00 93.06 461 SER A O 1
ATOM 3505 N N . TRP A 1 462 ? 10.024 -16.501 5.922 1.00 91.69 462 TRP A N 1
ATOM 3506 C CA . TRP A 1 462 ? 10.811 -15.646 5.031 1.00 91.69 462 TRP A CA 1
ATOM 3507 C C . TRP A 1 462 ? 11.887 -14.849 5.781 1.00 91.69 462 TRP A C 1
ATOM 3509 O O . TRP A 1 462 ? 12.986 -14.629 5.270 1.00 91.69 462 TRP A O 1
ATOM 3519 N N . ILE A 1 463 ? 11.600 -14.421 7.014 1.00 91.38 463 ILE A N 1
ATOM 3520 C CA . ILE A 1 463 ? 12.597 -13.768 7.869 1.00 91.38 463 ILE A CA 1
ATOM 3521 C C . ILE A 1 463 ? 13.674 -14.775 8.296 1.00 91.38 463 ILE A C 1
ATOM 3523 O O . ILE A 1 463 ? 14.863 -14.461 8.202 1.00 91.38 463 ILE A O 1
ATOM 3527 N N . ALA A 1 464 ? 13.276 -15.981 8.713 1.00 89.88 464 ALA A N 1
ATOM 3528 C CA . ALA A 1 464 ? 14.178 -17.032 9.178 1.00 89.88 464 ALA A CA 1
ATOM 3529 C C . ALA A 1 464 ? 15.115 -17.555 8.077 1.00 89.88 464 ALA A C 1
ATOM 3531 O O . ALA A 1 464 ? 16.293 -17.781 8.343 1.00 89.88 464 ALA A O 1
ATOM 3532 N N . THR A 1 465 ? 14.643 -17.673 6.831 1.00 88.88 465 THR A N 1
ATOM 3533 C CA . THR A 1 465 ? 15.464 -18.100 5.681 1.00 88.88 465 THR A CA 1
ATOM 3534 C C . THR A 1 465 ? 16.363 -16.990 5.122 1.00 88.88 465 THR A C 1
ATOM 3536 O O . THR A 1 465 ? 17.034 -17.171 4.108 1.00 88.88 465 THR A O 1
ATOM 3539 N N . GLY A 1 466 ? 16.430 -15.829 5.785 1.00 86.94 466 GLY A N 1
ATOM 3540 C CA . GLY A 1 466 ? 17.321 -14.734 5.405 1.00 86.94 466 GLY A CA 1
ATOM 3541 C C . GLY A 1 466 ? 16.765 -13.806 4.324 1.00 86.94 466 GLY A C 1
ATOM 3542 O O . GLY A 1 466 ? 17.522 -12.998 3.776 1.00 86.94 466 GLY A O 1
ATOM 3543 N N . GLY A 1 467 ? 15.457 -13.839 4.052 1.00 87.81 467 GLY A N 1
ATOM 3544 C CA . GLY A 1 467 ? 14.795 -12.970 3.075 1.00 87.81 467 GLY A CA 1
ATOM 3545 C C . GLY A 1 467 ? 15.078 -11.480 3.296 1.00 87.81 467 GLY A C 1
ATOM 3546 O O . GLY A 1 467 ? 15.399 -10.756 2.352 1.00 87.81 467 GLY A O 1
ATOM 3547 N N . LEU A 1 468 ? 15.102 -11.023 4.556 1.00 88.69 468 LEU A N 1
ATOM 3548 C CA . LEU A 1 468 ? 15.465 -9.639 4.903 1.00 88.69 468 LEU A CA 1
ATOM 3549 C C . LEU A 1 468 ? 16.922 -9.284 4.579 1.00 88.69 468 LEU A C 1
ATOM 3551 O O . LEU A 1 468 ? 17.209 -8.125 4.286 1.00 88.69 468 LEU A O 1
ATOM 3555 N N . ASN A 1 469 ? 17.838 -10.254 4.615 1.00 85.38 469 ASN A N 1
ATOM 3556 C CA . ASN A 1 469 ? 19.258 -10.033 4.340 1.00 85.38 469 ASN A CA 1
ATOM 3557 C C . ASN A 1 469 ? 19.505 -9.871 2.827 1.00 85.38 469 ASN A C 1
ATOM 3559 O O . ASN A 1 469 ? 20.333 -9.057 2.413 1.00 85.38 469 ASN A O 1
ATOM 3563 N N . GLY A 1 470 ? 18.764 -10.623 2.004 1.00 81.25 470 GLY A N 1
ATOM 3564 C CA . GLY A 1 470 ? 18.836 -10.591 0.540 1.00 81.25 470 GLY A CA 1
ATOM 3565 C C . GLY A 1 470 ? 17.963 -9.523 -0.127 1.00 81.25 470 GLY A C 1
ATOM 3566 O O . GLY A 1 470 ? 18.247 -9.146 -1.265 1.00 81.25 470 GLY A O 1
ATOM 3567 N N . TYR A 1 471 ? 16.961 -8.984 0.579 1.00 85.44 471 TYR A N 1
ATOM 3568 C CA . TYR A 1 471 ? 15.874 -8.186 -0.004 1.00 85.44 471 TYR A CA 1
ATOM 3569 C C . TYR A 1 471 ? 16.333 -7.080 -0.961 1.00 85.44 471 TYR A C 1
ATOM 3571 O O . TYR A 1 471 ? 15.850 -6.982 -2.083 1.00 85.44 471 TYR A O 1
ATOM 3579 N N . LYS A 1 472 ? 17.326 -6.268 -0.576 1.00 81.75 472 LYS A N 1
ATOM 3580 C CA . LYS A 1 472 ? 17.803 -5.146 -1.409 1.00 81.75 472 LYS A CA 1
ATOM 3581 C C . LYS A 1 472 ? 18.439 -5.590 -2.738 1.00 81.75 472 LYS A C 1
ATOM 3583 O O . LYS A 1 472 ? 18.581 -4.771 -3.640 1.00 81.75 472 LYS A O 1
ATOM 3588 N N . LYS A 1 473 ? 18.836 -6.855 -2.876 1.00 78.69 473 LYS A N 1
ATOM 3589 C CA . LYS A 1 473 ? 19.348 -7.410 -4.137 1.00 78.69 473 LYS A CA 1
ATOM 3590 C C . LYS A 1 473 ? 18.229 -7.972 -5.009 1.00 78.69 473 LYS A C 1
ATOM 3592 O O . LYS A 1 473 ? 18.336 -7.890 -6.223 1.00 78.69 473 LYS A O 1
ATOM 3597 N N . THR A 1 474 ? 17.178 -8.513 -4.397 1.00 77.69 474 THR A N 1
ATOM 3598 C CA . THR A 1 474 ? 16.159 -9.313 -5.089 1.00 77.69 474 THR A CA 1
ATOM 3599 C C . THR A 1 474 ? 14.827 -8.597 -5.295 1.00 77.69 474 THR A C 1
ATOM 3601 O O . THR A 1 474 ? 14.042 -9.016 -6.135 1.00 77.69 474 THR A O 1
ATOM 3604 N N . PHE A 1 475 ? 14.553 -7.497 -4.582 1.00 73.50 475 PHE A N 1
ATOM 3605 C CA . PHE A 1 475 ? 13.258 -6.795 -4.636 1.00 73.50 475 PHE A CA 1
ATOM 3606 C C . PHE A 1 475 ? 12.896 -6.214 -6.013 1.00 73.50 475 PHE A C 1
ATOM 3608 O O . PHE A 1 475 ? 11.756 -5.803 -6.234 1.00 73.50 475 PHE A O 1
ATOM 3615 N N . ARG A 1 476 ? 13.873 -6.133 -6.923 1.00 71.75 476 ARG A N 1
ATOM 3616 C CA . ARG A 1 476 ? 13.705 -5.677 -8.310 1.00 71.75 476 ARG A CA 1
ATOM 3617 C C . ARG A 1 476 ? 13.669 -6.823 -9.314 1.00 71.75 476 ARG A C 1
ATOM 3619 O O . ARG A 1 476 ? 13.704 -6.551 -10.504 1.00 71.75 476 ARG A O 1
ATOM 3626 N N . ASN A 1 477 ? 13.620 -8.065 -8.860 1.00 78.50 477 ASN A N 1
ATOM 3627 C CA . ASN A 1 477 ? 13.538 -9.209 -9.751 1.00 78.50 477 ASN A CA 1
ATOM 3628 C C . ASN A 1 477 ? 12.100 -9.371 -10.259 1.00 78.50 477 ASN A C 1
ATOM 3630 O O . ASN A 1 477 ? 11.133 -8.938 -9.619 1.00 78.50 477 ASN A O 1
ATOM 3634 N N . LEU A 1 478 ? 11.965 -9.997 -11.423 1.00 81.00 478 LEU A N 1
ATOM 3635 C CA . LEU A 1 478 ? 10.696 -10.559 -11.861 1.00 81.00 478 LEU A CA 1
ATOM 3636 C C . LEU A 1 478 ? 10.331 -11.728 -10.945 1.00 81.00 478 LEU A C 1
ATOM 3638 O O . LEU A 1 478 ? 11.163 -12.262 -10.203 1.00 81.00 478 LEU A O 1
ATOM 3642 N N . ASN A 1 479 ? 9.064 -12.127 -10.978 1.00 75.62 479 ASN A N 1
ATOM 3643 C CA . ASN A 1 479 ? 8.525 -13.132 -10.071 1.00 75.62 479 ASN A CA 1
ATOM 3644 C C . ASN A 1 479 ? 8.904 -14.566 -10.493 1.00 75.62 479 ASN A C 1
ATOM 3646 O O . ASN A 1 479 ? 8.063 -15.417 -10.733 1.00 75.62 479 ASN A O 1
ATOM 3650 N N . MET A 1 480 ? 10.205 -14.807 -10.637 1.00 71.31 480 MET A N 1
ATOM 3651 C CA . MET A 1 480 ? 10.807 -16.076 -11.050 1.00 71.31 480 MET A CA 1
ATOM 3652 C C . MET A 1 480 ? 11.556 -16.788 -9.925 1.00 71.31 480 MET A C 1
ATOM 3654 O O . MET A 1 480 ? 12.023 -17.910 -10.105 1.00 71.31 480 MET A O 1
ATOM 3658 N N . VAL A 1 481 ? 11.751 -16.108 -8.799 1.00 67.19 481 VAL A N 1
ATOM 3659 C CA . VAL A 1 481 ? 12.422 -16.637 -7.613 1.00 67.19 481 VAL A CA 1
ATOM 3660 C C . VAL A 1 481 ? 11.456 -16.435 -6.458 1.00 67.19 481 VAL A C 1
ATOM 3662 O O . VAL A 1 481 ? 11.144 -15.289 -6.133 1.00 67.19 481 VAL A O 1
ATOM 3665 N N . GLU A 1 482 ? 10.966 -17.515 -5.858 1.00 66.12 482 GLU A N 1
ATOM 3666 C CA . GLU A 1 482 ? 9.918 -17.486 -4.828 1.00 66.12 482 GLU A CA 1
ATOM 3667 C C . GLU A 1 482 ? 10.219 -16.460 -3.714 1.00 66.12 482 GLU A C 1
ATOM 3669 O O . GLU A 1 482 ? 9.430 -15.541 -3.460 1.00 66.12 482 GLU A O 1
ATOM 3674 N N . ASP A 1 483 ? 11.437 -16.503 -3.169 1.00 72.19 483 ASP A N 1
ATOM 3675 C CA . ASP A 1 483 ? 11.900 -15.635 -2.079 1.00 72.19 483 ASP A CA 1
ATOM 3676 C C . ASP A 1 483 ? 12.543 -14.313 -2.525 1.00 72.19 483 ASP A C 1
ATOM 3678 O O . ASP A 1 483 ? 13.123 -13.586 -1.714 1.00 72.19 483 ASP A O 1
ATOM 3682 N N . SER A 1 484 ? 12.384 -13.935 -3.799 1.00 71.12 484 SER A N 1
ATOM 3683 C CA . SER A 1 484 ? 12.801 -12.610 -4.289 1.00 71.12 484 SER A CA 1
ATOM 3684 C C . SER A 1 484 ? 12.153 -11.449 -3.527 1.00 71.12 484 SER A C 1
ATOM 3686 O O . SER A 1 484 ? 12.737 -10.367 -3.420 1.00 71.12 484 SER A O 1
ATOM 3688 N N . SER A 1 485 ? 10.962 -11.675 -2.973 1.00 83.00 485 SER A N 1
ATOM 3689 C CA . SER A 1 485 ? 10.214 -10.735 -2.142 1.00 83.00 485 SER A CA 1
ATOM 3690 C C . SER A 1 485 ? 9.441 -11.478 -1.050 1.00 83.00 485 SER A C 1
ATOM 3692 O O . SER A 1 485 ? 9.302 -12.700 -1.083 1.00 83.00 485 SER A O 1
ATOM 3694 N N . SER A 1 486 ? 8.904 -10.736 -0.079 1.00 90.00 486 SER A N 1
ATOM 3695 C CA . SER A 1 486 ? 8.191 -11.326 1.060 1.00 90.00 486 SER A CA 1
ATOM 3696 C C . SER A 1 486 ? 6.896 -12.047 0.678 1.00 90.00 486 SER A C 1
ATOM 3698 O O . SER A 1 486 ? 6.471 -12.950 1.393 1.00 90.00 486 SER A O 1
ATOM 3700 N N . LYS A 1 487 ? 6.264 -11.651 -0.438 1.00 89.50 487 LYS A N 1
ATOM 3701 C CA . LYS A 1 487 ? 4.918 -12.091 -0.855 1.00 89.50 487 LYS A CA 1
ATOM 3702 C C . LYS A 1 487 ? 3.813 -11.808 0.179 1.00 89.50 487 LYS A C 1
ATOM 3704 O O . LYS A 1 487 ? 2.718 -12.340 0.081 1.00 89.50 487 LYS A O 1
ATOM 3709 N N . LEU A 1 488 ? 4.056 -10.898 1.126 1.00 94.31 488 LEU A N 1
ATOM 3710 C CA . LEU A 1 488 ? 3.096 -10.540 2.181 1.00 94.31 488 LEU A CA 1
ATOM 3711 C C . LEU A 1 488 ? 2.033 -9.517 1.743 1.00 94.31 488 LEU A C 1
ATOM 3713 O O . LEU A 1 488 ? 1.175 -9.158 2.544 1.00 94.31 488 LEU A O 1
ATOM 3717 N N . GLY A 1 489 ? 2.078 -9.037 0.494 1.00 94.62 489 GLY A N 1
ATOM 3718 C CA . GLY A 1 489 ? 1.174 -7.996 -0.013 1.00 94.62 489 GLY A CA 1
ATOM 3719 C C . GLY A 1 489 ? -0.304 -8.350 0.157 1.00 94.62 489 GLY A C 1
ATOM 3720 O O . GLY A 1 489 ? -1.058 -7.537 0.681 1.00 94.62 489 GLY A O 1
ATOM 3721 N N . ALA A 1 490 ? -0.698 -9.580 -0.194 1.00 95.50 490 ALA A N 1
ATOM 3722 C CA . ALA A 1 490 ? -2.086 -10.031 -0.073 1.00 95.50 490 ALA A CA 1
ATOM 3723 C C . ALA A 1 490 ? -2.553 -10.068 1.389 1.00 95.50 490 ALA A C 1
ATOM 3725 O O . ALA A 1 490 ? -3.616 -9.549 1.719 1.00 95.50 490 ALA A O 1
ATOM 3726 N N . HIS A 1 491 ? -1.713 -10.580 2.292 1.00 97.69 491 HIS A N 1
ATOM 3727 C CA . HIS A 1 491 ? -2.020 -10.599 3.722 1.00 97.69 491 HIS A CA 1
ATOM 3728 C C . HIS A 1 491 ? -2.108 -9.195 4.337 1.00 97.69 491 HIS A C 1
ATOM 3730 O O . HIS A 1 491 ? -2.884 -8.990 5.264 1.00 97.69 491 HIS A O 1
ATOM 3736 N N . LEU A 1 492 ? -1.332 -8.226 3.839 1.00 97.25 492 LEU A N 1
ATOM 3737 C CA . LEU A 1 492 ? -1.405 -6.828 4.277 1.00 97.25 492 LEU A CA 1
ATOM 3738 C C . LEU A 1 492 ? -2.620 -6.085 3.701 1.00 97.25 492 LEU A C 1
ATOM 3740 O O . LEU A 1 492 ? -3.119 -5.170 4.354 1.00 97.25 492 LEU A O 1
ATOM 3744 N N . ALA A 1 493 ? -3.060 -6.436 2.489 1.00 96.75 493 ALA A N 1
ATOM 3745 C CA . ALA A 1 493 ? -4.214 -5.828 1.823 1.00 96.75 493 ALA A CA 1
ATOM 3746 C C . ALA A 1 493 ? -5.537 -6.259 2.473 1.00 96.75 493 ALA A C 1
ATOM 3748 O O . ALA A 1 493 ? -6.377 -5.416 2.759 1.00 96.75 493 ALA A O 1
ATOM 3749 N N . HIS A 1 494 ? -5.672 -7.551 2.790 1.00 96.88 494 HIS A N 1
ATOM 3750 C CA . HIS A 1 494 ? -6.851 -8.118 3.472 1.00 96.88 494 HIS A CA 1
ATOM 3751 C C . HIS A 1 494 ? -6.742 -8.088 5.004 1.00 96.88 494 HIS A C 1
ATOM 3753 O O . HIS A 1 494 ? -7.583 -8.636 5.714 1.00 96.88 494 HIS A O 1
ATOM 3759 N N . GLY A 1 495 ? -5.669 -7.481 5.520 1.00 96.56 495 GLY A N 1
ATOM 3760 C CA . GLY A 1 495 ? -5.418 -7.292 6.945 1.00 96.56 495 GLY A CA 1
ATOM 3761 C C . GLY A 1 495 ? -5.280 -8.568 7.766 1.00 96.56 495 GLY A C 1
ATOM 3762 O O . GLY A 1 495 ? -5.449 -8.504 8.980 1.00 96.56 495 GLY A O 1
ATOM 3763 N N . CYS A 1 496 ? -4.922 -9.688 7.133 1.00 98.00 496 CYS A N 1
ATOM 3764 C CA . CYS A 1 496 ? -4.520 -10.933 7.789 1.00 98.00 496 CYS A CA 1
ATOM 3765 C C . CYS A 1 496 ? -3.238 -10.770 8.618 1.00 98.00 496 CYS A C 1
ATOM 3767 O O . CYS A 1 496 ? -2.998 -11.536 9.544 1.00 98.00 496 CYS A O 1
ATOM 3769 N N . ILE A 1 497 ? -2.394 -9.787 8.283 1.00 96.12 497 ILE A N 1
ATOM 3770 C CA . ILE A 1 497 ? -1.234 -9.399 9.092 1.00 96.12 497 ILE A CA 1
ATOM 3771 C C . ILE A 1 497 ? -1.280 -7.904 9.369 1.00 96.12 497 ILE A C 1
ATOM 3773 O O . ILE A 1 497 ? -1.485 -7.099 8.459 1.00 96.12 497 ILE A O 1
ATOM 3777 N N . SER A 1 498 ? -1.011 -7.522 10.616 1.00 94.69 498 SER A N 1
ATOM 3778 C CA . SER A 1 498 ? -0.764 -6.130 10.962 1.00 94.69 498 SER A CA 1
ATOM 3779 C C . SER A 1 498 ? 0.574 -5.648 10.406 1.00 94.69 498 SER A C 1
ATOM 3781 O O . SER A 1 498 ? 1.644 -6.222 10.646 1.00 94.69 498 SER A O 1
ATOM 3783 N N . VAL A 1 499 ? 0.530 -4.498 9.735 1.00 93.69 499 VAL A N 1
ATOM 3784 C CA . VAL A 1 499 ? 1.734 -3.795 9.291 1.00 93.69 499 VAL A CA 1
ATOM 3785 C C . VAL A 1 499 ? 2.631 -3.394 10.474 1.00 93.69 499 VAL A C 1
ATOM 3787 O O . VAL A 1 499 ? 3.856 -3.385 10.329 1.00 93.69 499 VAL A O 1
ATOM 3790 N N . ARG A 1 500 ? 2.060 -3.131 11.661 1.00 91.62 500 ARG A N 1
ATOM 3791 C CA . ARG A 1 500 ? 2.824 -2.803 12.876 1.00 91.62 500 ARG A CA 1
ATOM 3792 C C . ARG A 1 500 ? 3.551 -4.023 13.419 1.00 91.62 500 ARG A C 1
ATOM 3794 O O . ARG A 1 500 ? 4.744 -3.922 13.702 1.00 91.62 500 ARG A O 1
ATOM 3801 N N . THR A 1 501 ? 2.886 -5.177 13.484 1.00 92.19 501 THR A N 1
ATOM 3802 C CA . THR A 1 501 ? 3.507 -6.449 13.889 1.00 92.19 501 THR A CA 1
ATOM 3803 C C . THR A 1 501 ? 4.674 -6.805 12.972 1.00 92.19 501 THR A C 1
ATOM 3805 O O . THR A 1 501 ? 5.778 -7.080 13.450 1.00 92.19 501 THR A O 1
ATOM 3808 N N . LEU A 1 502 ? 4.478 -6.699 11.653 1.00 94.31 502 LEU A N 1
ATOM 3809 C CA . LEU A 1 502 ? 5.542 -6.914 10.674 1.00 94.31 502 LEU A CA 1
ATOM 3810 C C . LEU A 1 502 ? 6.704 -5.929 10.874 1.00 94.31 502 LEU A C 1
ATOM 3812 O O . LEU A 1 502 ? 7.866 -6.334 10.935 1.00 94.31 502 LEU A O 1
ATOM 3816 N N . ALA A 1 503 ? 6.419 -4.635 11.031 1.00 92.25 503 ALA A N 1
ATOM 3817 C CA . ALA A 1 503 ? 7.454 -3.628 11.248 1.00 92.25 503 ALA A CA 1
ATOM 3818 C C . ALA A 1 503 ? 8.218 -3.842 12.564 1.00 92.25 503 ALA A C 1
ATOM 3820 O O . ALA A 1 503 ? 9.442 -3.703 12.588 1.00 92.25 503 ALA A O 1
ATOM 3821 N N . ALA A 1 504 ? 7.536 -4.217 13.649 1.00 90.56 504 ALA A N 1
ATOM 3822 C CA . ALA A 1 504 ? 8.158 -4.563 14.924 1.00 90.56 504 ALA A CA 1
ATOM 3823 C C . ALA A 1 504 ? 9.095 -5.770 14.778 1.00 90.56 504 ALA A C 1
ATOM 3825 O O . ALA A 1 504 ? 10.235 -5.734 15.253 1.00 90.56 504 ALA A O 1
ATOM 3826 N N . ARG A 1 505 ? 8.669 -6.805 14.044 1.00 91.81 505 ARG A N 1
ATOM 3827 C CA . ARG A 1 505 ? 9.498 -7.982 13.761 1.00 91.81 505 ARG A CA 1
ATOM 3828 C C . ARG A 1 505 ? 10.752 -7.629 12.959 1.00 91.81 505 ARG A C 1
ATOM 3830 O O . ARG A 1 505 ? 11.842 -8.095 13.295 1.00 91.81 505 ARG A O 1
ATOM 3837 N N . VAL A 1 506 ? 10.624 -6.760 11.956 1.00 91.69 506 VAL A N 1
ATOM 3838 C CA . VAL A 1 506 ? 11.753 -6.274 11.144 1.00 91.69 506 VAL A CA 1
ATOM 3839 C C . VAL A 1 506 ? 12.703 -5.399 11.970 1.00 91.69 506 VAL A C 1
ATOM 3841 O O . VAL A 1 506 ? 13.919 -5.556 11.866 1.00 91.69 506 VAL A O 1
ATOM 3844 N N . ARG A 1 507 ? 12.188 -4.515 12.838 1.00 89.88 507 ARG A N 1
ATOM 3845 C CA . ARG A 1 507 ? 13.017 -3.723 13.769 1.00 89.88 507 ARG A CA 1
ATOM 3846 C C . ARG A 1 507 ? 13.802 -4.620 14.727 1.00 89.88 507 ARG A C 1
ATOM 3848 O O . ARG A 1 507 ? 14.997 -4.400 14.911 1.00 89.88 507 ARG A O 1
ATOM 3855 N N . ARG A 1 508 ? 13.171 -5.669 15.265 1.00 90.06 508 ARG A N 1
ATOM 3856 C CA . ARG A 1 508 ? 13.851 -6.685 16.086 1.00 90.06 508 ARG A CA 1
ATOM 3857 C C . ARG A 1 508 ? 14.967 -7.383 15.305 1.00 90.06 508 ARG A C 1
ATOM 3859 O O . ARG A 1 508 ? 16.073 -7.504 15.819 1.00 90.06 508 ARG A O 1
ATOM 3866 N N . HIS A 1 509 ? 14.712 -7.770 14.051 1.00 89.00 509 HIS A N 1
ATOM 3867 C CA . HIS A 1 509 ? 15.735 -8.363 13.178 1.00 89.00 509 HIS A CA 1
ATOM 3868 C C . HIS A 1 509 ? 16.931 -7.428 12.964 1.00 89.00 509 HIS A C 1
ATOM 3870 O O . HIS A 1 509 ? 18.072 -7.870 13.058 1.00 89.00 509 HIS A O 1
ATOM 3876 N N . ILE A 1 510 ? 16.678 -6.135 12.726 1.00 89.62 510 ILE A N 1
ATOM 3877 C CA . ILE A 1 510 ? 17.719 -5.105 12.566 1.00 89.62 510 ILE A CA 1
ATOM 3878 C C . ILE A 1 510 ? 18.579 -4.978 13.829 1.00 89.62 510 ILE A C 1
ATOM 3880 O O . ILE A 1 510 ? 19.799 -4.872 13.712 1.00 89.62 510 ILE A O 1
ATOM 3884 N N . ALA A 1 511 ? 17.960 -4.993 15.013 1.00 88.69 511 ALA A N 1
ATOM 3885 C CA . ALA A 1 511 ? 18.674 -4.918 16.287 1.00 88.69 511 ALA A CA 1
ATOM 3886 C C . ALA A 1 511 ? 19.560 -6.153 16.532 1.00 88.69 511 ALA A C 1
ATOM 3888 O O . ALA A 1 511 ? 20.640 -6.030 17.099 1.00 88.69 511 ALA A O 1
ATOM 3889 N N . GLN A 1 512 ? 19.125 -7.328 16.067 1.00 87.69 512 GLN A N 1
ATOM 3890 C CA . GLN A 1 512 ? 19.851 -8.594 16.217 1.00 87.69 512 GLN A CA 1
ATOM 3891 C C . GLN A 1 512 ? 20.945 -8.808 15.151 1.00 87.69 512 GLN A C 1
ATOM 3893 O O . GLN A 1 512 ? 21.898 -9.538 15.402 1.00 87.69 512 GLN A O 1
ATOM 3898 N N . HIS A 1 513 ? 20.843 -8.173 13.974 1.00 81.69 513 HIS A N 1
ATOM 3899 C CA . HIS A 1 513 ? 21.725 -8.422 12.824 1.00 81.69 513 HIS A CA 1
ATOM 3900 C C . HIS A 1 513 ? 22.253 -7.117 12.200 1.00 81.69 513 HIS A C 1
ATOM 3902 O O . HIS A 1 513 ? 21.815 -6.670 11.134 1.00 81.69 513 HIS A O 1
ATOM 3908 N N . THR A 1 514 ? 23.249 -6.503 12.842 1.00 71.44 514 THR A N 1
ATOM 3909 C CA . THR A 1 514 ? 23.813 -5.200 12.435 1.00 71.44 514 THR A CA 1
ATOM 3910 C C . THR A 1 514 ? 24.412 -5.202 11.020 1.00 71.44 514 THR A C 1
ATOM 3912 O O . THR A 1 514 ? 24.249 -4.222 10.288 1.00 71.44 514 THR A O 1
ATOM 3915 N N . HIS A 1 515 ? 25.031 -6.307 10.588 1.00 69.94 515 HIS A N 1
ATOM 3916 C CA . HIS A 1 515 ? 25.674 -6.431 9.271 1.00 69.94 515 HIS A CA 1
ATOM 3917 C C . HIS A 1 515 ? 24.689 -6.475 8.085 1.00 69.94 515 HIS A C 1
ATOM 3919 O O . HIS A 1 515 ? 25.031 -6.020 6.994 1.00 69.94 515 HIS A O 1
ATOM 3925 N N . SER A 1 516 ? 23.456 -6.962 8.274 1.00 66.81 516 SER A N 1
ATOM 3926 C CA . SER A 1 516 ? 22.420 -7.026 7.224 1.00 66.81 516 SER A CA 1
ATOM 3927 C C . SER A 1 516 ? 21.313 -5.973 7.383 1.00 66.81 516 SER A C 1
ATOM 3929 O O . SER A 1 516 ? 20.380 -5.903 6.576 1.00 66.81 516 SER A O 1
ATOM 3931 N N . ALA A 1 517 ? 21.455 -5.076 8.364 1.00 79.12 517 ALA A N 1
ATOM 3932 C CA . ALA A 1 517 ? 20.474 -4.049 8.698 1.00 79.12 517 ALA A CA 1
ATOM 3933 C C . ALA A 1 517 ? 20.090 -3.142 7.515 1.00 79.12 517 ALA A C 1
ATOM 3935 O O . ALA A 1 517 ? 18.970 -2.642 7.462 1.00 79.12 517 ALA A O 1
ATOM 3936 N N . ALA A 1 518 ? 20.978 -2.922 6.540 1.00 83.81 518 ALA A N 1
ATOM 3937 C CA . ALA A 1 518 ? 20.682 -2.070 5.386 1.00 83.81 518 ALA A CA 1
ATOM 3938 C C . ALA A 1 518 ? 19.566 -2.630 4.481 1.00 83.81 518 ALA A C 1
ATOM 3940 O O . ALA A 1 518 ? 18.762 -1.852 3.964 1.00 83.81 518 ALA A O 1
ATOM 3941 N N . ALA A 1 519 ? 19.503 -3.951 4.287 1.00 85.50 519 ALA A N 1
ATOM 3942 C CA . ALA A 1 519 ? 18.468 -4.582 3.468 1.00 85.50 519 ALA A CA 1
ATOM 3943 C C . ALA A 1 519 ? 17.120 -4.621 4.208 1.00 85.50 519 ALA A C 1
ATOM 3945 O O . ALA A 1 519 ? 16.099 -4.231 3.643 1.00 85.50 519 ALA A O 1
ATOM 3946 N N . ALA A 1 520 ? 17.137 -4.936 5.505 1.00 87.81 520 ALA A N 1
ATOM 3947 C CA . ALA A 1 520 ? 15.952 -4.894 6.360 1.00 87.81 520 ALA A CA 1
ATOM 3948 C C . ALA A 1 520 ? 15.377 -3.469 6.527 1.00 87.81 520 ALA A C 1
ATOM 3950 O O . ALA A 1 520 ? 14.165 -3.272 6.454 1.00 87.81 520 ALA A O 1
ATOM 3951 N N . ARG A 1 521 ? 16.227 -2.438 6.659 1.00 90.00 521 ARG A N 1
ATOM 3952 C CA . ARG A 1 521 ? 15.792 -1.025 6.648 1.00 90.00 521 ARG A CA 1
ATOM 3953 C C . ARG A 1 521 ? 15.143 -0.632 5.322 1.00 90.00 521 ARG A C 1
ATOM 3955 O O . ARG A 1 521 ? 14.214 0.170 5.317 1.00 90.00 521 ARG A O 1
ATOM 3962 N N . HIS A 1 522 ? 15.610 -1.191 4.205 1.00 89.88 522 HIS A N 1
ATOM 3963 C CA . HIS A 1 522 ? 14.972 -0.959 2.912 1.00 89.88 522 HIS A CA 1
ATOM 3964 C C . HIS A 1 522 ? 13.577 -1.595 2.846 1.00 89.88 522 HIS A C 1
ATOM 3966 O O . HIS A 1 522 ? 12.672 -0.999 2.283 1.00 89.88 522 HIS A O 1
ATOM 3972 N N . PHE A 1 523 ? 13.360 -2.742 3.490 1.00 91.62 523 PHE A N 1
ATOM 3973 C CA . PHE A 1 523 ? 12.019 -3.314 3.608 1.00 91.62 523 PHE A CA 1
ATOM 3974 C C . PHE A 1 523 ? 11.067 -2.413 4.422 1.00 91.62 523 PHE A C 1
ATOM 3976 O O . PHE A 1 523 ? 9.947 -2.164 3.986 1.00 91.62 523 PHE A O 1
ATOM 3983 N N . LEU A 1 524 ? 11.521 -1.825 5.540 1.00 90.81 524 LEU A N 1
ATOM 3984 C CA . LEU A 1 524 ? 10.731 -0.818 6.279 1.00 90.81 524 LEU A CA 1
ATOM 3985 C C . LEU A 1 524 ? 10.408 0.422 5.430 1.00 90.81 524 LEU A C 1
ATOM 3987 O O . LEU A 1 524 ? 9.314 0.977 5.532 1.00 90.81 524 LEU A O 1
ATOM 3991 N N . TYR A 1 525 ? 11.347 0.844 4.580 1.00 91.25 525 TYR A N 1
ATOM 3992 C CA . TYR A 1 525 ? 11.135 1.928 3.622 1.00 91.25 525 TYR A CA 1
ATOM 3993 C C . TYR A 1 525 ? 9.994 1.609 2.639 1.00 91.25 525 TYR A C 1
ATOM 3995 O O . TYR A 1 525 ? 9.167 2.477 2.375 1.00 91.25 525 TYR A O 1
ATOM 4003 N N . GLU A 1 526 ? 9.881 0.365 2.165 1.00 92.06 526 GLU A N 1
ATOM 4004 C CA . GLU A 1 526 ? 8.758 -0.072 1.318 1.00 92.06 526 GLU A CA 1
ATOM 4005 C C . GLU A 1 526 ? 7.424 -0.114 2.087 1.00 92.06 526 GLU A C 1
ATOM 4007 O O . GLU A 1 526 ? 6.395 0.292 1.552 1.00 92.06 526 GLU A O 1
ATOM 4012 N N . LEU A 1 527 ? 7.421 -0.497 3.372 1.00 93.50 527 LEU A N 1
ATOM 4013 C CA . LEU A 1 527 ? 6.211 -0.383 4.204 1.00 93.50 527 LEU A CA 1
ATOM 4014 C C . LEU A 1 527 ? 5.777 1.079 4.395 1.00 93.50 527 LEU A C 1
ATOM 4016 O O . LEU A 1 527 ? 4.586 1.367 4.459 1.00 93.50 527 LEU A O 1
ATOM 4020 N N . THR A 1 528 ? 6.727 2.018 4.431 1.00 93.19 528 THR A N 1
ATOM 4021 C CA . THR A 1 528 ? 6.408 3.455 4.489 1.00 93.19 528 THR A CA 1
ATOM 4022 C C . THR A 1 528 ? 5.761 3.949 3.190 1.00 93.19 528 THR A C 1
ATOM 4024 O O . THR A 1 528 ? 4.925 4.844 3.246 1.00 93.19 528 THR A O 1
ATOM 4027 N N . TRP A 1 529 ? 6.078 3.362 2.027 1.00 93.88 529 TRP A N 1
ATOM 4028 C CA . TRP A 1 529 ? 5.371 3.661 0.768 1.00 93.88 529 TRP A CA 1
ATOM 4029 C C . TRP A 1 529 ? 3.899 3.263 0.806 1.00 93.88 529 TRP A C 1
ATOM 4031 O O . TRP A 1 529 ? 3.062 4.030 0.334 1.00 93.88 529 TRP A O 1
ATOM 4041 N N . ARG A 1 530 ? 3.573 2.108 1.399 1.00 94.69 530 ARG A N 1
ATOM 4042 C CA . ARG A 1 530 ? 2.178 1.689 1.611 1.00 94.69 530 ARG A CA 1
ATOM 4043 C C . ARG A 1 530 ? 1.412 2.737 2.420 1.00 94.69 530 ARG A C 1
ATOM 4045 O O . ARG A 1 530 ? 0.349 3.186 2.000 1.00 94.69 530 ARG A O 1
ATOM 4052 N N . ASP A 1 531 ? 1.978 3.161 3.547 1.00 92.81 531 ASP A N 1
ATOM 4053 C CA . ASP A 1 531 ? 1.368 4.195 4.383 1.00 92.81 531 ASP A CA 1
ATOM 4054 C C . ASP A 1 531 ? 1.267 5.532 3.649 1.00 92.81 531 ASP A C 1
ATOM 4056 O O . ASP A 1 531 ? 0.206 6.145 3.668 1.00 92.81 531 ASP A O 1
ATOM 4060 N N . TYR A 1 532 ? 2.315 5.953 2.938 1.00 93.94 532 TYR A N 1
ATOM 4061 C CA . TYR A 1 532 ? 2.292 7.183 2.147 1.00 93.94 532 TYR A CA 1
ATOM 4062 C C . TYR A 1 532 ? 1.084 7.227 1.210 1.00 93.94 532 TYR A C 1
ATOM 4064 O O . TYR A 1 532 ? 0.332 8.194 1.248 1.00 93.94 532 TYR A O 1
ATOM 4072 N N . PHE A 1 533 ? 0.828 6.174 0.430 1.00 94.50 533 PHE A N 1
ATOM 4073 C CA . PHE A 1 533 ? -0.338 6.161 -0.457 1.00 94.50 533 PHE A CA 1
ATOM 4074 C C . PHE A 1 533 ? -1.669 6.200 0.303 1.00 94.50 533 PHE A C 1
ATOM 4076 O O . PHE A 1 533 ? -2.599 6.875 -0.139 1.00 94.50 533 PHE A O 1
ATOM 4083 N N . ARG A 1 534 ? -1.755 5.545 1.469 1.00 93.56 534 ARG A N 1
ATOM 4084 C CA . ARG A 1 534 ? -2.938 5.596 2.342 1.00 93.56 534 ARG A CA 1
ATOM 4085 C C . ARG A 1 534 ? -3.186 7.017 2.870 1.00 93.56 534 ARG A C 1
ATOM 4087 O O . ARG A 1 534 ? -4.303 7.516 2.778 1.00 93.56 534 ARG A O 1
ATOM 4094 N N . PHE A 1 535 ? -2.147 7.717 3.319 1.00 92.81 535 PHE A N 1
ATOM 4095 C CA . PHE A 1 535 ? -2.242 9.114 3.758 1.00 92.81 535 PHE A CA 1
ATOM 4096 C C . PHE A 1 535 ? -2.508 10.089 2.597 1.00 92.81 535 PHE A C 1
ATOM 4098 O O . PHE A 1 535 ? -3.294 11.021 2.751 1.00 92.81 535 PHE A O 1
ATOM 4105 N N . GLN A 1 536 ? -1.950 9.856 1.408 1.00 92.81 536 GLN A N 1
ATOM 4106 C CA . GLN A 1 536 ? -2.267 10.664 0.224 1.00 92.81 536 GLN A CA 1
ATOM 4107 C C . GLN A 1 536 ? -3.733 10.508 -0.199 1.00 92.81 536 GLN A C 1
ATOM 4109 O O . GLN A 1 536 ? -4.355 11.489 -0.606 1.00 92.81 536 GLN A O 1
ATOM 4114 N N . ALA A 1 537 ? -4.307 9.309 -0.071 1.00 93.06 537 ALA A N 1
ATOM 4115 C CA . ALA A 1 537 ? -5.732 9.088 -0.303 1.00 93.06 537 ALA A CA 1
ATOM 4116 C C . ALA A 1 537 ? -6.607 9.839 0.707 1.00 93.06 537 ALA A C 1
ATOM 4118 O O . ALA A 1 537 ? -7.610 10.432 0.317 1.00 93.06 537 ALA A O 1
ATOM 4119 N N . LEU A 1 538 ? -6.202 9.878 1.981 1.00 91.81 538 LEU A N 1
ATOM 4120 C CA . LEU A 1 538 ? -6.874 10.691 2.992 1.00 91.81 538 LEU A CA 1
ATOM 4121 C C . LEU A 1 538 ? -6.829 12.186 2.644 1.00 91.81 538 LEU A C 1
ATOM 4123 O O . LEU A 1 538 ? -7.869 12.839 2.650 1.00 91.81 538 LEU A O 1
ATOM 4127 N N . LYS A 1 539 ? -5.644 12.715 2.318 1.00 92.31 539 LYS A N 1
ATOM 4128 C CA . LYS A 1 539 ? -5.450 14.135 1.991 1.00 92.31 539 LYS A CA 1
ATOM 4129 C C . LYS A 1 539 ? -6.262 14.563 0.771 1.00 92.31 539 LYS A C 1
ATOM 4131 O O . LYS A 1 539 ? -6.928 15.592 0.776 1.00 92.31 539 LYS A O 1
ATOM 4136 N N . HIS A 1 540 ? -6.170 13.787 -0.306 1.00 92.69 540 HIS A N 1
ATOM 4137 C CA . HIS A 1 540 ? -6.673 14.198 -1.618 1.00 92.69 540 HIS A CA 1
ATOM 4138 C C . HIS A 1 540 ? -8.076 13.668 -1.932 1.00 92.69 540 HIS A C 1
ATOM 4140 O O . HIS A 1 540 ? -8.704 14.121 -2.897 1.00 92.69 540 HIS A O 1
ATOM 4146 N N . GLY A 1 541 ? -8.581 12.725 -1.133 1.00 93.50 541 GLY A N 1
ATOM 4147 C CA . GLY A 1 541 ? -9.895 12.113 -1.297 1.00 93.50 541 GLY A CA 1
ATOM 4148 C C . GLY A 1 541 ? -10.117 11.616 -2.724 1.00 93.50 541 GLY A C 1
ATOM 4149 O O . GLY A 1 541 ? -9.273 10.950 -3.321 1.00 93.50 541 GLY A O 1
ATOM 4150 N N . ASN A 1 542 ? -11.244 12.007 -3.322 1.00 94.06 542 ASN A N 1
ATOM 4151 C CA . ASN A 1 542 ? -11.645 11.528 -4.648 1.00 94.06 542 ASN A CA 1
ATOM 4152 C C . ASN A 1 542 ? -10.706 11.937 -5.791 1.00 94.06 542 ASN A C 1
ATOM 4154 O O . ASN A 1 542 ? -10.782 11.344 -6.868 1.00 94.06 542 ASN A O 1
ATOM 4158 N N . LYS A 1 543 ? -9.819 12.922 -5.585 1.00 93.94 543 LYS A N 1
ATOM 4159 C CA . LYS A 1 543 ? -8.858 13.346 -6.613 1.00 93.94 543 LYS A CA 1
ATOM 4160 C C . LYS A 1 543 ? -7.885 12.231 -6.993 1.00 93.94 543 LYS A C 1
ATOM 4162 O O . LYS A 1 543 ? -7.297 12.297 -8.062 1.00 93.94 543 LYS A O 1
ATOM 4167 N N . ILE A 1 544 ? -7.725 11.189 -6.172 1.00 94.06 544 ILE A N 1
ATOM 4168 C CA . ILE A 1 544 ? -6.883 10.044 -6.545 1.00 94.06 544 ILE A CA 1
ATOM 4169 C C . ILE A 1 544 ? -7.517 9.152 -7.631 1.00 94.06 544 ILE A C 1
ATOM 4171 O O . ILE A 1 544 ? -6.838 8.316 -8.214 1.00 94.06 544 ILE A O 1
ATOM 4175 N N . PHE A 1 545 ? -8.811 9.314 -7.921 1.00 94.38 545 PHE A N 1
ATOM 4176 C CA . PHE A 1 545 ? -9.524 8.533 -8.941 1.00 94.38 545 PHE A CA 1
ATOM 4177 C C . PHE A 1 545 ? -9.775 9.331 -10.233 1.00 94.38 545 PHE A C 1
ATOM 4179 O O . PHE A 1 545 ? -10.280 8.790 -11.223 1.00 94.38 545 PHE A O 1
ATOM 4186 N N . THR A 1 546 ? -9.461 10.631 -10.244 1.00 93.12 546 THR A N 1
ATOM 4187 C CA . THR A 1 546 ? -9.661 11.505 -11.407 1.00 93.12 546 THR A CA 1
ATOM 4188 C C . THR A 1 546 ? -8.492 11.400 -12.376 1.00 93.12 546 THR A C 1
ATOM 4190 O O . THR A 1 546 ? -7.359 11.172 -11.975 1.00 93.12 546 THR A O 1
ATOM 4193 N N . VAL A 1 547 ? -8.760 11.606 -13.668 1.00 90.69 547 VAL A N 1
ATOM 4194 C CA . VAL A 1 547 ? -7.743 11.487 -14.728 1.00 90.69 547 VAL A CA 1
ATOM 4195 C C . VAL A 1 547 ? -6.529 12.396 -14.505 1.00 90.69 547 VAL A C 1
ATOM 4197 O O . VAL A 1 547 ? -5.401 11.954 -14.709 1.00 90.69 547 VAL A O 1
ATOM 4200 N N . ASP A 1 548 ? -6.764 13.621 -14.025 1.00 88.50 548 ASP A N 1
ATOM 4201 C CA . ASP A 1 548 ? -5.729 14.636 -13.790 1.00 88.50 548 ASP A CA 1
ATOM 4202 C C . ASP A 1 548 ? -5.003 14.468 -12.441 1.00 88.50 548 ASP A C 1
ATOM 4204 O O . ASP A 1 548 ? -4.009 15.150 -12.170 1.00 88.50 548 ASP A O 1
ATOM 4208 N N . GLY A 1 549 ? -5.514 13.585 -11.576 1.00 90.44 549 GLY A N 1
ATOM 4209 C CA . GLY A 1 549 ? -5.019 13.378 -10.222 1.00 90.44 549 GLY A CA 1
ATOM 4210 C C . GLY A 1 549 ? -5.034 14.634 -9.335 1.00 90.44 549 GLY A C 1
ATOM 4211 O O . GLY A 1 549 ? -5.588 15.679 -9.694 1.00 90.44 549 GLY A O 1
ATOM 4212 N N . PRO A 1 550 ? -4.393 14.563 -8.156 1.00 89.44 550 PRO A N 1
ATOM 4213 C CA . PRO A 1 550 ? -4.279 15.697 -7.241 1.00 89.44 550 PRO A CA 1
ATOM 4214 C C . PRO A 1 550 ? -3.486 16.893 -7.779 1.00 89.44 550 PRO A C 1
ATOM 4216 O O . PRO A 1 550 ? -3.756 18.022 -7.374 1.00 89.44 550 PRO A O 1
ATOM 4219 N N . LEU A 1 551 ? -2.526 16.664 -8.684 1.00 84.69 551 LEU A N 1
ATOM 4220 C CA . LEU A 1 551 ? -1.730 17.738 -9.289 1.00 84.69 551 LEU A CA 1
ATOM 4221 C C . LEU A 1 551 ? -2.484 18.527 -10.367 1.00 84.69 551 LEU A C 1
ATOM 4223 O O . LEU A 1 551 ? -2.011 19.585 -10.777 1.00 84.69 551 LEU A O 1
ATOM 4227 N N . GLY A 1 552 ? -3.622 18.025 -10.858 1.00 80.50 552 GLY A N 1
ATOM 4228 C CA . GLY A 1 552 ? -4.331 18.650 -11.974 1.00 80.50 552 GLY A CA 1
ATOM 4229 C C . GLY A 1 552 ? -3.552 18.572 -13.294 1.00 80.50 552 GLY A C 1
ATOM 4230 O O . GLY A 1 552 ? -3.675 19.466 -14.133 1.00 80.50 552 GLY A O 1
ATOM 4231 N N . HIS A 1 553 ? -2.717 17.542 -13.473 1.00 71.69 553 HIS A N 1
ATOM 4232 C CA . HIS A 1 553 ? -1.870 17.399 -14.653 1.00 71.69 553 HIS A CA 1
ATOM 4233 C C . HIS A 1 553 ? -2.713 17.020 -15.879 1.00 71.69 553 HIS A C 1
ATOM 4235 O O . HIS A 1 553 ? -3.137 15.876 -16.031 1.00 71.69 553 HIS A O 1
ATOM 4241 N N . ARG A 1 554 ? -2.930 17.985 -16.780 1.00 71.75 554 ARG A N 1
ATOM 4242 C CA . ARG A 1 554 ? -3.744 17.807 -17.992 1.00 71.75 554 ARG A CA 1
ATOM 4243 C C . ARG A 1 554 ? -2.946 17.153 -19.122 1.00 71.75 554 ARG A C 1
ATOM 4245 O O . ARG A 1 554 ? -2.632 17.795 -20.125 1.00 71.75 554 ARG A O 1
ATOM 4252 N N . ARG A 1 555 ? -2.617 15.869 -18.975 1.00 81.81 555 ARG A N 1
ATOM 4253 C CA . ARG A 1 555 ? -2.106 15.051 -20.087 1.00 81.81 555 ARG A CA 1
ATOM 4254 C C . ARG A 1 555 ? -3.269 14.645 -20.990 1.00 81.81 555 ARG A C 1
ATOM 4256 O O . ARG A 1 555 ? -4.306 14.189 -20.514 1.00 81.81 555 ARG A O 1
ATOM 4263 N N . ARG A 1 556 ? -3.107 14.790 -22.309 1.00 85.38 556 ARG A N 1
ATOM 4264 C CA . ARG A 1 556 ? -4.087 14.280 -23.276 1.00 85.38 556 ARG A CA 1
ATOM 4265 C C . ARG A 1 556 ? -3.874 12.778 -23.455 1.00 85.38 556 ARG A C 1
ATOM 4267 O O . ARG A 1 556 ? -2.860 12.369 -24.011 1.00 85.38 556 ARG A O 1
ATOM 4274 N N . TRP A 1 557 ? -4.835 11.984 -23.001 1.00 90.44 557 TRP A N 1
ATOM 4275 C CA . TRP A 1 557 ? -4.821 10.531 -23.150 1.00 90.44 557 TRP A CA 1
ATOM 4276 C C . TRP A 1 557 ? -5.447 10.104 -24.477 1.00 90.44 557 TRP A C 1
ATOM 4278 O O . TRP A 1 557 ? -6.390 10.730 -24.971 1.00 90.44 557 TRP A O 1
ATOM 4288 N N . ARG A 1 558 ? -4.911 9.034 -25.064 1.00 91.00 558 ARG A N 1
ATOM 4289 C CA . ARG A 1 558 ? -5.533 8.329 -26.184 1.00 91.00 558 ARG A CA 1
ATOM 4290 C C . ARG A 1 558 ? -6.635 7.407 -25.664 1.00 91.00 558 ARG A C 1
ATOM 4292 O O . ARG A 1 558 ? -6.564 6.903 -24.545 1.00 91.00 558 ARG A O 1
ATOM 4299 N N . HIS A 1 559 ? -7.627 7.175 -26.515 1.00 88.06 559 HIS A N 1
ATOM 4300 C CA . HIS A 1 559 ? -8.701 6.216 -26.287 1.00 88.06 559 HIS A CA 1
ATOM 4301 C C . HIS A 1 559 ? -8.751 5.276 -27.483 1.00 88.06 559 HIS A C 1
ATOM 4303 O O . HIS A 1 559 ? -8.930 5.730 -28.613 1.00 88.06 559 HIS A O 1
ATOM 4309 N N . ASP A 1 560 ? -8.547 3.990 -27.232 1.00 92.44 560 ASP A N 1
ATOM 4310 C CA . ASP A 1 560 ? -8.465 2.966 -28.266 1.00 92.44 560 ASP A CA 1
ATOM 4311 C C . ASP A 1 560 ? -8.842 1.627 -27.633 1.00 92.44 560 ASP A C 1
ATOM 4313 O O . ASP A 1 560 ? -8.032 0.985 -26.964 1.00 92.44 560 ASP A O 1
ATOM 4317 N N . LYS A 1 561 ? -10.107 1.233 -27.803 1.00 91.44 561 LYS A N 1
ATOM 4318 C CA . LYS A 1 561 ? -10.670 0.057 -27.128 1.00 91.44 561 LYS A CA 1
ATOM 4319 C C . LYS A 1 561 ? -9.960 -1.241 -27.510 1.00 91.44 561 LYS A C 1
ATOM 4321 O O . LYS A 1 561 ? -9.894 -2.147 -26.681 1.00 91.44 561 LYS A O 1
ATOM 4326 N N . ASP A 1 562 ? -9.421 -1.323 -28.722 1.00 93.12 562 ASP A N 1
ATOM 4327 C CA . ASP A 1 562 ? -8.729 -2.518 -29.194 1.00 93.12 562 ASP A CA 1
ATOM 4328 C C . ASP A 1 562 ? -7.348 -2.620 -28.539 1.00 93.12 562 ASP A C 1
ATOM 4330 O O . ASP A 1 562 ? -6.974 -3.685 -28.046 1.00 93.12 562 ASP A O 1
ATOM 4334 N N . GLN A 1 563 ? -6.621 -1.500 -28.426 1.00 94.06 563 GLN A N 1
ATOM 4335 C CA . GLN A 1 563 ? -5.357 -1.465 -27.678 1.00 94.06 563 GLN A CA 1
ATOM 4336 C C . GLN A 1 563 ? -5.560 -1.700 -26.175 1.00 94.06 563 GLN A C 1
ATOM 4338 O O . GLN A 1 563 ? -4.752 -2.384 -25.549 1.00 94.06 563 GLN A O 1
ATOM 4343 N N . GLU A 1 564 ? -6.643 -1.176 -25.597 1.00 93.88 564 GLU A N 1
ATOM 4344 C CA . GLU A 1 564 ? -7.032 -1.436 -24.206 1.00 93.88 564 GLU A CA 1
ATOM 4345 C C . GLU A 1 564 ? -7.270 -2.931 -23.961 1.00 93.88 564 GLU A C 1
ATOM 4347 O O . GLU A 1 564 ? -6.725 -3.506 -23.015 1.00 93.88 564 GLU A O 1
ATOM 4352 N N . ALA A 1 565 ? -8.044 -3.581 -24.834 1.00 93.31 565 ALA A N 1
ATOM 4353 C CA . ALA A 1 565 ? -8.313 -5.011 -24.751 1.00 93.31 565 ALA A CA 1
ATOM 4354 C C . ALA A 1 565 ? -7.037 -5.845 -24.945 1.00 93.31 565 ALA A C 1
ATOM 4356 O O . ALA A 1 565 ? -6.802 -6.789 -24.185 1.00 93.31 565 ALA A O 1
ATOM 4357 N N . ALA A 1 566 ? -6.187 -5.479 -25.911 1.00 94.88 566 ALA A N 1
ATOM 4358 C CA . ALA A 1 566 ? -4.919 -6.155 -26.175 1.00 94.88 566 ALA A CA 1
ATOM 4359 C C . ALA A 1 566 ? -3.935 -6.038 -24.999 1.00 94.88 566 ALA A C 1
ATOM 4361 O O . ALA A 1 566 ? -3.270 -7.015 -24.648 1.00 94.88 566 ALA A O 1
ATOM 4362 N N . PHE A 1 567 ? -3.882 -4.872 -24.346 1.00 95.44 567 PHE A N 1
ATOM 4363 C CA . PHE A 1 567 ? -3.112 -4.673 -23.120 1.00 95.44 567 PHE A CA 1
ATOM 4364 C C . PHE A 1 567 ? -3.612 -5.582 -21.997 1.00 95.44 567 PHE A C 1
ATOM 4366 O O . PHE A 1 567 ? -2.837 -6.372 -21.464 1.00 95.44 567 PHE A O 1
ATOM 4373 N N . CYS A 1 568 ? -4.907 -5.526 -21.674 1.00 92.88 568 CYS A N 1
ATOM 4374 C CA . CYS A 1 568 ? -5.491 -6.319 -20.590 1.00 92.88 568 CYS A CA 1
ATOM 4375 C C . CYS A 1 568 ? -5.316 -7.832 -20.800 1.00 92.88 568 CYS A C 1
ATOM 4377 O O . CYS A 1 568 ? -5.060 -8.551 -19.837 1.00 92.88 568 CYS A O 1
ATOM 4379 N N . SER A 1 569 ? -5.413 -8.308 -22.045 1.00 92.25 569 SER A N 1
ATOM 4380 C CA . SER A 1 569 ? -5.288 -9.732 -22.387 1.00 92.25 569 SER A CA 1
ATOM 4381 C C . SER A 1 569 ? -3.848 -10.218 -22.602 1.00 92.25 569 SER A C 1
ATOM 4383 O O . SER A 1 569 ? -3.627 -11.427 -22.642 1.00 92.25 569 SER A O 1
ATOM 4385 N N . GLY A 1 570 ? -2.849 -9.329 -22.662 1.00 95.56 570 GLY A N 1
ATOM 4386 C CA . GLY A 1 570 ? -1.446 -9.718 -22.861 1.00 95.56 570 GLY A CA 1
ATOM 4387 C C . GLY A 1 570 ? -1.151 -10.214 -24.280 1.00 95.56 570 GLY A C 1
ATOM 4388 O O . GLY A 1 570 ? -0.479 -11.237 -24.459 1.00 95.56 570 GLY A O 1
ATOM 4389 N N . VAL A 1 571 ? -1.693 -9.503 -25.273 1.00 95.31 571 VAL A N 1
ATOM 4390 C CA . VAL A 1 571 ? -1.488 -9.728 -26.719 1.00 95.31 571 VAL A CA 1
ATOM 4391 C C . VAL A 1 571 ? -1.039 -8.438 -27.417 1.00 95.31 571 VAL A C 1
ATOM 4393 O O . VAL A 1 571 ? -1.437 -8.123 -28.536 1.00 95.31 571 VAL A O 1
ATOM 4396 N N . THR A 1 572 ? -0.206 -7.653 -26.739 1.00 94.69 572 THR A N 1
ATOM 4397 C CA . THR A 1 572 ? 0.309 -6.367 -27.224 1.00 94.69 572 THR A CA 1
ATOM 4398 C C . THR A 1 572 ? 1.348 -6.518 -28.329 1.00 94.69 572 THR A C 1
ATOM 4400 O O . THR A 1 572 ? 1.650 -5.536 -29.008 1.00 94.69 572 THR A O 1
ATOM 4403 N N . GLY A 1 573 ? 1.930 -7.711 -28.490 1.00 92.12 573 GLY A N 1
ATOM 4404 C CA . GLY A 1 573 ? 3.056 -7.959 -29.387 1.00 92.12 573 GLY A CA 1
ATOM 4405 C C . GLY A 1 573 ? 4.398 -7.565 -28.771 1.00 92.12 573 GLY A C 1
ATOM 4406 O O . GLY A 1 573 ? 5.433 -7.660 -29.431 1.00 92.12 573 GLY A O 1
ATOM 4407 N N . VAL A 1 574 ? 4.415 -7.165 -27.493 1.00 92.50 574 VAL A N 1
ATOM 4408 C CA . VAL A 1 574 ? 5.619 -6.828 -26.724 1.00 92.50 574 VAL A CA 1
ATOM 4409 C C . VAL A 1 574 ? 5.878 -7.916 -25.671 1.00 92.50 574 VAL A C 1
ATOM 4411 O O . VAL A 1 574 ? 5.222 -7.925 -24.631 1.00 92.50 574 VAL A O 1
ATOM 4414 N N . PRO A 1 575 ? 6.861 -8.816 -25.887 1.00 92.75 575 PRO A N 1
ATOM 4415 C CA . PRO A 1 575 ? 6.980 -10.078 -25.139 1.00 92.75 575 PRO A CA 1
ATOM 4416 C C . PRO A 1 575 ? 7.047 -9.945 -23.626 1.00 92.75 575 PRO A C 1
ATOM 4418 O O . PRO A 1 575 ? 6.441 -10.729 -22.905 1.00 92.75 575 PRO A O 1
ATOM 4421 N N . LEU A 1 576 ? 7.766 -8.942 -23.125 1.00 91.50 576 LEU A N 1
ATOM 4422 C CA . LEU A 1 576 ? 7.896 -8.737 -21.686 1.00 91.50 576 LEU A CA 1
ATOM 4423 C C . LEU A 1 576 ? 6.612 -8.186 -21.048 1.00 91.50 576 LEU A C 1
ATOM 4425 O O . LEU A 1 576 ? 6.296 -8.543 -19.915 1.00 91.50 576 LEU A O 1
ATOM 4429 N N . VAL A 1 577 ? 5.875 -7.339 -21.771 1.00 94.25 577 VAL A N 1
ATOM 4430 C CA . VAL A 1 577 ? 4.572 -6.822 -21.330 1.00 94.25 577 VAL A CA 1
ATOM 4431 C C . VAL A 1 577 ? 3.551 -7.954 -21.351 1.00 94.25 577 VAL A C 1
ATOM 4433 O O . VAL A 1 577 ? 2.877 -8.180 -20.350 1.00 94.25 577 VAL A O 1
ATOM 4436 N N . ASP A 1 578 ? 3.508 -8.716 -22.443 1.00 96.19 578 ASP A N 1
ATOM 4437 C CA . ASP A 1 578 ? 2.603 -9.853 -22.605 1.00 96.19 578 ASP A CA 1
ATOM 4438 C C . ASP A 1 578 ? 2.865 -10.923 -21.541 1.00 96.19 578 ASP A C 1
ATOM 4440 O O . ASP A 1 578 ? 1.922 -11.395 -20.911 1.00 96.19 578 ASP A O 1
ATOM 4444 N N . ALA A 1 579 ? 4.132 -11.220 -21.233 1.00 95.12 579 ALA A N 1
ATOM 4445 C CA . ALA A 1 579 ? 4.502 -12.101 -20.128 1.00 95.12 579 ALA A CA 1
ATOM 4446 C C . ALA A 1 579 ? 3.943 -11.621 -18.775 1.00 95.12 579 ALA A C 1
ATOM 4448 O O . ALA A 1 579 ? 3.321 -12.403 -18.059 1.00 95.12 579 ALA A O 1
ATOM 4449 N N . CYS A 1 580 ? 4.102 -10.331 -18.450 1.00 95.31 580 CYS A N 1
ATOM 4450 C CA . CYS A 1 580 ? 3.589 -9.751 -17.203 1.00 95.31 580 CYS A CA 1
ATOM 4451 C C . CYS A 1 580 ? 2.057 -9.812 -17.118 1.00 95.31 580 CYS A C 1
ATOM 4453 O O . CYS A 1 580 ? 1.500 -10.158 -16.077 1.00 95.31 580 CYS A O 1
ATOM 4455 N N . MET A 1 581 ? 1.364 -9.476 -18.209 1.00 95.94 581 MET A N 1
ATOM 4456 C CA . MET A 1 581 ? -0.101 -9.468 -18.241 1.00 95.94 581 MET A CA 1
ATOM 4457 C C . MET A 1 581 ? -0.681 -10.885 -18.203 1.00 95.94 581 MET A C 1
ATOM 4459 O O . MET A 1 581 ? -1.747 -11.092 -17.622 1.00 95.94 581 MET A O 1
ATOM 4463 N N . ARG A 1 582 ? 0.022 -11.871 -18.772 1.00 94.94 582 ARG A N 1
ATOM 4464 C CA . ARG A 1 582 ? -0.352 -13.289 -18.690 1.00 94.94 582 ARG A CA 1
ATOM 4465 C C . ARG A 1 582 ? -0.085 -13.878 -17.305 1.00 94.94 582 ARG A C 1
ATOM 4467 O O . ARG A 1 582 ? -0.953 -14.591 -16.811 1.00 94.94 582 ARG A O 1
ATOM 4474 N N . GLU A 1 583 ? 1.028 -13.530 -16.647 1.00 93.75 583 GLU A N 1
ATOM 4475 C CA . GLU A 1 583 ? 1.261 -13.897 -15.238 1.00 93.75 583 GLU A CA 1
ATOM 4476 C C . GLU A 1 583 ? 0.130 -13.369 -14.350 1.00 93.75 583 GLU A C 1
ATOM 4478 O O . GLU A 1 583 ? -0.454 -14.126 -13.572 1.00 93.75 583 GLU A O 1
ATOM 4483 N N . LEU A 1 584 ? -0.209 -12.083 -14.491 1.00 93.12 584 LEU A N 1
ATOM 4484 C CA . LEU A 1 584 ? -1.260 -11.446 -13.702 1.00 93.12 584 LEU A CA 1
ATOM 4485 C C . LEU A 1 584 ? -2.611 -12.151 -13.875 1.00 93.12 584 LEU A C 1
ATOM 4487 O O . LEU A 1 584 ? -3.315 -12.374 -12.894 1.00 93.12 584 LEU A O 1
ATOM 4491 N N . GLN A 1 585 ? -2.976 -12.506 -15.107 1.00 90.44 585 GLN A N 1
ATOM 4492 C CA . GLN A 1 585 ? -4.234 -13.201 -15.389 1.00 90.44 585 GLN A CA 1
ATOM 4493 C C . GLN A 1 585 ? -4.249 -14.633 -14.848 1.00 90.44 585 GLN A C 1
ATOM 4495 O O . GLN A 1 585 ? -5.272 -15.072 -14.329 1.00 90.44 585 GLN A O 1
ATOM 4500 N N . ALA A 1 586 ? -3.132 -15.352 -14.964 1.00 89.12 586 ALA A N 1
ATOM 4501 C CA . ALA A 1 586 ? -3.041 -16.745 -14.541 1.00 89.12 586 ALA A CA 1
ATOM 4502 C C . ALA A 1 586 ? -2.961 -16.899 -13.016 1.00 89.12 586 ALA A C 1
ATOM 4504 O O . ALA A 1 586 ? -3.540 -17.825 -12.459 1.00 89.12 586 ALA A O 1
ATOM 4505 N N . THR A 1 587 ? -2.252 -15.993 -12.336 1.00 88.75 587 THR A N 1
ATOM 4506 C CA . THR A 1 587 ? -1.918 -16.138 -10.906 1.00 88.75 587 THR A CA 1
ATOM 4507 C C . THR A 1 587 ? -2.639 -15.142 -10.000 1.00 88.75 587 THR A C 1
ATOM 4509 O O . THR A 1 587 ? -2.666 -15.314 -8.784 1.00 88.75 587 THR A O 1
ATOM 4512 N N . GLY A 1 588 ? -3.197 -14.064 -10.559 1.00 90.31 588 GLY A N 1
ATOM 4513 C CA . GLY A 1 588 ? -3.716 -12.940 -9.781 1.00 90.31 588 GLY A CA 1
ATOM 4514 C C . GLY A 1 588 ? -2.627 -12.100 -9.105 1.00 90.31 588 GLY A C 1
ATOM 4515 O O . GLY A 1 588 ? -2.946 -11.240 -8.287 1.00 90.31 588 GLY A O 1
ATOM 4516 N N . TYR A 1 589 ? -1.345 -12.310 -9.410 1.00 91.25 589 TYR A N 1
ATOM 4517 C CA . TYR A 1 589 ? -0.236 -11.567 -8.820 1.00 91.25 589 TYR A CA 1
ATOM 4518 C C . TYR A 1 589 ? 0.748 -11.084 -9.881 1.00 91.25 589 TYR A C 1
ATOM 4520 O O . TYR A 1 589 ? 0.916 -11.691 -10.932 1.00 91.25 589 TYR A O 1
ATOM 4528 N N . LEU A 1 590 ? 1.427 -9.977 -9.587 1.00 91.69 590 LEU A N 1
ATOM 4529 C CA . LEU A 1 590 ? 2.529 -9.488 -10.403 1.00 91.69 590 LEU A CA 1
ATOM 4530 C C . LEU A 1 590 ? 3.566 -8.809 -9.509 1.00 91.69 590 LEU A C 1
ATOM 4532 O O . LEU A 1 590 ? 3.227 -7.946 -8.700 1.00 91.69 590 LEU A O 1
ATOM 4536 N N . GLY A 1 591 ? 4.844 -9.156 -9.655 1.00 89.12 591 GLY A N 1
ATOM 4537 C CA . GLY A 1 591 ? 5.920 -8.503 -8.900 1.00 89.12 591 GLY A CA 1
ATOM 4538 C C . GLY A 1 591 ? 6.014 -6.995 -9.188 1.00 89.12 591 GLY A C 1
ATOM 4539 O O . GLY A 1 591 ? 5.656 -6.534 -10.271 1.00 89.12 591 GLY A O 1
ATOM 4540 N N . ASN A 1 592 ? 6.542 -6.210 -8.241 1.00 88.50 592 ASN A N 1
ATOM 4541 C CA . ASN A 1 592 ? 6.623 -4.742 -8.351 1.00 88.50 592 ASN A CA 1
ATOM 4542 C C . ASN A 1 592 ? 7.305 -4.261 -9.647 1.00 88.50 592 ASN A C 1
ATOM 4544 O O . ASN A 1 592 ? 6.869 -3.281 -10.247 1.00 88.50 592 ASN A O 1
ATOM 4548 N N . LEU A 1 593 ? 8.351 -4.958 -10.108 1.00 87.19 593 LEU A N 1
ATOM 4549 C CA . LEU A 1 593 ? 8.996 -4.623 -11.377 1.00 87.19 593 LEU A CA 1
ATOM 4550 C C . LEU A 1 593 ? 8.059 -4.843 -12.574 1.00 87.19 593 LEU A C 1
ATOM 4552 O O . LEU A 1 593 ? 7.946 -3.956 -13.415 1.00 87.19 593 LEU A O 1
ATOM 4556 N N . GLY A 1 594 ? 7.370 -5.986 -12.636 1.00 91.19 594 GLY A N 1
ATOM 4557 C CA . GLY A 1 594 ? 6.390 -6.268 -13.688 1.00 91.19 594 GLY A CA 1
ATOM 4558 C C . GLY A 1 594 ? 5.290 -5.207 -13.726 1.00 91.19 594 GLY A C 1
ATOM 4559 O O . GLY A 1 594 ? 4.975 -4.683 -14.791 1.00 91.19 594 GLY A O 1
ATOM 4560 N N . ARG A 1 595 ? 4.794 -4.786 -12.551 1.00 93.94 595 ARG A N 1
ATOM 4561 C CA . ARG A 1 595 ? 3.826 -3.681 -12.425 1.00 93.94 595 ARG A CA 1
ATOM 4562 C C . ARG A 1 595 ? 4.362 -2.372 -13.015 1.00 93.94 595 ARG A C 1
ATOM 4564 O O . ARG A 1 595 ? 3.647 -1.705 -13.753 1.00 93.94 595 ARG A O 1
ATOM 4571 N N . GLN A 1 596 ? 5.620 -2.022 -12.737 1.00 90.31 596 GLN A N 1
ATOM 4572 C CA . GLN A 1 596 ? 6.257 -0.823 -13.301 1.00 90.31 596 GLN A CA 1
ATOM 4573 C C . GLN A 1 596 ? 6.428 -0.910 -14.822 1.00 90.31 596 GLN A C 1
ATOM 4575 O O . GLN A 1 596 ? 6.198 0.082 -15.507 1.00 90.31 596 GLN A O 1
ATOM 4580 N N . ILE A 1 597 ? 6.804 -2.079 -15.351 1.00 90.88 597 ILE A N 1
ATOM 4581 C CA . ILE A 1 597 ? 6.972 -2.314 -16.794 1.00 90.88 597 ILE A CA 1
ATOM 4582 C C . ILE A 1 597 ? 5.651 -2.085 -17.531 1.00 90.88 597 ILE A C 1
ATOM 4584 O O . ILE A 1 597 ? 5.614 -1.314 -18.489 1.00 90.88 597 ILE A O 1
ATOM 4588 N N . VAL A 1 598 ? 4.564 -2.720 -17.082 1.00 95.25 598 VAL A N 1
ATOM 4589 C CA . VAL A 1 598 ? 3.268 -2.608 -17.769 1.00 95.25 598 VAL A CA 1
ATOM 4590 C C . VAL A 1 598 ? 2.637 -1.228 -17.582 1.00 95.25 598 VAL A C 1
ATOM 4592 O O . VAL A 1 598 ? 1.999 -0.726 -18.504 1.00 95.25 598 VAL A O 1
ATOM 4595 N N . ALA A 1 599 ? 2.863 -0.576 -16.434 1.00 93.94 599 ALA A N 1
ATOM 4596 C CA . ALA A 1 599 ? 2.418 0.796 -16.213 1.00 93.94 599 ALA A CA 1
ATOM 4597 C C . ALA A 1 599 ? 3.140 1.781 -17.139 1.00 93.94 599 ALA A C 1
ATOM 4599 O O . ALA A 1 599 ? 2.480 2.587 -17.789 1.00 93.94 599 ALA A O 1
ATOM 4600 N N . ALA A 1 600 ? 4.470 1.678 -17.253 1.00 89.94 600 ALA A N 1
ATOM 4601 C CA . ALA A 1 600 ? 5.254 2.483 -18.187 1.00 89.94 600 ALA A CA 1
ATOM 4602 C C . ALA A 1 600 ? 4.803 2.260 -19.637 1.00 89.94 600 ALA A C 1
ATOM 4604 O O . ALA A 1 600 ? 4.600 3.223 -20.371 1.00 89.94 600 ALA A O 1
ATOM 4605 N N . TYR A 1 601 ? 4.555 1.007 -20.030 1.00 92.62 601 TYR A N 1
ATOM 4606 C CA . TYR A 1 601 ? 4.069 0.699 -21.373 1.00 92.62 601 TYR A CA 1
ATOM 4607 C C . TYR A 1 601 ? 2.701 1.335 -21.667 1.00 92.62 601 TYR A C 1
ATOM 4609 O O . TYR A 1 601 ? 2.529 1.992 -22.693 1.00 92.62 601 TYR A O 1
ATOM 4617 N N . LEU A 1 602 ? 1.729 1.199 -20.759 1.00 94.06 602 LEU A N 1
ATOM 4618 C CA . LEU A 1 602 ? 0.399 1.788 -20.946 1.00 94.06 602 LEU A CA 1
ATOM 4619 C C . LEU A 1 602 ? 0.461 3.323 -21.013 1.00 94.06 602 LEU A C 1
ATOM 4621 O O . LEU A 1 602 ? -0.137 3.940 -21.896 1.00 94.06 602 LEU A O 1
ATOM 4625 N N . VAL A 1 603 ? 1.186 3.928 -20.069 1.00 91.12 603 VAL A N 1
ATOM 4626 C CA . VAL A 1 603 ? 1.209 5.377 -19.857 1.00 91.12 603 VAL A CA 1
ATOM 4627 C C . VAL A 1 603 ? 2.078 6.095 -20.881 1.00 91.12 603 VAL A C 1
ATOM 4629 O O . VAL A 1 603 ? 1.651 7.111 -21.423 1.00 91.12 603 VAL A O 1
ATOM 4632 N N . ASP A 1 604 ? 3.284 5.605 -21.158 1.00 86.12 604 ASP A N 1
ATOM 4633 C CA . ASP A 1 604 ? 4.263 6.329 -21.972 1.00 86.12 604 ASP A CA 1
ATOM 4634 C C . ASP A 1 604 ? 4.380 5.804 -23.397 1.00 86.12 604 ASP A C 1
ATOM 4636 O O . ASP A 1 604 ? 4.444 6.617 -24.322 1.00 86.12 604 ASP A O 1
ATOM 4640 N N . ASP A 1 605 ? 4.368 4.484 -23.595 1.00 87.06 605 ASP A N 1
ATOM 4641 C CA . ASP A 1 605 ? 4.489 3.897 -24.933 1.00 87.06 605 ASP A CA 1
ATOM 4642 C C . ASP A 1 605 ? 3.153 3.934 -25.704 1.00 87.06 605 ASP A C 1
ATOM 4644 O O . ASP A 1 605 ? 3.133 4.319 -26.875 1.00 87.06 605 ASP A O 1
ATOM 4648 N N . LEU A 1 606 ? 2.030 3.580 -25.063 1.00 90.62 606 LEU A N 1
ATOM 4649 C CA . LEU A 1 606 ? 0.695 3.626 -25.686 1.00 90.62 606 LEU A CA 1
ATOM 4650 C C . LEU A 1 606 ? -0.026 4.965 -25.494 1.00 90.62 606 LEU A C 1
ATOM 4652 O O . LEU A 1 606 ? -0.887 5.323 -26.307 1.00 90.62 606 LEU A O 1
ATOM 4656 N N . GLN A 1 607 ? 0.329 5.709 -24.443 1.00 91.56 607 GLN A N 1
ATOM 4657 C CA . GLN A 1 607 ? -0.317 6.969 -24.058 1.00 91.56 607 GLN A CA 1
ATOM 4658 C C . GLN A 1 607 ? -1.824 6.825 -23.799 1.00 91.56 607 GLN A C 1
ATOM 4660 O O . GLN A 1 607 ? -2.597 7.750 -24.056 1.00 91.56 607 GLN A O 1
ATOM 4665 N N . LEU A 1 608 ? -2.240 5.661 -23.294 1.00 92.88 608 LEU A N 1
ATOM 4666 C CA . LEU A 1 608 ? -3.619 5.379 -22.901 1.00 92.88 608 LEU A CA 1
ATOM 4667 C C . LEU A 1 608 ? -3.884 5.844 -21.469 1.00 92.88 608 LEU A C 1
ATOM 4669 O O . LEU A 1 608 ? -2.972 5.928 -20.648 1.00 92.88 608 LEU A O 1
ATOM 4673 N N . ASP A 1 609 ? -5.151 6.127 -21.171 1.00 93.50 609 ASP A N 1
ATOM 4674 C CA . ASP A 1 609 ? -5.598 6.549 -19.843 1.00 93.50 609 ASP A CA 1
ATOM 4675 C C . ASP A 1 609 ? -5.178 5.540 -18.758 1.00 93.50 609 ASP A C 1
ATOM 4677 O O . ASP A 1 609 ? -5.617 4.388 -18.722 1.00 93.50 609 ASP A O 1
ATOM 4681 N N . TRP A 1 610 ? -4.343 5.993 -17.826 1.00 93.62 610 TRP A N 1
ATOM 4682 C CA . TRP A 1 610 ? -3.784 5.170 -16.754 1.00 93.62 610 TRP A CA 1
ATOM 4683 C C . TRP A 1 610 ? -4.851 4.453 -15.907 1.00 93.62 610 TRP A C 1
ATOM 4685 O O . TRP A 1 610 ? -4.595 3.381 -15.353 1.00 93.62 610 TRP A O 1
ATOM 4695 N N . ARG A 1 611 ? -6.074 4.998 -15.830 1.00 94.00 611 ARG A N 1
ATOM 4696 C CA . ARG A 1 611 ? -7.188 4.405 -15.074 1.00 94.00 611 ARG A CA 1
ATOM 4697 C C . ARG A 1 611 ? -7.657 3.082 -15.668 1.00 94.00 611 ARG A C 1
ATOM 4699 O O . ARG A 1 611 ? -8.366 2.340 -14.991 1.00 94.00 611 ARG A O 1
ATOM 4706 N N . ILE A 1 612 ? -7.333 2.791 -16.929 1.00 93.69 612 ILE A N 1
ATOM 4707 C CA . ILE A 1 612 ? -7.567 1.478 -17.547 1.00 93.69 612 ILE A CA 1
ATOM 4708 C C . ILE A 1 612 ? -6.750 0.423 -16.799 1.00 93.69 612 ILE A C 1
ATOM 4710 O O . ILE A 1 612 ? -7.310 -0.540 -16.280 1.00 93.69 612 ILE A O 1
ATOM 4714 N N . GLY A 1 613 ? -5.445 0.660 -16.661 1.00 95.25 613 GLY A N 1
ATOM 4715 C CA . GLY A 1 613 ? -4.546 -0.228 -15.937 1.00 95.25 613 GLY A CA 1
ATOM 4716 C C . GLY A 1 613 ? -4.876 -0.322 -14.449 1.00 95.25 613 GLY A C 1
ATOM 4717 O O . GLY A 1 613 ? -4.901 -1.424 -13.904 1.00 95.25 613 GLY A O 1
ATOM 4718 N N . ALA A 1 614 ? -5.229 0.800 -13.808 1.00 95.50 614 ALA A N 1
ATOM 4719 C CA . ALA A 1 614 ? -5.642 0.808 -12.402 1.00 95.50 614 ALA A CA 1
ATOM 4720 C C . ALA A 1 614 ? -6.872 -0.076 -12.143 1.00 95.50 614 ALA A C 1
ATOM 4722 O O . ALA A 1 614 ? -6.855 -0.871 -11.203 1.00 95.50 614 ALA A O 1
ATOM 4723 N N . ARG A 1 615 ? -7.899 0.011 -13.001 1.00 93.50 615 ARG A N 1
ATOM 4724 C CA . ARG A 1 615 ? -9.114 -0.820 -12.918 1.00 93.50 615 ARG A CA 1
ATOM 4725 C C . ARG A 1 615 ? -8.850 -2.282 -13.264 1.00 93.50 615 ARG A C 1
ATOM 4727 O O . ARG A 1 615 ? -9.434 -3.169 -12.653 1.00 93.50 615 ARG A O 1
ATOM 4734 N N . TRP A 1 616 ? -7.968 -2.550 -14.225 1.00 93.94 616 TRP A N 1
ATOM 4735 C CA . TRP A 1 616 ? -7.579 -3.923 -14.544 1.00 93.94 616 TRP A CA 1
ATOM 4736 C C . TRP A 1 616 ? -6.839 -4.585 -13.378 1.00 93.94 616 TRP A C 1
ATOM 4738 O O . TRP A 1 616 ? -7.135 -5.716 -13.005 1.00 93.94 616 TRP A O 1
ATOM 4748 N N . PHE A 1 617 ? -5.931 -3.852 -12.735 1.00 96.00 617 PHE A N 1
ATOM 4749 C CA . PHE A 1 617 ? -5.243 -4.316 -11.534 1.00 96.00 617 PHE A CA 1
ATOM 4750 C C . PHE A 1 617 ? -6.205 -4.484 -10.353 1.00 96.00 617 PHE A C 1
ATOM 4752 O O . PHE A 1 617 ? -6.104 -5.475 -9.636 1.00 96.00 617 PHE A O 1
ATOM 4759 N N . GLU A 1 618 ? -7.172 -3.579 -10.180 1.00 94.62 618 GLU A N 1
ATOM 4760 C CA . GLU A 1 618 ? -8.267 -3.751 -9.217 1.00 94.62 618 GLU A CA 1
ATOM 4761 C C . GLU A 1 618 ? -9.072 -5.024 -9.477 1.00 94.62 618 GLU A C 1
ATOM 4763 O O . GLU A 1 618 ? -9.471 -5.684 -8.526 1.00 94.62 618 GLU A O 1
ATOM 4768 N N . ALA A 1 619 ? -9.286 -5.418 -10.729 1.00 91.44 619 ALA A N 1
ATOM 4769 C CA . ALA A 1 619 ? -9.964 -6.670 -11.027 1.00 91.44 619 ALA A CA 1
ATOM 4770 C C . ALA A 1 619 ? -9.080 -7.881 -10.686 1.00 91.44 619 ALA A C 1
ATOM 4772 O O . ALA A 1 619 ? -9.521 -8.782 -9.976 1.00 91.44 619 ALA A O 1
ATOM 4773 N N . CYS A 1 620 ? -7.840 -7.909 -11.176 1.00 91.94 620 CYS A N 1
ATOM 4774 C CA . CYS A 1 620 ? -7.015 -9.119 -11.187 1.00 91.94 620 CYS A CA 1
ATOM 4775 C C . CYS A 1 620 ? -6.216 -9.367 -9.903 1.00 91.94 620 CYS A C 1
ATOM 4777 O O . CYS A 1 620 ? -6.009 -10.525 -9.544 1.00 91.94 620 CYS A O 1
ATOM 4779 N N . LEU A 1 621 ? -5.741 -8.317 -9.225 1.00 94.81 621 LEU A N 1
ATOM 4780 C CA . LEU A 1 621 ? -4.773 -8.477 -8.141 1.00 94.81 621 LEU A CA 1
ATOM 4781 C C . LEU A 1 621 ? -5.393 -9.098 -6.889 1.00 94.81 621 LEU A C 1
ATOM 4783 O O . LEU A 1 621 ? -6.318 -8.542 -6.291 1.00 94.81 621 LEU A O 1
ATOM 4787 N N . VAL A 1 622 ? -4.795 -10.198 -6.434 1.00 93.75 622 VAL A N 1
ATOM 4788 C CA . VAL A 1 622 ? -5.040 -10.820 -5.125 1.00 93.75 622 VAL A CA 1
ATOM 4789 C C . VAL A 1 622 ? -4.659 -9.885 -3.975 1.00 93.75 622 VAL A C 1
ATOM 4791 O O . VAL A 1 622 ? -5.352 -9.839 -2.963 1.00 93.75 622 VAL A O 1
ATOM 4794 N N . ASP A 1 623 ? -3.609 -9.082 -4.165 1.00 95.75 623 ASP A N 1
ATOM 4795 C CA . ASP A 1 623 ? -3.097 -8.095 -3.212 1.00 95.75 623 ASP A CA 1
ATOM 4796 C C . ASP A 1 623 ? -3.562 -6.663 -3.505 1.00 95.75 623 ASP A C 1
ATOM 4798 O O . ASP A 1 623 ? -2.859 -5.697 -3.199 1.00 95.75 623 ASP A O 1
ATOM 4802 N N . TYR A 1 624 ? -4.735 -6.519 -4.125 1.00 96.94 624 TYR A N 1
ATOM 4803 C CA . TYR A 1 624 ? -5.331 -5.210 -4.350 1.00 96.94 624 TYR A CA 1
ATOM 4804 C C . TYR A 1 624 ? -5.563 -4.475 -3.027 1.00 96.94 624 TYR A C 1
ATOM 4806 O O . TYR A 1 624 ? -6.378 -4.882 -2.206 1.00 96.94 624 TYR A O 1
ATOM 4814 N N . ASP A 1 625 ? -4.870 -3.352 -2.878 1.00 96.62 625 ASP A N 1
ATOM 4815 C CA . ASP A 1 625 ? -5.136 -2.312 -1.893 1.00 96.62 625 ASP A CA 1
ATOM 4816 C C . ASP A 1 625 ? -5.437 -1.027 -2.670 1.00 96.62 625 ASP A C 1
ATOM 4818 O O . ASP A 1 625 ? -4.627 -0.590 -3.498 1.00 96.62 625 ASP A O 1
ATOM 4822 N N . VAL A 1 626 ? -6.608 -0.433 -2.421 1.00 96.06 626 VAL A N 1
ATOM 4823 C CA . VAL A 1 626 ? -7.096 0.749 -3.152 1.00 96.06 626 VAL A CA 1
ATOM 4824 C C . VAL A 1 626 ? -6.086 1.898 -3.107 1.00 96.06 626 VAL A C 1
ATOM 4826 O O . VAL A 1 626 ? -5.831 2.548 -4.117 1.00 96.06 626 VAL A O 1
ATOM 4829 N N . HIS A 1 627 ? -5.422 2.099 -1.972 1.00 95.56 627 HIS A N 1
ATOM 4830 C CA . HIS A 1 627 ? -4.479 3.195 -1.787 1.00 95.56 627 HIS A CA 1
ATOM 4831 C C . HIS A 1 627 ? -3.234 3.001 -2.657 1.00 95.56 627 HIS A C 1
ATOM 4833 O O . HIS A 1 627 ? -2.879 3.852 -3.473 1.00 95.56 627 HIS A O 1
ATOM 4839 N N . THR A 1 628 ? -2.584 1.849 -2.506 1.00 95.31 628 THR A N 1
ATOM 4840 C CA . THR A 1 628 ? -1.319 1.520 -3.160 1.00 95.31 628 THR A CA 1
ATOM 4841 C C . THR A 1 628 ? -1.504 1.352 -4.662 1.00 95.31 628 THR A C 1
ATOM 4843 O O . THR A 1 628 ? -0.680 1.845 -5.429 1.00 95.31 628 THR A O 1
ATOM 4846 N N . ASN A 1 629 ? -2.584 0.698 -5.106 1.00 97.25 629 ASN A N 1
ATOM 4847 C CA . ASN A 1 629 ? -2.849 0.503 -6.530 1.00 97.25 629 ASN A CA 1
ATOM 4848 C C . ASN A 1 629 ? -3.037 1.845 -7.245 1.00 97.25 629 ASN A C 1
ATOM 4850 O O . ASN A 1 629 ? -2.278 2.179 -8.156 1.00 97.25 629 ASN A O 1
ATOM 4854 N N . TRP A 1 630 ? -4.013 2.641 -6.805 1.00 96.25 630 TRP A N 1
ATOM 4855 C CA . TRP A 1 630 ? -4.336 3.910 -7.454 1.00 96.25 630 TRP A CA 1
ATOM 4856 C C . TRP A 1 630 ? -3.208 4.936 -7.290 1.00 96.25 630 TRP A C 1
ATOM 4858 O O . TRP A 1 630 ? -2.865 5.633 -8.244 1.00 96.25 630 TRP A O 1
ATOM 4868 N N . GLY A 1 631 ? -2.554 4.968 -6.126 1.00 94.38 631 GLY A N 1
ATOM 4869 C CA . GLY A 1 631 ? -1.398 5.824 -5.871 1.00 94.38 631 GLY A CA 1
ATOM 4870 C C . GLY A 1 631 ? -0.196 5.526 -6.774 1.00 94.38 631 GLY A C 1
ATOM 4871 O O . GLY A 1 631 ? 0.413 6.453 -7.313 1.00 94.38 631 GLY A O 1
ATOM 4872 N N . GLN A 1 632 ? 0.133 4.250 -6.998 1.00 92.94 632 GLN A N 1
ATOM 4873 C CA . GLN A 1 632 ? 1.227 3.873 -7.900 1.00 92.94 632 GLN A CA 1
ATOM 4874 C C . GLN A 1 632 ? 0.909 4.225 -9.355 1.00 92.94 632 GLN A C 1
ATOM 4876 O O . GLN A 1 632 ? 1.769 4.770 -10.044 1.00 92.94 632 GLN A O 1
ATOM 4881 N N . TRP A 1 633 ? -0.323 3.987 -9.814 1.00 94.81 633 TRP A N 1
ATOM 4882 C CA . TRP A 1 633 ? -0.729 4.359 -11.169 1.00 94.81 633 TRP A CA 1
ATOM 4883 C C . TRP A 1 633 ? -0.721 5.878 -11.396 1.00 94.81 633 TRP A C 1
ATOM 4885 O O . TRP A 1 633 ? -0.197 6.330 -12.413 1.00 94.81 633 TRP A O 1
ATOM 4895 N N . LEU A 1 634 ? -1.197 6.677 -10.433 1.00 91.88 634 LEU A N 1
ATOM 4896 C CA . LEU A 1 634 ? -1.084 8.143 -10.473 1.00 91.88 634 LEU A CA 1
ATOM 4897 C C . LEU A 1 634 ? 0.365 8.606 -10.575 1.00 91.88 634 LEU A C 1
ATOM 4899 O O . LEU A 1 634 ? 0.686 9.517 -11.339 1.00 91.88 634 LEU A O 1
ATOM 4903 N N . ARG A 1 635 ? 1.246 7.980 -9.792 1.00 88.94 635 ARG A N 1
ATOM 4904 C CA . ARG A 1 635 ? 2.677 8.270 -9.812 1.00 88.94 635 ARG A CA 1
ATOM 4905 C C . ARG A 1 635 ? 3.285 7.940 -11.176 1.00 88.94 635 ARG A C 1
ATOM 4907 O O . ARG A 1 635 ? 4.075 8.734 -11.679 1.00 88.94 635 ARG A O 1
ATOM 4914 N N . SER A 1 636 ? 2.931 6.801 -11.773 1.00 87.56 636 SER A N 1
ATOM 4915 C CA . SER A 1 636 ? 3.357 6.439 -13.133 1.00 87.56 636 SER A CA 1
ATOM 4916 C C . SER A 1 636 ? 2.827 7.419 -14.177 1.00 87.56 636 SER A C 1
ATOM 4918 O O . SER A 1 636 ? 3.563 7.782 -15.083 1.00 87.56 636 SER A O 1
ATOM 4920 N N . ALA A 1 637 ? 1.599 7.911 -14.009 1.00 88.38 637 ALA A N 1
ATOM 4921 C CA . ALA A 1 637 ? 0.968 8.888 -14.893 1.00 88.38 637 ALA A CA 1
ATOM 4922 C C . ALA A 1 637 ? 1.506 10.326 -14.765 1.00 88.38 637 ALA A C 1
ATOM 4924 O O . ALA A 1 637 ? 1.079 11.186 -15.532 1.00 88.38 637 ALA A O 1
ATOM 4925 N N . GLY A 1 638 ? 2.387 10.610 -13.796 1.00 84.31 638 GLY A N 1
ATOM 4926 C CA . GLY A 1 638 ? 2.843 11.976 -13.498 1.00 84.31 638 GLY A CA 1
ATOM 4927 C C . GLY A 1 638 ? 1.793 12.849 -12.793 1.00 84.31 638 GLY A C 1
ATOM 4928 O O . GLY A 1 638 ? 2.001 14.043 -12.602 1.00 84.31 638 GLY A O 1
ATOM 4929 N N . ALA A 1 639 ? 0.672 12.263 -12.360 1.00 85.06 639 ALA A N 1
ATOM 4930 C CA . ALA A 1 639 ? -0.475 12.964 -11.777 1.00 85.06 639 ALA A CA 1
ATOM 4931 C C . ALA A 1 639 ? -0.399 13.116 -10.238 1.00 85.06 639 ALA A C 1
ATOM 4933 O O . ALA A 1 639 ? -1.275 13.725 -9.619 1.00 85.06 639 ALA A O 1
ATOM 4934 N N . MET A 1 640 ? 0.661 12.590 -9.612 1.00 83.50 640 MET A N 1
ATOM 4935 C CA . MET A 1 640 ? 0.996 12.765 -8.193 1.00 83.50 640 MET A CA 1
ATOM 4936 C C . MET A 1 640 ? 2.496 13.043 -8.035 1.00 83.50 640 MET A C 1
ATOM 4938 O O . MET A 1 640 ? 3.329 12.320 -8.584 1.00 83.50 640 MET A O 1
ATOM 4942 N N . SER A 1 641 ? 2.854 14.069 -7.256 1.00 70.81 641 SER A N 1
ATOM 4943 C CA . SER A 1 641 ? 4.257 14.386 -6.969 1.00 70.81 641 SER A CA 1
ATOM 4944 C C . SER A 1 641 ? 4.746 13.536 -5.810 1.00 70.81 641 SER A C 1
ATOM 4946 O O . SER A 1 641 ? 4.109 13.510 -4.765 1.00 70.81 641 SER A O 1
ATOM 4948 N N . THR A 1 642 ? 5.890 12.872 -5.975 1.00 68.38 642 THR A N 1
ATOM 4949 C CA . THR A 1 642 ? 6.539 12.120 -4.888 1.00 68.38 642 THR A CA 1
ATOM 4950 C C . THR A 1 642 ? 7.935 12.643 -4.544 1.00 68.38 642 THR A C 1
ATOM 4952 O O . THR A 1 642 ? 8.588 12.056 -3.685 1.00 68.38 642 THR A O 1
ATOM 4955 N N . ASN A 1 643 ? 8.415 13.690 -5.233 1.00 65.62 643 ASN A N 1
ATOM 4956 C CA . ASN A 1 643 ? 9.733 14.307 -5.043 1.00 65.62 643 ASN A CA 1
ATOM 4957 C C . ASN A 1 643 ? 9.657 15.840 -5.230 1.00 65.62 643 ASN A C 1
ATOM 4959 O O . ASN A 1 643 ? 9.239 16.305 -6.291 1.00 65.62 643 ASN A O 1
ATOM 4963 N N . GLN A 1 644 ? 10.125 16.635 -4.261 1.00 45.84 644 GLN A N 1
ATOM 4964 C CA . GLN A 1 644 ? 10.215 18.097 -4.385 1.00 45.84 644 GLN A CA 1
ATOM 4965 C C . GLN A 1 644 ? 11.137 18.511 -5.545 1.00 45.84 644 GLN A C 1
ATOM 4967 O O . GLN A 1 644 ? 12.285 18.072 -5.641 1.00 45.84 644 GLN A O 1
ATOM 4972 N N . GLY A 1 645 ? 10.638 19.393 -6.416 1.00 45.22 645 GLY A N 1
ATOM 4973 C CA . GLY A 1 645 ? 11.445 20.143 -7.387 1.00 45.22 645 GLY A CA 1
ATOM 4974 C C . GLY A 1 645 ? 11.993 19.352 -8.578 1.00 45.22 645 GLY A C 1
ATOM 4975 O O . GLY A 1 645 ? 12.730 19.908 -9.389 1.00 45.22 645 GLY A O 1
ATOM 4976 N N . LYS A 1 646 ? 11.646 18.069 -8.719 1.00 43.41 646 LYS A N 1
ATOM 4977 C CA . LYS A 1 646 ? 11.972 17.265 -9.899 1.00 43.41 646 LYS A CA 1
ATOM 4978 C C . LYS A 1 646 ? 10.810 16.333 -10.223 1.00 43.41 646 LYS A C 1
ATOM 4980 O O . LYS A 1 646 ? 10.704 15.263 -9.631 1.00 43.41 646 LYS A O 1
ATOM 4985 N N . GLN A 1 647 ? 10.078 16.654 -11.288 1.00 45.59 647 GLN A N 1
ATOM 4986 C CA . GLN A 1 647 ? 9.233 15.735 -12.073 1.00 45.59 647 GLN A CA 1
ATOM 4987 C C . GLN A 1 647 ? 10.018 14.509 -12.623 1.00 45.59 647 GLN A C 1
ATOM 4989 O O . GLN A 1 647 ? 9.541 13.743 -13.450 1.00 45.59 647 GLN A O 1
ATOM 4994 N N . GLN A 1 648 ? 11.279 14.316 -12.220 1.00 42.31 648 GLN A N 1
ATOM 4995 C CA . GLN A 1 648 ? 12.185 13.341 -12.802 1.00 42.31 648 GLN A CA 1
ATOM 4996 C C . GLN A 1 648 ? 11.936 11.959 -12.199 1.00 42.31 648 GLN A C 1
ATOM 4998 O O . GLN A 1 648 ? 12.452 11.648 -11.121 1.00 42.31 648 GLN A O 1
ATOM 5003 N N . ARG A 1 649 ? 11.226 11.103 -12.943 1.00 44.97 649 ARG A N 1
ATOM 5004 C CA . ARG A 1 649 ? 11.850 9.933 -13.603 1.00 44.97 649 ARG A CA 1
ATOM 5005 C C . ARG A 1 649 ? 10.868 8.917 -14.187 1.00 44.97 649 ARG A C 1
ATOM 5007 O O . ARG A 1 649 ? 11.351 8.072 -14.926 1.00 44.97 649 ARG A O 1
ATOM 5014 N N . MET A 1 650 ? 9.571 8.948 -13.871 1.00 43.03 650 MET A N 1
ATOM 5015 C CA . MET A 1 650 ? 8.630 8.054 -14.566 1.00 43.03 650 MET A CA 1
ATOM 5016 C C . MET A 1 650 ? 7.988 8.674 -15.799 1.00 43.03 650 MET A C 1
ATOM 5018 O O . MET A 1 650 ? 7.722 7.913 -16.707 1.00 43.03 650 MET A O 1
ATOM 5022 N N . GLU A 1 651 ? 7.862 10.000 -15.908 1.00 42.91 651 GLU A N 1
ATOM 5023 C CA . GLU A 1 651 ? 7.569 10.613 -17.210 1.00 42.91 651 GLU A CA 1
ATOM 5024 C C . GLU A 1 651 ? 8.750 10.366 -18.161 1.00 42.91 651 GLU A C 1
ATOM 5026 O O . GLU A 1 651 ? 9.833 10.939 -17.998 1.00 42.91 651 GLU A O 1
ATOM 5031 N N . GLY A 1 652 ? 8.549 9.468 -19.128 1.00 47.50 652 GLY A N 1
ATOM 5032 C CA . GLY A 1 652 ? 9.472 9.226 -20.234 1.00 47.50 652 GLY A CA 1
ATOM 5033 C C . GLY A 1 652 ? 10.452 8.065 -20.051 1.00 47.50 652 GLY A C 1
ATOM 5034 O O . GLY A 1 652 ? 11.328 7.905 -20.901 1.00 47.50 652 GLY A O 1
ATOM 5035 N N . MET A 1 653 ? 10.334 7.250 -18.993 1.00 55.03 653 MET A N 1
ATOM 5036 C CA . MET A 1 653 ? 11.032 5.956 -18.957 1.00 55.03 653 MET A CA 1
ATOM 5037 C C . MET A 1 653 ? 10.169 4.915 -19.660 1.00 55.03 653 MET A C 1
ATOM 5039 O O . MET A 1 653 ? 9.186 4.443 -19.096 1.00 55.03 653 MET A O 1
ATOM 5043 N N . ARG A 1 654 ? 10.565 4.524 -20.875 1.00 68.88 654 ARG A N 1
ATOM 5044 C CA . ARG A 1 654 ? 9.872 3.458 -21.607 1.00 68.88 654 ARG A CA 1
ATOM 5045 C C . ARG A 1 654 ? 10.036 2.138 -20.865 1.00 68.88 654 ARG A C 1
ATOM 5047 O O . ARG A 1 654 ? 11.022 1.938 -20.145 1.00 68.88 654 ARG A O 1
ATOM 5054 N N . TYR A 1 655 ? 9.128 1.193 -21.101 1.00 72.06 655 TYR A N 1
ATOM 5055 C CA . TYR A 1 655 ? 9.202 -0.142 -20.487 1.00 72.06 655 TYR A CA 1
ATOM 5056 C C . TYR A 1 655 ? 10.593 -0.797 -20.665 1.00 72.06 655 TYR A C 1
ATOM 5058 O O . TYR A 1 655 ? 11.104 -1.481 -19.775 1.00 72.06 655 TYR A O 1
ATOM 5066 N N . LEU A 1 656 ? 11.247 -0.515 -21.795 1.00 66.50 656 LEU A N 1
ATOM 5067 C CA . LEU A 1 656 ? 12.562 -1.026 -22.167 1.00 66.50 656 LEU A CA 1
ATOM 5068 C C . LEU A 1 656 ? 13.703 -0.463 -21.296 1.00 66.50 656 LEU A C 1
ATOM 5070 O O . LEU A 1 656 ? 14.638 -1.189 -20.966 1.00 66.50 656 LEU A O 1
ATOM 5074 N N . ASP A 1 657 ? 13.613 0.798 -20.853 1.00 66.94 657 ASP A N 1
ATOM 5075 C CA . ASP A 1 657 ? 14.606 1.424 -19.959 1.00 66.94 657 ASP A CA 1
ATOM 5076 C C . ASP A 1 657 ? 14.591 0.804 -18.552 1.00 66.94 657 ASP A C 1
ATOM 5078 O O . ASP A 1 657 ? 15.592 0.828 -17.824 1.00 66.94 657 ASP A O 1
ATOM 5082 N N . ILE A 1 658 ? 13.439 0.256 -18.165 1.00 64.69 658 ILE A N 1
ATOM 5083 C CA . ILE A 1 658 ? 13.245 -0.489 -16.923 1.00 64.69 658 ILE A CA 1
ATOM 5084 C C . ILE A 1 658 ? 13.775 -1.914 -17.101 1.00 64.69 658 ILE A C 1
ATOM 5086 O O . ILE A 1 658 ? 14.551 -2.394 -16.274 1.00 64.69 658 ILE A O 1
ATOM 5090 N N . ALA A 1 659 ? 13.408 -2.556 -18.208 1.00 67.94 659 ALA A N 1
ATOM 5091 C CA . ALA A 1 659 ? 13.732 -3.943 -18.491 1.00 67.94 659 ALA A CA 1
ATOM 5092 C C . ALA A 1 659 ? 15.240 -4.200 -18.672 1.00 67.94 659 ALA A C 1
ATOM 5094 O O . ALA A 1 659 ? 15.736 -5.222 -18.204 1.00 67.94 659 ALA A O 1
ATOM 5095 N N . ILE A 1 660 ? 15.999 -3.276 -19.280 1.00 67.94 660 ILE A N 1
ATOM 5096 C CA . ILE A 1 660 ? 17.461 -3.415 -19.485 1.00 67.94 660 ILE A CA 1
ATOM 5097 C C . ILE A 1 660 ? 18.235 -3.526 -18.156 1.00 67.94 660 ILE A C 1
ATOM 5099 O O . ILE A 1 660 ? 19.378 -3.973 -18.127 1.00 67.94 660 ILE A O 1
ATOM 5103 N N . ARG A 1 661 ? 17.619 -3.152 -17.028 1.00 67.75 661 ARG A N 1
ATOM 5104 C CA . ARG A 1 661 ? 18.234 -3.241 -15.693 1.00 67.75 661 ARG A CA 1
ATOM 5105 C C . ARG A 1 661 ? 18.170 -4.642 -15.082 1.00 67.75 661 ARG A C 1
ATOM 5107 O O . ARG A 1 661 ? 18.705 -4.828 -13.990 1.00 67.75 661 ARG A O 1
ATOM 5114 N N . LEU A 1 662 ? 17.497 -5.590 -15.736 1.00 69.62 662 LEU A N 1
ATOM 5115 C CA . LEU A 1 662 ? 17.382 -6.965 -15.266 1.00 69.62 662 LEU A CA 1
ATOM 5116 C C . LEU A 1 662 ? 18.723 -7.707 -15.374 1.00 69.62 662 LEU A C 1
ATOM 5118 O O . LEU A 1 662 ? 19.410 -7.589 -16.391 1.00 69.62 662 LEU A O 1
ATOM 5122 N N . PRO A 1 663 ? 19.117 -8.474 -14.344 1.00 64.75 663 PRO A N 1
ATOM 5123 C CA . PRO A 1 663 ? 20.378 -9.197 -14.358 1.00 64.75 663 PRO A CA 1
ATOM 5124 C C . PRO A 1 663 ? 20.314 -10.430 -15.273 1.00 64.75 663 PRO A C 1
ATOM 5126 O O . PRO A 1 663 ? 19.387 -11.239 -15.201 1.00 64.75 663 PRO A O 1
ATOM 5129 N N . GLY A 1 664 ? 21.351 -10.614 -16.094 1.00 70.56 664 GLY A N 1
ATOM 5130 C CA . GLY A 1 664 ? 21.577 -11.848 -16.854 1.00 70.56 664 GLY A CA 1
ATOM 5131 C C . GLY A 1 664 ? 20.402 -12.262 -17.752 1.00 70.56 664 GLY A C 1
ATOM 5132 O O . GLY A 1 664 ? 19.875 -11.459 -18.522 1.00 70.56 664 GLY A O 1
ATOM 5133 N N . ASP A 1 665 ? 20.017 -13.537 -17.660 1.00 77.69 665 ASP A N 1
ATOM 5134 C CA . ASP A 1 665 ? 19.015 -14.185 -18.526 1.00 77.69 665 ASP A CA 1
ATOM 5135 C C . ASP A 1 665 ? 17.603 -14.199 -17.918 1.00 77.69 665 ASP A C 1
ATOM 5137 O O . ASP A 1 665 ? 16.692 -14.832 -18.455 1.00 77.69 665 ASP A O 1
ATOM 5141 N N . GLU A 1 666 ? 17.393 -13.514 -16.791 1.00 81.75 666 GLU A N 1
ATOM 5142 C CA . GLU A 1 666 ? 16.132 -13.550 -16.044 1.00 81.75 666 GLU A CA 1
ATOM 5143 C C . GLU A 1 666 ? 14.934 -13.107 -16.890 1.00 81.75 666 GLU A C 1
ATOM 5145 O O . GLU A 1 666 ? 13.929 -13.812 -16.951 1.00 81.75 666 GLU A O 1
ATOM 5150 N N . ALA A 1 667 ? 15.074 -11.992 -17.610 1.00 83.19 667 ALA A N 1
ATOM 5151 C CA . ALA A 1 667 ? 14.030 -11.469 -18.486 1.00 83.19 667 ALA A CA 1
ATOM 5152 C C . ALA A 1 667 ? 13.648 -12.466 -19.592 1.00 83.19 667 ALA A C 1
ATOM 5154 O O . ALA A 1 667 ? 12.472 -12.644 -19.898 1.00 83.19 667 ALA A O 1
ATOM 5155 N N . ALA A 1 668 ? 14.642 -13.134 -20.185 1.00 87.31 668 ALA A N 1
ATOM 5156 C CA . ALA A 1 668 ? 14.423 -14.047 -21.301 1.00 87.31 668 ALA A CA 1
ATOM 5157 C C . ALA A 1 668 ? 13.726 -15.327 -20.837 1.00 87.31 668 ALA A C 1
ATOM 5159 O O . ALA A 1 668 ? 12.776 -15.788 -21.467 1.00 87.31 668 ALA A O 1
ATOM 5160 N N . ARG A 1 669 ? 14.161 -15.871 -19.696 1.00 88.56 669 ARG A N 1
ATOM 5161 C CA . ARG A 1 669 ? 13.515 -17.019 -19.058 1.00 88.56 669 ARG A CA 1
ATOM 5162 C C . ARG A 1 669 ? 12.072 -16.695 -18.677 1.00 88.56 669 ARG A C 1
ATOM 5164 O O . ARG A 1 669 ? 11.189 -17.476 -19.000 1.00 88.56 669 ARG A O 1
ATOM 5171 N N . TYR A 1 670 ? 11.830 -15.522 -18.093 1.00 90.12 670 TYR A N 1
ATOM 5172 C CA . TYR A 1 670 ? 10.488 -15.079 -17.723 1.00 90.12 670 TYR A CA 1
ATOM 5173 C C . TYR A 1 670 ? 9.551 -14.962 -18.931 1.00 90.12 670 TYR A C 1
ATOM 5175 O O . TYR A 1 670 ? 8.438 -15.484 -18.895 1.00 90.12 670 TYR A O 1
ATOM 5183 N N . VAL A 1 671 ? 10.014 -14.354 -20.031 1.00 91.69 671 VAL A N 1
ATOM 5184 C CA . VAL A 1 671 ? 9.240 -14.293 -21.281 1.00 91.69 671 VAL A CA 1
ATOM 5185 C C . VAL A 1 671 ? 8.915 -15.695 -21.790 1.00 91.69 671 VAL A C 1
ATOM 5187 O O . VAL A 1 671 ? 7.766 -15.969 -22.108 1.00 91.69 671 VAL A O 1
ATOM 5190 N N . ARG A 1 672 ? 9.883 -16.616 -21.813 1.00 91.88 672 ARG A N 1
ATOM 5191 C CA . ARG A 1 672 ? 9.664 -17.995 -22.289 1.00 91.88 672 ARG A CA 1
ATOM 5192 C C . ARG A 1 672 ? 8.724 -18.817 -21.403 1.00 91.88 672 ARG A C 1
ATOM 5194 O O . ARG A 1 672 ? 8.110 -19.763 -21.899 1.00 91.88 672 ARG A O 1
ATOM 5201 N N . THR A 1 673 ? 8.624 -18.478 -20.118 1.00 92.38 673 THR A N 1
ATOM 5202 C CA . THR A 1 673 ? 7.678 -19.100 -19.183 1.00 92.38 673 THR A CA 1
ATOM 5203 C C . THR A 1 673 ? 6.236 -18.705 -19.497 1.00 92.38 673 THR A C 1
ATOM 5205 O O . THR A 1 673 ? 5.358 -19.561 -19.454 1.00 92.38 673 THR A O 1
ATOM 5208 N N . TRP A 1 674 ? 5.982 -17.435 -19.822 1.00 93.75 674 TRP A N 1
ATOM 5209 C CA . TRP A 1 674 ? 4.618 -16.900 -19.967 1.00 93.75 674 TRP A CA 1
ATOM 5210 C C . TRP A 1 674 ? 4.155 -16.718 -21.419 1.00 93.75 674 TRP A C 1
ATOM 5212 O O . TRP A 1 674 ? 2.955 -16.648 -21.689 1.00 93.75 674 TRP A O 1
ATOM 5222 N N . VAL A 1 675 ? 5.093 -16.679 -22.364 1.00 94.56 675 VAL A N 1
ATOM 5223 C CA . VAL A 1 675 ? 4.866 -16.512 -23.805 1.00 94.56 675 VAL A CA 1
ATOM 5224 C C . VAL A 1 675 ? 5.466 -17.722 -24.526 1.00 94.56 675 VAL A C 1
ATOM 5226 O O . VAL A 1 675 ? 6.553 -17.670 -25.107 1.00 94.56 675 VAL A O 1
ATOM 5229 N N . HIS A 1 676 ? 4.773 -18.858 -24.412 1.00 91.62 676 HIS A N 1
ATOM 5230 C CA . HIS A 1 676 ? 5.244 -20.165 -24.884 1.00 91.62 676 HIS A CA 1
ATOM 5231 C C . HIS A 1 676 ? 5.523 -20.200 -26.387 1.00 91.62 676 HIS A C 1
ATOM 5233 O O . HIS A 1 676 ? 6.435 -20.895 -26.835 1.00 91.62 676 HIS A O 1
ATOM 5239 N N . GLU A 1 677 ? 4.782 -19.416 -27.162 1.00 92.88 677 GLU A N 1
ATOM 5240 C CA . GLU A 1 677 ? 4.975 -19.279 -28.599 1.00 92.88 677 GLU A CA 1
ATOM 5241 C C . GLU A 1 677 ? 6.386 -18.776 -28.963 1.00 92.88 677 GLU A C 1
ATOM 5243 O O . GLU A 1 677 ? 6.901 -19.138 -30.016 1.00 92.88 677 GLU A O 1
ATOM 5248 N N . LEU A 1 678 ? 7.070 -18.037 -28.078 1.00 91.81 678 LEU A N 1
ATOM 5249 C CA . LEU A 1 678 ? 8.417 -17.502 -28.319 1.00 91.81 678 LEU A CA 1
ATOM 5250 C C . LEU A 1 678 ? 9.553 -18.392 -27.779 1.00 91.81 678 LEU A C 1
ATOM 5252 O O . LEU A 1 678 ? 10.713 -17.976 -27.774 1.00 91.81 678 LEU A O 1
ATOM 5256 N N . GLN A 1 679 ? 9.275 -19.624 -27.334 1.00 90.75 679 GLN A N 1
ATOM 5257 C CA . GLN A 1 679 ? 10.286 -20.492 -26.707 1.00 90.75 679 GLN A CA 1
ATOM 5258 C C . GLN A 1 679 ? 11.512 -20.778 -27.582 1.00 90.75 679 GLN A C 1
ATOM 5260 O O . GLN A 1 679 ? 12.620 -20.905 -27.055 1.00 90.75 679 GLN A O 1
ATOM 5265 N N . LYS A 1 680 ? 11.325 -20.877 -28.902 1.00 90.62 680 LYS A N 1
ATOM 5266 C CA . LYS A 1 680 ? 12.397 -21.181 -29.863 1.00 90.62 680 LYS A CA 1
ATOM 5267 C C . LYS A 1 680 ? 13.176 -19.944 -30.323 1.00 90.62 680 LYS A C 1
ATOM 5269 O O . LYS A 1 680 ? 14.228 -20.106 -30.930 1.00 90.62 680 LYS A O 1
ATOM 5274 N N . VAL A 1 681 ? 12.704 -18.733 -30.015 1.00 89.00 681 VAL A N 1
ATOM 5275 C CA . VAL A 1 681 ? 13.325 -17.486 -30.486 1.00 89.00 681 VAL A CA 1
ATOM 5276 C C . VAL A 1 681 ? 14.628 -17.211 -29.724 1.00 89.00 681 VAL A C 1
ATOM 5278 O O . VAL A 1 681 ? 14.606 -17.193 -28.485 1.00 89.00 681 VAL A O 1
ATOM 5281 N N . PRO A 1 682 ? 15.760 -16.974 -30.413 1.00 87.19 682 PRO A N 1
ATOM 5282 C CA . PRO A 1 682 ? 17.031 -16.608 -29.791 1.00 87.19 682 PRO A CA 1
ATOM 5283 C C . PRO A 1 682 ? 16.923 -15.388 -28.872 1.00 87.19 682 PRO A C 1
ATOM 5285 O O . PRO A 1 682 ? 16.098 -14.501 -29.077 1.00 87.19 682 PRO A O 1
ATOM 5288 N N . ARG A 1 683 ? 17.746 -15.341 -27.820 1.00 83.75 683 ARG A N 1
ATOM 5289 C CA . ARG A 1 683 ? 17.652 -14.332 -26.747 1.00 83.75 683 ARG A CA 1
ATOM 5290 C C . ARG A 1 683 ? 17.736 -12.889 -27.258 1.00 83.75 683 ARG A C 1
ATOM 5292 O O . ARG A 1 683 ? 17.013 -12.025 -26.773 1.00 83.75 683 ARG A O 1
ATOM 5299 N N . ASP A 1 684 ? 18.651 -12.637 -28.177 1.00 80.38 684 ASP A N 1
ATOM 5300 C CA . ASP A 1 684 ? 18.920 -11.349 -28.817 1.00 80.38 684 ASP A CA 1
ATOM 5301 C C . ASP A 1 684 ? 17.730 -10.833 -29.638 1.00 80.38 684 ASP A C 1
ATOM 5303 O O . ASP A 1 684 ? 17.500 -9.626 -29.690 1.00 80.38 684 ASP A O 1
ATOM 5307 N N . GLN A 1 685 ? 16.932 -11.742 -30.199 1.00 83.75 685 GLN A N 1
ATOM 5308 C CA . GLN A 1 685 ? 15.728 -11.432 -30.974 1.00 83.75 685 GLN A CA 1
ATOM 5309 C C . GLN A 1 685 ? 14.434 -11.525 -30.136 1.00 83.75 685 GLN A C 1
ATOM 5311 O O . GLN A 1 685 ? 13.402 -10.968 -30.511 1.00 83.75 685 GLN A O 1
ATOM 5316 N N . LEU A 1 686 ? 14.483 -12.180 -28.969 1.00 86.06 686 LEU A N 1
ATOM 5317 C CA . LEU A 1 686 ? 13.324 -12.525 -28.135 1.00 86.06 686 LEU A CA 1
ATOM 5318 C C . LEU A 1 686 ? 12.482 -11.324 -27.705 1.00 86.06 686 LEU A C 1
ATOM 5320 O O . LEU A 1 686 ? 11.273 -11.453 -27.569 1.00 86.06 686 LEU A O 1
ATOM 5324 N N . PHE A 1 687 ? 13.102 -10.168 -27.471 1.00 84.88 687 PHE A N 1
ATOM 5325 C CA . PHE A 1 687 ? 12.401 -8.959 -27.022 1.00 84.88 687 PHE A CA 1
ATOM 5326 C C . PHE A 1 687 ? 11.943 -8.060 -28.168 1.00 84.88 687 PHE A C 1
ATOM 5328 O O . PHE A 1 687 ? 11.335 -7.016 -27.934 1.00 84.88 687 PHE A O 1
ATOM 5335 N N . SER A 1 688 ? 12.251 -8.433 -29.406 1.00 85.94 688 SER A N 1
ATOM 5336 C CA . SER A 1 688 ? 11.842 -7.703 -30.600 1.00 85.94 688 SER A CA 1
ATOM 5337 C C . SER A 1 688 ? 11.475 -8.669 -31.730 1.00 85.94 688 SER A C 1
ATOM 5339 O O . SER A 1 688 ? 11.974 -8.518 -32.837 1.00 85.94 688 SER A O 1
ATOM 5341 N N . PRO A 1 689 ? 10.576 -9.649 -31.506 1.00 87.25 689 PRO A N 1
ATOM 5342 C CA . PRO A 1 689 ? 10.275 -10.686 -32.497 1.00 87.25 689 PRO A CA 1
ATOM 5343 C C . PRO A 1 689 ? 9.685 -10.121 -33.800 1.00 87.25 689 PRO A C 1
ATOM 5345 O O . PRO A 1 689 ? 9.739 -10.766 -34.839 1.00 87.25 689 PRO A O 1
ATOM 5348 N N . TRP A 1 690 ? 9.170 -8.889 -33.783 1.00 86.81 690 TRP A N 1
ATOM 5349 C CA . TRP A 1 690 ? 8.720 -8.176 -34.982 1.00 86.81 690 TRP A CA 1
ATOM 5350 C C . TRP A 1 690 ? 9.850 -7.764 -35.938 1.00 86.81 690 TRP A C 1
ATOM 5352 O O . TRP A 1 690 ? 9.549 -7.246 -37.014 1.00 86.81 690 TRP A O 1
ATOM 5362 N N . THR A 1 691 ? 11.121 -7.923 -35.556 1.00 86.06 691 THR A N 1
ATOM 5363 C CA . THR A 1 691 ? 12.276 -7.695 -36.440 1.00 86.06 691 THR A CA 1
ATOM 5364 C C . THR A 1 691 ? 12.696 -8.949 -37.201 1.00 86.06 691 THR A C 1
ATOM 5366 O O . THR A 1 691 ? 13.561 -8.846 -38.064 1.00 86.06 691 THR A O 1
ATOM 5369 N N . LEU A 1 692 ? 12.118 -10.114 -36.888 1.00 85.94 692 LEU A N 1
ATOM 5370 C CA . LEU A 1 692 ? 12.405 -11.364 -37.587 1.00 85.94 692 LEU A CA 1
ATOM 5371 C C . LEU A 1 692 ? 11.947 -11.281 -39.046 1.00 85.94 692 LEU A C 1
ATOM 5373 O O . LEU A 1 692 ? 10.840 -10.816 -39.342 1.00 85.94 692 LEU A O 1
ATOM 5377 N N . SER A 1 693 ? 12.778 -11.781 -39.958 1.00 88.44 693 SER A N 1
ATOM 5378 C CA . SER A 1 693 ? 12.346 -12.054 -41.327 1.00 88.44 693 SER A CA 1
ATOM 5379 C C . SER A 1 693 ? 11.273 -13.151 -41.347 1.00 88.44 693 SER A C 1
ATOM 5381 O O . SER A 1 693 ? 11.099 -13.906 -40.387 1.00 88.44 693 SER A O 1
ATOM 5383 N N . LYS A 1 694 ? 10.534 -13.263 -42.459 1.00 86.50 694 LYS A N 1
ATOM 5384 C CA . LYS A 1 694 ? 9.511 -14.311 -42.611 1.00 86.50 694 LYS A CA 1
ATOM 5385 C C . LYS A 1 694 ? 10.110 -15.718 -42.492 1.00 86.50 694 LYS A C 1
ATOM 5387 O O . LYS A 1 694 ? 9.486 -16.572 -41.870 1.00 86.50 694 LYS A O 1
ATOM 5392 N N . ASP A 1 695 ? 11.312 -15.923 -43.026 1.00 87.75 695 ASP A N 1
ATOM 5393 C CA . ASP A 1 695 ? 12.004 -17.215 -43.003 1.00 87.75 695 ASP A CA 1
ATOM 5394 C C . ASP A 1 695 ? 12.525 -17.552 -41.599 1.00 87.75 695 ASP A C 1
ATOM 5396 O O . ASP A 1 695 ? 12.353 -18.678 -41.132 1.00 87.75 695 ASP A O 1
ATOM 5400 N N . GLU A 1 696 ? 13.075 -16.570 -40.872 1.00 89.12 696 GLU A N 1
ATOM 5401 C CA . GLU A 1 696 ? 13.474 -16.756 -39.470 1.00 89.12 696 GLU A CA 1
ATOM 5402 C C . GLU A 1 696 ? 12.262 -17.076 -38.592 1.00 89.12 696 GLU A C 1
ATOM 5404 O O . GLU A 1 696 ? 12.279 -18.071 -37.865 1.00 89.12 696 GLU A O 1
ATOM 5409 N N . ALA A 1 697 ? 11.188 -16.284 -38.701 1.00 86.31 697 ALA A N 1
ATOM 5410 C CA . ALA A 1 697 ? 9.943 -16.515 -37.973 1.00 86.31 697 ALA A CA 1
ATOM 5411 C C . ALA A 1 697 ? 9.403 -17.928 -38.244 1.00 86.31 697 ALA A C 1
ATOM 5413 O O . ALA A 1 697 ? 9.126 -18.667 -37.297 1.00 86.31 697 ALA A O 1
ATOM 5414 N N . ALA A 1 698 ? 9.350 -18.345 -39.514 1.00 87.12 698 ALA A N 1
ATOM 5415 C CA . ALA A 1 698 ? 8.922 -19.687 -39.898 1.00 87.12 698 ALA A CA 1
ATOM 5416 C C . ALA A 1 698 ? 9.829 -20.784 -39.314 1.00 87.12 698 ALA A C 1
ATOM 5418 O O . ALA A 1 698 ? 9.316 -21.784 -38.809 1.00 87.12 698 ALA A O 1
ATOM 5419 N N . SER A 1 699 ? 11.154 -20.592 -39.302 1.00 90.19 699 SER A N 1
ATOM 5420 C CA . SER A 1 699 ? 12.094 -21.576 -38.740 1.00 90.19 699 SER A CA 1
ATOM 5421 C C . SER A 1 699 ? 11.934 -21.765 -37.222 1.00 90.19 699 SER A C 1
ATOM 5423 O O . SER A 1 699 ? 12.127 -22.868 -36.707 1.00 90.19 699 SER A O 1
ATOM 5425 N N . TYR A 1 700 ? 11.476 -20.732 -36.506 1.00 89.75 700 TYR A N 1
ATOM 5426 C CA . TYR A 1 700 ? 11.107 -20.818 -35.088 1.00 89.75 700 TYR A CA 1
ATOM 5427 C C . TYR A 1 700 ? 9.654 -21.262 -34.847 1.00 89.75 700 TYR A C 1
ATOM 5429 O O . TYR A 1 700 ? 9.253 -21.420 -33.694 1.00 89.75 700 TYR A O 1
ATOM 5437 N N . GLY A 1 701 ? 8.870 -21.516 -35.900 1.00 85.00 701 GLY A N 1
ATOM 5438 C CA . GLY A 1 701 ? 7.457 -21.902 -35.803 1.00 85.00 701 GLY A CA 1
ATOM 5439 C C . GLY A 1 701 ? 6.506 -20.738 -35.502 1.00 85.00 701 GLY A C 1
ATOM 5440 O O . GLY A 1 701 ? 5.382 -20.957 -35.046 1.00 85.00 701 GLY A O 1
ATOM 5441 N N . LEU A 1 702 ? 6.943 -19.500 -35.740 1.00 83.31 702 LEU A N 1
ATOM 5442 C CA . LEU A 1 702 ? 6.123 -18.303 -35.613 1.00 83.31 702 LEU A CA 1
ATOM 5443 C C . LEU A 1 702 ? 5.397 -18.012 -36.926 1.00 83.31 702 LEU A C 1
ATOM 5445 O O . LEU A 1 702 ? 6.000 -17.879 -37.988 1.00 83.31 702 LEU A O 1
ATOM 5449 N N . SER A 1 703 ? 4.085 -17.842 -36.830 1.00 72.62 703 SER A N 1
ATOM 5450 C CA . SER A 1 703 ? 3.250 -17.235 -37.864 1.00 72.62 703 SER A CA 1
ATOM 5451 C C . SER A 1 703 ? 2.708 -15.896 -37.357 1.00 72.62 703 SER A C 1
ATOM 5453 O O . SER A 1 703 ? 2.714 -15.646 -36.151 1.00 72.62 703 SER A O 1
ATOM 5455 N N . GLN A 1 704 ? 2.173 -15.052 -38.246 1.00 62.19 704 GLN A N 1
ATOM 5456 C CA . GLN A 1 704 ? 1.473 -13.820 -37.836 1.00 62.19 704 GLN A CA 1
ATOM 5457 C C . GLN A 1 704 ? 0.276 -14.092 -36.907 1.00 62.19 704 GLN A C 1
ATOM 5459 O O . GLN A 1 704 ? -0.131 -13.211 -36.158 1.00 62.19 704 GLN A O 1
ATOM 5464 N N . THR A 1 705 ? -0.267 -15.311 -36.935 1.00 67.25 705 THR A N 1
ATOM 5465 C CA . THR A 1 705 ? -1.313 -15.774 -36.018 1.00 67.25 705 THR A CA 1
ATOM 5466 C C . THR A 1 705 ? -0.770 -16.351 -34.708 1.00 67.25 705 THR A C 1
ATOM 5468 O O . THR A 1 705 ? -1.521 -16.443 -33.745 1.00 67.25 705 THR A O 1
ATOM 5471 N N . SER A 1 706 ? 0.512 -16.736 -34.644 1.00 80.06 706 SER A N 1
ATOM 5472 C CA . SER A 1 706 ? 1.117 -17.344 -33.447 1.00 80.06 706 SER A CA 1
ATOM 5473 C C . SER A 1 706 ? 1.483 -16.309 -32.382 1.00 80.06 706 SER A C 1
ATOM 5475 O O . SER A 1 706 ? 1.399 -16.612 -31.198 1.00 80.06 706 SER A O 1
ATOM 5477 N N . TYR A 1 707 ? 1.910 -15.108 -32.790 1.00 89.00 707 TYR A N 1
ATOM 5478 C CA . TYR A 1 707 ? 2.221 -13.994 -31.892 1.00 89.00 707 TYR A CA 1
ATOM 5479 C C . TYR A 1 707 ? 1.943 -12.652 -32.594 1.00 89.00 707 TYR A C 1
ATOM 5481 O O . TYR A 1 707 ? 2.367 -12.481 -33.742 1.00 89.00 707 TYR A O 1
ATOM 5489 N N . PRO A 1 708 ? 1.235 -11.701 -31.955 1.00 89.75 708 PRO A N 1
ATOM 5490 C CA . PRO A 1 708 ? 0.786 -10.483 -32.619 1.00 89.75 708 PRO A CA 1
ATOM 5491 C C . PRO A 1 708 ? 1.932 -9.517 -32.933 1.00 89.75 708 PRO A C 1
ATOM 5493 O O . PRO A 1 708 ? 2.970 -9.477 -32.269 1.00 89.75 708 PRO A O 1
ATOM 5496 N N . SER A 1 709 ? 1.711 -8.674 -33.943 1.00 87.94 709 SER A N 1
ATOM 5497 C CA . SER A 1 709 ? 2.562 -7.502 -34.170 1.00 87.94 709 SER A CA 1
ATOM 5498 C C . SER A 1 709 ? 2.347 -6.449 -33.070 1.00 87.94 709 SER A C 1
ATOM 5500 O O . SER A 1 709 ? 1.228 -6.328 -32.575 1.00 87.94 709 SER A O 1
ATOM 5502 N N . PRO A 1 710 ? 3.372 -5.643 -32.719 1.00 90.38 710 PRO A N 1
ATOM 5503 C CA . PRO A 1 710 ? 3.246 -4.602 -31.702 1.00 90.38 710 PRO A CA 1
ATOM 5504 C C . PRO A 1 710 ? 2.124 -3.603 -31.999 1.00 90.38 710 PRO A C 1
ATOM 5506 O O . PRO A 1 710 ? 2.101 -3.018 -33.082 1.00 90.38 710 PRO A O 1
ATOM 5509 N N . ILE A 1 711 ? 1.253 -3.362 -31.017 1.00 89.88 711 ILE A N 1
ATOM 5510 C CA . ILE A 1 711 ? 0.147 -2.386 -31.110 1.00 89.88 711 ILE A CA 1
ATOM 5511 C C . ILE A 1 711 ? 0.596 -0.922 -30.926 1.00 89.88 711 ILE A C 1
ATOM 5513 O O . ILE A 1 711 ? -0.137 0.010 -31.256 1.00 89.88 711 ILE A O 1
ATOM 5517 N N . GLY A 1 712 ? 1.800 -0.716 -30.383 1.00 79.69 712 GLY A N 1
ATOM 5518 C CA . GLY A 1 712 ? 2.424 0.592 -30.163 1.00 79.69 712 GLY A CA 1
ATOM 5519 C C . GLY A 1 712 ? 3.591 0.873 -31.115 1.00 79.69 712 GLY A C 1
ATOM 5520 O O . GLY A 1 712 ? 3.820 0.158 -32.091 1.00 79.69 712 GLY A O 1
ATOM 5521 N N . GLN A 1 713 ? 4.383 1.909 -30.814 1.00 71.12 713 GLN A N 1
ATOM 5522 C CA . GLN A 1 713 ? 5.611 2.179 -31.568 1.00 71.12 713 GLN A CA 1
ATOM 5523 C C . GLN A 1 713 ? 6.566 0.978 -31.504 1.00 71.12 713 GLN A C 1
ATOM 5525 O O . GLN A 1 713 ? 6.969 0.544 -30.421 1.00 71.12 713 GLN A O 1
ATOM 5530 N N . LYS A 1 714 ? 6.989 0.490 -32.676 1.00 65.94 714 LYS A N 1
ATOM 5531 C CA . LYS A 1 714 ? 8.028 -0.538 -32.804 1.00 65.94 714 LYS A CA 1
ATOM 5532 C C . LYS A 1 714 ? 9.369 0.041 -32.347 1.00 65.94 714 LYS A C 1
ATOM 5534 O O . LYS A 1 714 ? 10.092 0.649 -33.128 1.00 65.94 714 LYS A O 1
ATOM 5539 N N . THR A 1 715 ? 9.681 -0.114 -31.065 1.00 60.41 715 THR A N 1
ATOM 5540 C CA . THR A 1 715 ? 10.922 0.389 -30.465 1.00 60.41 715 THR A CA 1
ATOM 5541 C C . THR A 1 715 ? 11.925 -0.750 -30.362 1.00 60.41 715 THR A C 1
ATOM 5543 O O . THR A 1 715 ? 11.688 -1.692 -29.614 1.00 60.41 715 THR A O 1
ATOM 5546 N N . VAL A 1 716 ? 13.046 -0.667 -31.079 1.00 54.00 716 VAL A N 1
ATOM 5547 C CA . VAL A 1 716 ? 14.123 -1.669 -31.015 1.00 54.00 716 VAL A CA 1
ATOM 5548 C C . VAL A 1 716 ? 15.251 -1.139 -30.127 1.00 54.00 716 VAL A C 1
ATOM 5550 O O . VAL A 1 716 ? 15.811 -0.080 -30.408 1.00 54.00 716 VAL A O 1
ATOM 5553 N N . ARG A 1 717 ? 15.613 -1.865 -29.062 1.00 54.12 717 ARG A N 1
ATOM 5554 C CA . ARG A 1 717 ? 16.935 -1.745 -28.419 1.00 54.12 717 ARG A CA 1
ATOM 5555 C C . ARG A 1 717 ? 17.436 -3.118 -27.994 1.00 54.12 717 ARG A C 1
ATOM 5557 O O . ARG A 1 717 ? 16.682 -3.917 -27.447 1.00 54.12 717 ARG A O 1
ATOM 5564 N N . TYR A 1 718 ? 18.729 -3.344 -28.190 1.00 47.41 718 TYR A N 1
ATOM 5565 C CA . TYR A 1 718 ? 19.403 -4.568 -27.779 1.00 47.41 718 TYR A CA 1
ATOM 5566 C C . TYR A 1 718 ? 19.565 -4.613 -26.254 1.00 47.41 718 TYR A C 1
ATOM 5568 O O . TYR A 1 718 ? 20.214 -3.754 -25.653 1.00 47.41 718 TYR A O 1
ATOM 5576 N N . PHE A 1 719 ? 18.983 -5.631 -25.620 1.00 46.38 719 PHE A N 1
ATOM 5577 C CA . PHE A 1 719 ? 19.210 -5.925 -24.207 1.00 46.38 719 PHE A CA 1
ATOM 5578 C C . PHE A 1 719 ? 20.649 -6.415 -24.002 1.00 46.38 719 PHE A C 1
ATOM 5580 O O . PHE A 1 719 ? 21.019 -7.466 -24.516 1.00 46.38 719 PHE A O 1
ATOM 5587 N N . GLY A 1 720 ? 21.454 -5.674 -23.234 1.00 40.28 720 GLY A N 1
ATOM 5588 C CA . GLY A 1 720 ? 22.817 -6.083 -22.861 1.00 40.28 720 GLY A CA 1
ATOM 5589 C C . GLY A 1 720 ? 23.958 -5.464 -23.676 1.00 40.28 720 GLY A C 1
ATOM 5590 O O . GLY A 1 720 ? 25.116 -5.761 -23.391 1.00 40.28 720 GLY A O 1
ATOM 5591 N N . ALA A 1 721 ? 23.683 -4.565 -24.626 1.00 32.91 721 ALA A N 1
ATOM 5592 C CA . ALA A 1 721 ? 24.733 -3.734 -25.209 1.00 32.91 721 ALA A CA 1
ATOM 5593 C C . ALA A 1 721 ? 25.098 -2.605 -24.228 1.00 32.91 721 ALA A C 1
ATOM 5595 O O . ALA A 1 721 ? 24.249 -1.791 -23.856 1.00 32.91 721 ALA A O 1
ATOM 5596 N N . SER A 1 722 ? 26.364 -2.546 -23.800 1.00 28.59 722 SER A N 1
ATOM 5597 C CA . SER A 1 722 ? 26.922 -1.329 -23.194 1.00 28.59 722 SER A CA 1
ATOM 5598 C C . SER A 1 722 ? 26.662 -0.161 -24.157 1.00 28.59 722 SER A C 1
ATOM 5600 O O . SER A 1 722 ? 26.735 -0.396 -25.365 1.00 28.59 722 SER A O 1
ATOM 5602 N N . PRO A 1 723 ? 26.337 1.061 -23.694 1.00 29.41 723 PRO A N 1
ATOM 5603 C CA . PRO A 1 723 ? 26.061 2.176 -24.592 1.00 29.41 723 PRO A CA 1
ATOM 5604 C C . PRO A 1 723 ? 27.329 2.514 -25.387 1.00 29.41 723 PRO A C 1
ATOM 5606 O O . PRO A 1 723 ? 28.171 3.295 -24.942 1.00 29.41 723 PRO A O 1
ATOM 5609 N N . SER A 1 724 ? 27.491 1.906 -26.560 1.00 28.97 724 SER A N 1
ATOM 5610 C CA . SER A 1 724 ? 28.429 2.375 -27.563 1.00 28.97 724 SER A CA 1
ATOM 5611 C C . SER A 1 724 ? 27.903 3.715 -28.070 1.00 28.97 724 SER A C 1
ATOM 5613 O O . SER A 1 724 ? 26.704 3.921 -28.256 1.00 28.97 724 SER A O 1
ATOM 5615 N N . LYS A 1 725 ? 28.817 4.669 -28.231 1.00 28.94 725 LYS A N 1
ATOM 5616 C CA . LYS A 1 725 ? 28.563 6.070 -28.599 1.00 28.94 725 LYS A CA 1
ATOM 5617 C C . LYS A 1 725 ? 27.996 6.270 -30.018 1.00 28.94 725 LYS A C 1
ATOM 5619 O O . LYS A 1 725 ? 28.064 7.376 -30.540 1.00 28.94 725 LYS A O 1
ATOM 5624 N N . GLU A 1 726 ? 27.411 5.256 -30.639 1.00 29.06 726 GLU A N 1
ATOM 5625 C CA . GLU A 1 726 ? 26.986 5.293 -32.038 1.00 29.06 726 GLU A CA 1
ATOM 5626 C C . GLU A 1 726 ? 25.527 4.859 -32.172 1.00 29.06 726 GLU A C 1
ATOM 5628 O O . GLU A 1 726 ? 25.201 3.759 -32.598 1.00 29.06 726 GLU A O 1
ATOM 5633 N N . ALA A 1 727 ? 24.621 5.755 -31.787 1.00 27.75 727 ALA A N 1
ATOM 5634 C CA . ALA A 1 727 ? 23.222 5.708 -32.212 1.00 27.75 727 ALA A CA 1
ATOM 5635 C C . ALA A 1 727 ? 22.693 7.123 -32.517 1.00 27.75 727 ALA A C 1
ATOM 5637 O O . ALA A 1 727 ? 21.537 7.438 -32.260 1.00 27.75 727 ALA A O 1
ATOM 5638 N N . ASN A 1 728 ? 23.566 7.983 -33.056 1.00 27.19 728 ASN A N 1
ATOM 5639 C CA . ASN A 1 728 ? 23.233 9.311 -33.585 1.00 27.19 728 ASN A CA 1
ATOM 5640 C C . ASN A 1 728 ? 23.458 9.365 -35.106 1.00 27.19 728 ASN A C 1
ATOM 5642 O O . ASN A 1 728 ? 23.966 10.349 -35.636 1.00 27.19 728 ASN A O 1
ATOM 5646 N N . SER A 1 729 ? 23.107 8.299 -35.825 1.00 29.09 729 SER A N 1
ATOM 5647 C CA . SER A 1 729 ? 23.187 8.312 -37.287 1.00 29.09 729 SER A CA 1
ATOM 5648 C C . SER A 1 729 ? 22.237 7.317 -37.948 1.00 29.09 729 SER A C 1
ATOM 5650 O O . SER A 1 729 ? 22.686 6.453 -38.685 1.00 29.09 729 SER A O 1
ATOM 5652 N N . VAL A 1 730 ? 20.932 7.455 -37.726 1.00 29.25 730 VAL A N 1
ATOM 5653 C CA . VAL A 1 730 ? 19.953 7.276 -38.811 1.00 29.25 730 VAL A CA 1
ATOM 5654 C C . VAL A 1 730 ? 18.819 8.262 -38.529 1.00 29.25 730 VAL A C 1
ATOM 5656 O O . VAL A 1 730 ? 18.114 8.126 -37.530 1.00 29.25 730 VAL A O 1
ATOM 5659 N N . LYS A 1 731 ? 18.747 9.314 -39.346 1.00 29.88 731 LYS A N 1
ATOM 5660 C CA . LYS A 1 731 ? 17.609 10.235 -39.420 1.00 29.88 731 LYS A CA 1
ATOM 5661 C C . LYS A 1 731 ? 16.524 9.633 -40.295 1.00 29.88 731 LYS A C 1
ATOM 5663 O O . LYS A 1 731 ? 16.910 8.938 -41.262 1.00 29.88 731 LYS A O 1
#

Foldseek 3Di:
DEEEEEDPPLQQLVLLLVLLVVCVVVVFAEFEWGKDFDDDPNDGFAIWIATSVRPDIFGQWGQDPPDDADDDVSIHGDQVRCCVRGVVRLVLQVPPVDQGAYEYEEPDPSNVVDPSSLVSVVVQLQDPRYHYYYYAYNDDDDSRVVSPPDPPYHYDYRHNVCSVVVSVVSNCVRVVVVVVVPDDPPDDDDDDDDDDDDDDDDDDDDDDDDDDDDDDDDPDDDPPPPQDAAEEEEEAFLALAQWLFCLCVDPVNVVLQPDPDPYYYAAEYEAACVCAAADPVRHTLAALLLLQQVLLSQLQSQVVQVQQQAGYFYHYYQLLQFVLQQGAANYEYEYADAAADVRVVSQVSNQVSNVVRNYHYDHAHFQALARPGCLLVCLVVQDLALVVNVVVSVVNSPPPPLDRDDRDSHHPYDDPVVGPGPDDGDDSVCSCVVRPPQDADCLLVDADHHHLVSLVVLLVVLVVVCLLLCQVVQLQAWSRDVSSDSPNLLCSQSSSDGLSVSLVVLVVSCVVCVPSNVSSVVVVSVSSLVVSLRSLCNNQHCLLLDLLRPQNNDQDADDDVVCLVCQQCLQQLFLLSSLQNQCLQNRLDTRPLNLLLSLLCCCAFRRHRLSSVLSSNSHRHSSDHPRNSSVVSCLLNLSGDHHPPDSDDSRPCHSVNSVLPHPDCSSVVSSCSRLVLLVQPDPQCSRQVVPDDPVRCVVSVHDCVSGPHHPTPRDDDGRPDDPDVPPPDDD

Radius of gyration: 34.77 Å; chains: 1; bounding box: 100×71×114 Å